Protein AF-0000000084751217 (afdb_homodimer)

Secondary structure (DSSP, 8-state):
--BHHHHHHHH---SSS-HHHHHHHHHHHHHHHHHHHHHHHTGGGSGGGPEEEEE-TTS-EEEHHHHHHHHHHHHHHTT-TTEEEEEETT-SS-EE-TTHHHH--EEEEEEEEETGGGGGGT--EEEEEEEEE--SPTTS---GGGT---GGG-SEEEEEEESSSEEEEEESSS-EEEEEEETTTTEEEEEESS----SS--EEE--GGGGGGS-HHHHHHHHHHH--SSSPPPEE-B-S-HHHHHHHHHHH--EEEE---SS-TT-SEEIIIIIHHHHHHHHHTTEEEESSSSBGGG---SSTT-EE-EEEEEHHHHHHHHHHHHHHHHHHHH-/--BHHHHHHHH---SSS-HHHHHHHHHHHHHHHHHHHHHHHTGGGSGGGPEEEEE-TTS-EEEHHHHHHHHHHHHHHTT-TTEEEEEETT-SS-EE-TTHHHH--EEEEEEEEETGGGGGGT--EEEEEEEEE--SPTTS---GGGT---GGG-SEEEEEEESSSEEEEEESSS-EEEEEEETTTTEEEEEESS----SS--EEE--GGGGGGS-HHHHHHHHHHH--SSSPPPEE-B-S-HHHHHHHHHHH--EEEE---SS-TT-SEEIIIIIHHHHHHHHHTTEEEESSSSBGGG---SSTT-EE-EEEEEHHHHHHHHHHHHHHHHHHHH-

Solvent-accessible surface area (backbone atoms only — not comparable to full-atom values): 32999 Å² total; per-residue (Å²): 140,46,39,58,65,59,45,44,71,70,65,65,81,44,86,90,51,53,60,69,54,51,51,52,53,48,53,52,50,52,55,46,46,54,53,50,51,53,56,47,26,38,40,66,64,42,73,46,60,40,73,46,96,45,60,43,76,82,68,40,85,32,35,43,47,52,52,51,41,44,51,47,47,54,60,54,52,66,73,39,62,51,43,16,33,36,43,39,68,77,41,87,56,76,43,67,46,79,73,19,24,22,58,19,53,25,30,38,29,27,25,61,55,37,24,63,86,28,54,75,51,47,40,44,30,20,30,31,31,31,34,31,60,48,66,56,57,81,74,39,64,62,56,72,67,40,67,46,56,33,37,72,57,49,58,32,27,32,36,37,39,40,14,38,21,42,34,41,37,37,30,53,87,77,32,23,35,34,24,29,36,33,82,90,76,70,42,48,31,57,41,45,74,61,46,49,35,36,82,56,52,53,32,38,26,47,57,58,16,48,50,82,45,43,52,67,16,56,51,52,38,55,49,51,37,36,54,36,80,94,43,78,44,28,35,39,39,21,71,75,16,68,58,56,48,45,49,35,15,42,72,60,8,8,34,37,48,41,67,33,31,78,92,30,72,52,16,78,47,34,33,64,36,47,47,22,27,52,34,49,45,28,44,52,13,64,21,28,36,26,48,60,81,48,54,47,41,68,45,70,50,87,54,77,81,37,46,31,26,42,33,35,23,11,37,61,56,40,53,49,44,34,51,33,34,50,55,42,53,52,50,56,72,73,96,140,45,39,56,66,60,45,45,73,70,64,66,82,44,87,90,51,52,58,68,55,54,48,52,53,48,52,51,51,51,54,46,46,55,52,48,51,52,57,48,26,38,41,67,65,43,72,46,59,39,73,46,96,46,60,42,78,82,67,40,84,32,35,42,46,51,53,51,41,43,51,47,45,52,61,53,51,67,71,39,62,50,43,17,32,37,43,40,69,78,41,87,58,77,43,67,46,78,71,20,23,22,59,19,54,26,29,38,30,27,24,60,56,36,24,64,86,28,53,76,52,46,39,45,30,18,27,30,32,31,33,28,60,48,67,55,56,81,72,39,65,62,55,71,68,42,67,45,56,34,36,72,57,50,58,32,27,32,37,36,40,42,13,37,20,40,34,40,37,38,29,54,87,77,34,22,36,34,26,29,37,32,82,90,76,69,43,47,30,58,42,44,74,62,46,51,34,37,82,57,54,52,33,39,24,47,57,59,16,49,52,84,43,42,53,68,16,55,52,52,38,52,49,52,36,36,54,36,81,94,44,77,44,28,36,40,39,21,72,74,17,68,58,57,47,44,47,34,15,42,72,61,8,9,35,37,48,42,67,34,32,77,93,30,72,52,16,78,47,34,33,64,37,47,47,22,27,52,34,51,46,27,44,54,14,64,21,30,36,25,49,59,82,47,53,46,42,68,45,72,50,89,54,77,80,38,45,32,26,41,34,34,24,10,38,61,57,40,53,49,46,31,50,33,34,50,54,41,54,51,52,54,70,74,98

Foldseek 3Di:
DAFPLNCLVPPDDFPLADSVRVVLVVVLVLVLCVVLLVVLVCAPVDQQLPWDPDAAPQRHIDGNSQVSQVVSSVVSVQVPLQELWEDEPRDPDIDGDDLSQQAHFKHKYKHRWFQSVCSNVQFKIKMKMWMATADDDRRDGGDQVSQQAFLLRTQKIWMWIRHPWIWIWMDRLRAIWIWTQDPVVRGTDTDDDRQAFDLAAQEEEDDCVQVVFADPLQVVLQVVQQPPPVDHRRHYDYRRGLVVVQVCLSHHNYKYWFAAGPVGNFTDAFLRGRASRSQVNQVSRVKAKDLLPDGSRPDRGDGNRGHGTMMIHNRVSSVSSSVSSVVSVVVVVVD/DAFPLNCLVPPDDFPLADSVRVVLVVVLVLVLCVVLLVVLVCAPVDQQLPWDPDAAPLRHIDGNSQVSQVVSSVVSVQPPLQELWEDEPRDPDIDGDDLSQQAHFKHKYKHRWFQSVCSNVQFKIKMKMWMATADDDRRDGGDQVSQQAFLLRTQKIWMWIRHPWIWIWMDRLRAIWIWTQDPVVRGTDTDDDRQAFPLAAQEEEDDCVQVVFADQLQVVLQVVQQPVPVDHRRHYDYRRGLVVVQVCLSHHNYKYWFAAGPVGNFTDAFLRGRASRSQVNQVSRVKAKDLLPDGSRPDRGDGNRGHGTMMIHNRVSSVSSSVSSVVSVVVVVVD

Nearest PDB structures (foldseek):
  5et6-assembly1_A-2  TM=9.107E-01  e=2.642E-38  Homo sapiens
  5q0c-assembly1_D  TM=8.950E-01  e=9.142E-38  Homo sapiens
  5q0c-assembly2_H  TM=8.790E-01  e=4.618E-38  Homo sapiens
  3ifa-assembly2_C-3  TM=8.840E-01  e=1.172E-37  Homo sapiens
  6lw2-assembly1_A  TM=9.157E-01  e=9.557E-35  Homo sapiens

Organism: NCBI:txid1142511

Sequence (670 aa):
MISLRKFIFHHHNNFLISKEEIYSFFTIIELVVKIIRYHVSLGNTSNFFQKKNTKNIHGENQITLDIIANNNFKDILKTCSNIAGIVSEEEKKIITFQEQEKYGKYIFFIDPVDGSSNADINIPIGTIFSIYPRVSPIGISISEQDFLQPGNQQIMSGYILYGPATILVFTIKSGVHIFTYHPSYETFILSQKNVKFPDTGNIYSINEGNYNSFPKGIKKYLQYCKNQYDQNPISSRYVGSLVADFHRSLLKGGIYLYPNTQSYMYGKLRLMYECNPIAYLAEEASGKATNGDIRILDIIPKFIHQCSPFFSGTASMVEMVKKFILDSQSDSIKNMISLRKFIFHHHNNFLISKEEIYSFFTIIELVVKIIRYHVSLGNTSNFFQKKNTKNIHGENQITLDIIANNNFKDILKTCSNIAGIVSEEEKKIITFQEQEKYGKYIFFIDPVDGSSNADINIPIGTIFSIYPRVSPIGISISEQDFLQPGNQQIMSGYILYGPATILVFTIKSGVHIFTYHPSYETFILSQKNVKFPDTGNIYSINEGNYNSFPKGIKKYLQYCKNQYDQNPISSRYVGSLVADFHRSLLKGGIYLYPNTQSYMYGKLRLMYECNPIAYLAEEASGKATNGDIRILDIIPKFIHQCSPFFSGTASMVEMVKKFILDSQSDSIKN

InterPro domains:
  IPR000146 Fructose-1,6-bisphosphatase class 1 [MF_01855] (2-327)
  IPR000146 Fructose-1,6-bisphosphatase class 1 [PIRSF000904] (4-327)
  IPR000146 Fructose-1,6-bisphosphatase class 1 [PTHR11556] (2-326)
  IPR000146 Fructose-1,6-bisphosphatase class 1 [cd00354] (16-325)
  IPR028343 Fructose-1,6-bisphosphatase [PIRSF500210] (2-327)
  IPR028343 Fructose-1,6-bisphosphatase [PR00115] (27-54)
  IPR028343 Fructose-1,6-bisphosphatase [PR00115] (64-90)
  IPR028343 Fructose-1,6-bisphosphatase [PR00115] (147-170)
  IPR028343 Fructose-1,6-bisphosphatase [PR00115] (178-201)
  IPR028343 Fructose-1,6-bisphosphatase [PR00115] (204-231)
  IPR028343 Fructose-1,6-bisphosphatase [PR00115] (301-326)
  IPR033391 Fructose-1-6-bisphosphatase class I, N-terminal [PF00316] (3-192)
  IPR044015 Fructose-1-6-bisphosphatase class 1, C-terminal [PF18913] (198-324)

Radius of gyration: 25.52 Å; Cα contacts (8 Å, |Δi|>4): 1597; chains: 2; bounding box: 59×76×59 Å

Structure (mmCIF, N/CA/C/O backbone):
data_AF-0000000084751217-model_v1
#
loop_
_entity.id
_entity.type
_entity.pdbx_description
1 polymer 'Fructose-1,6-bisphosphatase class 1'
#
loop_
_atom_site.group_PDB
_atom_site.id
_atom_site.type_symbol
_atom_site.label_atom_id
_atom_site.label_alt_id
_atom_site.label_comp_id
_atom_site.label_asym_id
_atom_site.label_entity_id
_atom_site.label_seq_id
_atom_site.pdbx_PDB_ins_code
_atom_site.Cartn_x
_atom_site.Cartn_y
_atom_site.Cartn_z
_atom_site.occupancy
_atom_site.B_iso_or_equiv
_atom_site.auth_seq_id
_atom_site.auth_comp_id
_atom_site.auth_asym_id
_atom_site.auth_atom_id
_atom_site.pdbx_PDB_model_num
ATOM 1 N N . MET A 1 1 ? 9.773 -18.016 19.922 1 84.5 1 MET A N 1
ATOM 2 C CA . MET A 1 1 ? 10.102 -17.656 18.547 1 84.5 1 MET A CA 1
ATOM 3 C C . MET A 1 1 ? 10.359 -18.891 17.703 1 84.5 1 MET A C 1
ATOM 5 O O . MET A 1 1 ? 11.133 -19.766 18.094 1 84.5 1 MET A O 1
ATOM 9 N N . ILE A 1 2 ? 9.664 -19.141 16.625 1 91.94 2 ILE A N 1
ATOM 10 C CA . ILE A 1 2 ? 9.812 -20.266 15.727 1 91.94 2 ILE A CA 1
ATOM 11 C C . ILE A 1 2 ? 10.414 -19.812 14.398 1 91.94 2 ILE A C 1
ATOM 13 O O . ILE A 1 2 ? 9.789 -19.047 13.664 1 91.94 2 ILE A O 1
ATOM 17 N N . SER A 1 3 ? 11.578 -20.234 14.18 1 93.06 3 SER A N 1
ATOM 18 C CA . SER A 1 3 ? 12.234 -19.922 12.914 1 93.06 3 SER A CA 1
ATOM 19 C C . SER A 1 3 ? 11.664 -20.75 11.766 1 93.06 3 SER A C 1
ATOM 21 O O . SER A 1 3 ? 10.992 -21.75 12 1 93.06 3 SER A O 1
ATOM 23 N N . LEU A 1 4 ? 11.984 -20.328 10.594 1 93.19 4 LEU A N 1
ATOM 24 C CA . LEU A 1 4 ? 11.539 -21.062 9.414 1 93.19 4 LEU A CA 1
ATOM 25 C C . LEU A 1 4 ? 12.086 -22.484 9.414 1 93.19 4 LEU A C 1
ATOM 27 O O . LEU A 1 4 ? 11.367 -23.422 9.102 1 93.19 4 LEU A O 1
ATOM 31 N N . ARG A 1 5 ? 13.312 -22.641 9.812 1 90.56 5 ARG A N 1
ATOM 32 C CA . ARG A 1 5 ? 13.938 -23.969 9.875 1 90.56 5 ARG A CA 1
ATOM 33 C C . ARG A 1 5 ? 13.203 -24.875 10.859 1 90.56 5 ARG A C 1
ATOM 35 O O . ARG A 1 5 ? 12.844 -26 10.523 1 90.56 5 ARG A O 1
ATOM 42 N N . LYS A 1 6 ? 13.047 -24.359 12.062 1 93.25 6 LYS A N 1
ATOM 43 C CA . LYS A 1 6 ? 12.352 -25.125 13.094 1 93.25 6 LYS A CA 1
ATOM 44 C C . LYS A 1 6 ? 10.953 -25.531 12.633 1 93.25 6 LYS A C 1
ATOM 46 O O . LYS A 1 6 ? 10.523 -26.656 12.867 1 93.25 6 LYS A O 1
ATOM 51 N N . PHE A 1 7 ? 10.359 -24.656 11.992 1 93.94 7 PHE A N 1
ATOM 52 C CA . PHE A 1 7 ? 9 -24.922 11.523 1 93.94 7 PHE A CA 1
ATOM 53 C C . PHE A 1 7 ? 8.984 -26.031 10.484 1 93.94 7 PHE A C 1
ATOM 55 O O . PHE A 1 7 ? 8.18 -26.969 10.578 1 93.94 7 PHE A O 1
ATOM 62 N N . ILE A 1 8 ? 9.828 -25.969 9.508 1 91.81 8 ILE A N 1
ATOM 63 C CA . ILE A 1 8 ? 9.867 -26.922 8.398 1 91.81 8 ILE A CA 1
ATOM 64 C C . ILE A 1 8 ? 10.195 -28.312 8.93 1 91.81 8 ILE A C 1
ATOM 66 O O . ILE A 1 8 ? 9.555 -29.297 8.547 1 91.81 8 ILE A O 1
ATOM 70 N N . PHE A 1 9 ? 11.031 -28.391 9.828 1 91.75 9 PHE A N 1
ATOM 71 C CA . PHE A 1 9 ? 11.5 -29.703 10.289 1 91.75 9 PHE A CA 1
ATOM 72 C C . PHE A 1 9 ? 10.547 -30.281 11.32 1 91.75 9 PHE A C 1
ATOM 74 O O . PHE A 1 9 ? 10.508 -31.5 11.523 1 91.75 9 PHE A O 1
ATOM 81 N N . HIS A 1 10 ? 9.711 -29.5 11.906 1 88.31 10 HIS A N 1
ATOM 82 C CA . HIS A 1 10 ? 8.805 -30.016 12.93 1 88.31 10 HIS A CA 1
ATOM 83 C C . HIS A 1 10 ? 7.395 -30.188 12.375 1 88.31 10 HIS A C 1
ATOM 85 O O . HIS A 1 10 ? 6.605 -30.969 12.906 1 88.31 10 HIS A O 1
ATOM 91 N N . HIS A 1 11 ? 7.07 -29.5 11.391 1 76.25 11 HIS A N 1
ATOM 92 C CA . HIS A 1 11 ? 5.672 -29.469 10.984 1 76.25 11 HIS A CA 1
ATOM 93 C C . HIS A 1 11 ? 5.488 -30.047 9.586 1 76.25 11 HIS A C 1
ATOM 95 O O . HIS A 1 11 ? 4.359 -30.188 9.109 1 76.25 11 HIS A O 1
ATOM 101 N N . HIS A 1 12 ? 6.41 -30.625 9.047 1 67.88 12 HIS A N 1
ATOM 102 C CA . HIS A 1 12 ? 6.27 -31.031 7.656 1 67.88 12 HIS A CA 1
ATOM 103 C C . HIS A 1 12 ? 5.648 -32.406 7.551 1 67.88 12 HIS A C 1
ATOM 105 O O . HIS A 1 12 ? 6.059 -33.344 8.258 1 67.88 12 HIS A O 1
ATOM 111 N N . ASN A 1 13 ? 4.574 -32.406 6.742 1 67.38 13 ASN A N 1
ATOM 112 C CA . ASN A 1 13 ? 3.896 -33.656 6.469 1 67.38 13 ASN A CA 1
ATOM 113 C C . ASN A 1 13 ? 3.764 -33.906 4.969 1 67.38 13 ASN A C 1
ATOM 115 O O . ASN A 1 13 ? 2.934 -34.719 4.543 1 67.38 13 ASN A O 1
ATOM 119 N N . ASN A 1 14 ? 4.629 -33.406 4.172 1 69.25 14 ASN A N 1
ATOM 120 C CA . ASN A 1 14 ? 4.441 -33.594 2.738 1 69.25 14 ASN A CA 1
ATOM 121 C C . ASN A 1 14 ? 5.332 -34.688 2.199 1 69.25 14 ASN A C 1
ATOM 123 O O . ASN A 1 14 ? 6.555 -34.656 2.354 1 69.25 14 ASN A O 1
ATOM 127 N N . PHE A 1 15 ? 4.742 -35.656 1.569 1 73.31 15 PHE A N 1
ATOM 128 C CA . PHE A 1 15 ? 5.457 -36.844 1.093 1 73.31 15 PHE A CA 1
ATOM 129 C C . PHE A 1 15 ? 6.117 -36.562 -0.252 1 73.31 15 PHE A C 1
ATOM 131 O O . PHE A 1 15 ? 7.039 -37.281 -0.654 1 73.31 15 PHE A O 1
ATOM 138 N N . LEU A 1 16 ? 5.719 -35.531 -0.915 1 79.38 16 LEU A N 1
ATOM 139 C CA . LEU A 1 16 ? 6.195 -35.312 -2.271 1 79.38 16 LEU A CA 1
ATOM 140 C C . LEU A 1 16 ? 7.512 -34.531 -2.254 1 79.38 16 LEU A C 1
ATOM 142 O O . LEU A 1 16 ? 8.234 -34.5 -3.254 1 79.38 16 LEU A O 1
ATOM 146 N N . ILE A 1 17 ? 7.832 -33.938 -1.198 1 86.94 17 ILE A N 1
ATOM 147 C CA . ILE A 1 17 ? 9.047 -33.125 -1.065 1 86.94 17 ILE A CA 1
ATOM 148 C C . ILE A 1 17 ? 9.609 -33.281 0.347 1 86.94 17 ILE A C 1
ATOM 150 O O . ILE A 1 17 ? 8.867 -33.188 1.329 1 86.94 17 ILE A O 1
ATOM 154 N N . SER A 1 18 ? 10.852 -33.625 0.442 1 89.56 18 SER A N 1
ATOM 155 C CA . SER A 1 18 ? 11.469 -33.812 1.75 1 89.56 18 SER A CA 1
ATOM 156 C C . SER A 1 18 ? 11.641 -32.5 2.486 1 89.56 18 SER A C 1
ATOM 158 O O . SER A 1 18 ? 11.633 -31.422 1.869 1 89.56 18 SER A O 1
ATOM 160 N N . LYS A 1 19 ? 11.797 -32.594 3.756 1 91.06 19 LYS A N 1
ATOM 161 C CA . LYS A 1 19 ? 12.031 -31.406 4.582 1 91.06 19 LYS A CA 1
ATOM 162 C C . LYS A 1 19 ? 13.32 -30.719 4.18 1 91.06 19 LYS A C 1
ATOM 164 O O . LYS A 1 19 ? 13.391 -29.484 4.18 1 91.06 19 LYS A O 1
ATOM 169 N N . GLU A 1 20 ? 14.273 -31.5 3.834 1 91.44 20 GLU A N 1
ATOM 170 C CA . GLU A 1 20 ? 15.57 -30.969 3.43 1 91.44 20 GLU A CA 1
ATOM 171 C C . GLU A 1 20 ? 15.453 -30.172 2.135 1 91.44 20 GLU A C 1
ATOM 173 O O . GLU A 1 20 ? 16.062 -29.109 1.993 1 91.44 20 GLU A O 1
ATOM 178 N N . GLU A 1 21 ? 14.68 -30.641 1.266 1 91.56 21 GLU A N 1
ATOM 179 C CA . GLU A 1 21 ? 14.484 -29.969 -0.012 1 91.56 21 GLU A CA 1
ATOM 180 C C . GLU A 1 21 ? 13.68 -28.672 0.162 1 91.56 21 GLU A C 1
ATOM 182 O O . GLU A 1 21 ? 14.008 -27.641 -0.435 1 91.56 21 GLU A O 1
ATOM 187 N N . ILE A 1 22 ? 12.664 -28.75 0.943 1 92.5 22 ILE A N 1
ATOM 188 C CA . ILE A 1 22 ? 11.859 -27.578 1.237 1 92.5 22 ILE A CA 1
ATOM 189 C C . ILE A 1 22 ? 12.742 -26.484 1.833 1 92.5 22 ILE A C 1
ATOM 191 O O . ILE A 1 22 ? 12.703 -25.328 1.39 1 92.5 22 ILE A O 1
ATOM 195 N N . TYR A 1 23 ? 13.508 -26.891 2.785 1 92.25 23 TYR A N 1
ATOM 196 C CA . TYR A 1 23 ? 14.367 -25.922 3.453 1 92.25 23 TYR A CA 1
ATOM 197 C C . TYR A 1 23 ? 15.406 -25.359 2.486 1 92.25 23 TYR A C 1
ATOM 199 O O . TYR A 1 23 ? 15.734 -24.172 2.553 1 92.25 23 TYR A O 1
ATOM 207 N N . SER A 1 24 ? 15.938 -26.188 1.637 1 92.44 24 SER A N 1
ATOM 208 C CA . SER A 1 24 ? 16.875 -25.734 0.625 1 92.44 24 SER A CA 1
ATOM 209 C C . SER A 1 24 ? 16.266 -24.656 -0.263 1 92.44 24 SER A C 1
ATOM 211 O O . SER A 1 24 ? 16.906 -23.656 -0.569 1 92.44 24 SER A O 1
ATOM 213 N N . PHE A 1 25 ? 15.047 -24.875 -0.669 1 92.75 25 PHE A N 1
ATOM 214 C CA . PHE A 1 25 ? 14.336 -23.906 -1.493 1 92.75 25 PHE A CA 1
ATOM 215 C C . PHE A 1 25 ? 14.148 -22.594 -0.74 1 92.75 25 PHE A C 1
ATOM 217 O O . PHE A 1 25 ? 14.367 -21.516 -1.297 1 92.75 25 PHE A O 1
ATOM 224 N N . PHE A 1 26 ? 13.82 -22.609 0.531 1 94.38 26 PHE A N 1
ATOM 225 C CA . PHE A 1 26 ? 13.57 -21.406 1.313 1 94.38 26 PHE A CA 1
ATOM 226 C C . PHE A 1 26 ? 14.867 -20.656 1.582 1 94.38 26 PHE A C 1
ATOM 228 O O . PHE A 1 26 ? 14.875 -19.422 1.668 1 94.38 26 PHE A O 1
ATOM 235 N N . THR A 1 27 ? 15.938 -21.406 1.686 1 93.25 27 THR A N 1
ATOM 236 C CA . THR A 1 27 ? 17.219 -20.734 1.849 1 93.25 27 THR A CA 1
ATOM 237 C C . THR A 1 27 ? 17.562 -19.891 0.624 1 93.25 27 THR A C 1
ATOM 239 O O . THR A 1 27 ? 18.094 -18.797 0.751 1 93.25 27 THR A O 1
ATOM 242 N N . ILE A 1 28 ? 17.25 -20.406 -0.526 1 91.19 28 ILE A N 1
ATOM 243 C CA . ILE A 1 28 ? 17.453 -19.672 -1.772 1 91.19 28 ILE A CA 1
ATOM 244 C C . ILE A 1 28 ? 16.562 -18.438 -1.801 1 91.19 28 ILE A C 1
ATOM 246 O O . ILE A 1 28 ? 17.031 -17.328 -2.094 1 91.19 28 ILE A O 1
ATOM 250 N N . ILE A 1 29 ? 15.305 -18.625 -1.5 1 92.69 29 ILE A N 1
ATOM 251 C CA . ILE A 1 29 ? 14.336 -17.547 -1.502 1 92.69 29 ILE A CA 1
ATOM 252 C C . ILE A 1 29 ? 14.781 -16.453 -0.527 1 92.69 29 ILE A C 1
ATOM 254 O O . ILE A 1 29 ? 14.773 -15.266 -0.866 1 92.69 29 ILE A O 1
ATOM 258 N N . GLU A 1 30 ? 15.156 -16.875 0.632 1 94.56 30 GLU A N 1
ATOM 259 C CA . GLU A 1 30 ? 15.57 -15.922 1.665 1 94.56 30 GLU A CA 1
ATOM 260 C C . GLU A 1 30 ? 16.766 -15.094 1.208 1 94.56 30 GLU A C 1
ATOM 262 O O . GLU A 1 30 ? 16.828 -13.891 1.472 1 94.56 30 GLU A O 1
ATOM 267 N N . LEU A 1 31 ? 17.719 -15.719 0.558 1 93.75 31 LEU A N 1
ATOM 268 C CA . LEU A 1 31 ? 18.906 -15.008 0.086 1 93.75 31 LEU A CA 1
ATOM 269 C C . LEU A 1 31 ? 18.531 -13.922 -0.913 1 93.75 31 LEU A C 1
ATOM 271 O O . LEU A 1 31 ? 19 -12.789 -0.809 1 93.75 31 LEU A O 1
ATOM 275 N N . VAL A 1 32 ? 17.734 -14.266 -1.865 1 94.44 32 VAL A N 1
ATOM 276 C CA . VAL A 1 32 ? 17.344 -13.297 -2.893 1 94.44 32 VAL A CA 1
ATOM 277 C C . VAL A 1 32 ? 16.469 -12.211 -2.281 1 94.44 32 VAL A C 1
ATOM 279 O O . VAL A 1 32 ? 16.578 -11.039 -2.643 1 94.44 32 VAL A O 1
ATOM 282 N N . VAL A 1 33 ? 15.625 -12.578 -1.381 1 95.06 33 VAL A N 1
ATOM 283 C CA . VAL A 1 33 ? 14.742 -11.633 -0.707 1 95.06 33 VAL A CA 1
ATOM 284 C C . VAL A 1 33 ? 15.57 -10.578 0.021 1 95.06 33 VAL A C 1
ATOM 286 O O . VAL A 1 33 ? 15.211 -9.398 0.024 1 95.06 33 VAL A O 1
ATOM 289 N N . LYS A 1 34 ? 16.641 -11.031 0.67 1 94.62 34 LYS A N 1
ATOM 290 C CA . LYS A 1 34 ? 17.531 -10.094 1.36 1 94.62 34 LYS A CA 1
ATOM 291 C C . LYS A 1 34 ? 18.078 -9.055 0.396 1 94.62 34 LYS A C 1
ATOM 293 O O . LYS A 1 34 ? 18.172 -7.871 0.739 1 94.62 34 LYS A O 1
ATOM 298 N N . ILE A 1 35 ? 18.375 -9.469 -0.784 1 93.62 35 ILE A N 1
ATOM 299 C CA . ILE A 1 35 ? 18.906 -8.57 -1.805 1 93.62 35 ILE A CA 1
ATOM 300 C C . ILE A 1 35 ? 17.828 -7.602 -2.262 1 93.62 35 ILE A C 1
ATOM 302 O O . ILE A 1 35 ? 18.047 -6.387 -2.287 1 93.62 35 ILE A O 1
ATOM 306 N N . ILE A 1 36 ? 16.688 -8.117 -2.613 1 93.94 36 ILE A N 1
ATOM 307 C CA . ILE A 1 36 ? 15.594 -7.293 -3.115 1 93.94 36 ILE A CA 1
ATOM 308 C C . ILE A 1 36 ? 15.148 -6.312 -2.031 1 93.94 36 ILE A C 1
ATOM 310 O O . ILE A 1 36 ? 14.953 -5.125 -2.303 1 93.94 36 ILE A O 1
ATOM 314 N N . ARG A 1 37 ? 14.977 -6.832 -0.802 1 94.19 37 ARG A N 1
ATOM 315 C CA . ARG A 1 37 ? 14.578 -6.004 0.333 1 94.19 37 ARG A CA 1
ATOM 316 C C . ARG A 1 37 ? 15.531 -4.828 0.516 1 94.19 37 ARG A C 1
ATOM 318 O O . ARG A 1 37 ? 15.102 -3.705 0.773 1 94.19 37 ARG A O 1
ATOM 325 N N . TYR A 1 38 ? 16.781 -5.086 0.411 1 92.25 38 TYR A N 1
ATOM 326 C CA . TYR A 1 38 ? 17.781 -4.031 0.548 1 92.25 38 TYR A CA 1
ATOM 327 C C . TYR A 1 38 ? 17.594 -2.959 -0.519 1 92.25 38 TYR A C 1
ATOM 329 O O . TYR A 1 38 ? 17.547 -1.766 -0.21 1 92.25 38 TYR A O 1
ATOM 337 N N . HIS A 1 39 ? 17.438 -3.371 -1.73 1 91.38 39 HIS A N 1
ATOM 338 C CA . HIS A 1 39 ? 17.297 -2.422 -2.828 1 91.38 39 HIS A CA 1
ATOM 339 C C . HIS A 1 39 ? 16.016 -1.598 -2.68 1 91.38 39 HIS A C 1
ATOM 341 O O . HIS A 1 39 ? 16.031 -0.386 -2.91 1 91.38 39 HIS A O 1
ATOM 347 N N . VAL A 1 40 ? 15 -2.236 -2.281 1 92.38 40 VAL A N 1
ATOM 348 C CA . VAL A 1 40 ? 13.719 -1.548 -2.15 1 92.38 40 VAL A CA 1
ATOM 349 C C . VAL A 1 40 ? 13.773 -0.565 -0.982 1 92.38 40 VAL A C 1
ATOM 351 O O . VAL A 1 40 ? 13.164 0.504 -1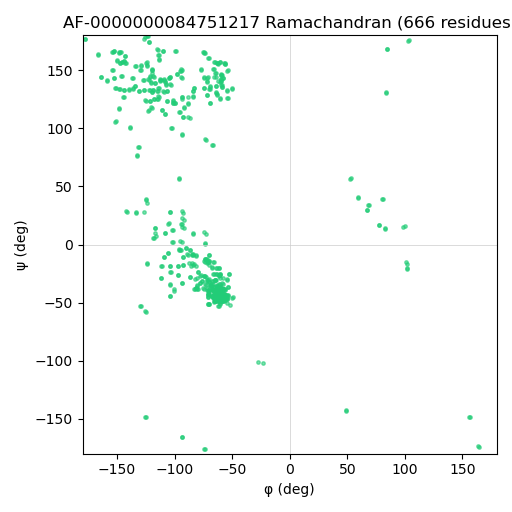.031 1 92.38 40 VAL A O 1
ATOM 354 N N . SER A 1 41 ? 14.523 -0.874 0.052 1 92.38 41 SER A N 1
ATOM 355 C CA . SER A 1 41 ? 14.617 -0.042 1.247 1 92.38 41 SER A CA 1
ATOM 356 C C . SER A 1 41 ? 15.383 1.245 0.964 1 92.38 41 SER A C 1
ATOM 358 O O . SER A 1 41 ? 15.336 2.189 1.754 1 92.38 41 SER A O 1
ATOM 360 N N . LEU A 1 42 ? 16.094 1.293 -0.166 1 91 42 LEU A N 1
ATOM 361 C CA . LEU A 1 42 ? 16.875 2.475 -0.52 1 91 42 LEU A CA 1
ATOM 362 C C . LEU A 1 42 ? 16.016 3.506 -1.231 1 91 42 LEU A C 1
ATOM 364 O O . LEU A 1 42 ? 16.438 4.645 -1.443 1 91 42 LEU A O 1
ATOM 368 N N . GLY A 1 43 ? 14.812 3.08 -1.548 1 85.88 43 GLY A N 1
ATOM 369 C CA . GLY A 1 43 ? 13.953 4.008 -2.256 1 85.88 43 GLY A CA 1
ATOM 370 C C . GLY A 1 43 ? 14.625 4.66 -3.451 1 85.88 43 GLY A C 1
ATOM 371 O O . GLY A 1 43 ? 15.344 3.996 -4.203 1 85.88 43 GLY A O 1
ATOM 372 N N . ASN A 1 44 ? 14.32 5.875 -3.639 1 81.69 44 ASN A N 1
ATOM 373 C CA . ASN A 1 44 ? 14.773 6.594 -4.824 1 81.69 44 ASN A CA 1
ATOM 374 C C . ASN A 1 44 ? 16.188 7.156 -4.633 1 81.69 44 ASN A C 1
ATOM 376 O O . ASN A 1 44 ? 16.625 8 -5.41 1 81.69 44 ASN A O 1
ATOM 380 N N . THR A 1 45 ? 16.844 6.777 -3.557 1 82.12 45 THR A N 1
ATOM 381 C CA . THR A 1 45 ? 18.234 7.16 -3.4 1 82.12 45 THR A CA 1
ATOM 382 C C . THR A 1 45 ? 19.125 6.344 -4.328 1 82.12 45 THR A C 1
ATOM 384 O O . THR A 1 45 ? 20.281 6.703 -4.559 1 82.12 45 THR A O 1
ATOM 387 N N . SER A 1 46 ? 18.531 5.316 -4.809 1 77.31 46 SER A N 1
ATOM 388 C CA . SER A 1 46 ? 19.25 4.453 -5.738 1 77.31 46 SER A CA 1
ATOM 389 C C . SER A 1 46 ? 18.625 4.492 -7.129 1 77.31 46 SER A C 1
ATOM 391 O O . SER A 1 46 ? 17.578 5.094 -7.32 1 77.31 46 SER A O 1
ATOM 393 N N . ASN A 1 47 ? 19.312 3.977 -8.039 1 77.88 47 ASN A N 1
ATOM 394 C CA . ASN A 1 47 ? 18.859 3.979 -9.422 1 77.88 47 ASN A CA 1
ATOM 395 C C . ASN A 1 47 ? 18.078 2.705 -9.758 1 77.88 47 ASN A C 1
ATOM 397 O O . ASN A 1 47 ? 17.875 2.389 -10.93 1 77.88 47 ASN A O 1
ATOM 401 N N . PHE A 1 48 ? 17.625 2.154 -8.727 1 77.19 48 PHE A N 1
ATOM 402 C CA . PHE A 1 48 ? 17.031 0.838 -8.938 1 77.19 48 PHE A CA 1
ATOM 403 C C . PHE A 1 48 ? 15.609 0.963 -9.453 1 77.19 48 PHE A C 1
ATOM 405 O O . PHE A 1 48 ? 15.023 -0.016 -9.922 1 77.19 48 PHE A O 1
ATOM 412 N N . PHE A 1 49 ? 15.109 2.174 -9.422 1 77.69 49 PHE A N 1
ATOM 413 C CA . PHE A 1 49 ? 13.727 2.338 -9.867 1 77.69 49 PHE A CA 1
ATOM 414 C C . PHE A 1 49 ? 13.68 3.051 -11.211 1 77.69 49 PHE A C 1
ATOM 416 O O . PHE A 1 49 ? 12.602 3.422 -11.688 1 77.69 49 PHE A O 1
ATOM 423 N N . GLN A 1 50 ? 14.789 3.176 -11.742 1 75.62 50 GLN A N 1
ATOM 424 C CA . GLN A 1 50 ? 14.859 3.824 -13.047 1 75.62 50 GLN A CA 1
ATOM 425 C C . GLN A 1 50 ? 14.242 2.953 -14.133 1 75.62 50 GLN A C 1
ATOM 427 O O . GLN A 1 50 ? 14.461 1.74 -14.164 1 75.62 50 GLN A O 1
ATOM 432 N N . LYS A 1 51 ? 13.477 3.637 -14.875 1 70.88 51 LYS A N 1
ATOM 433 C CA . LYS A 1 51 ? 12.875 2.953 -16.016 1 70.88 51 LYS A CA 1
ATOM 434 C C . LYS A 1 51 ? 13.922 2.619 -17.078 1 70.88 51 LYS A C 1
ATOM 436 O O . LYS A 1 51 ? 14.789 3.439 -17.375 1 70.88 51 LYS A O 1
ATOM 441 N N . LYS A 1 52 ? 13.75 1.47 -17.5 1 71.56 52 LYS A N 1
ATOM 442 C CA . LYS A 1 52 ? 14.633 1.076 -18.594 1 71.56 52 LYS A CA 1
ATOM 443 C C . LYS A 1 52 ? 13.969 1.314 -19.938 1 71.56 52 LYS A C 1
ATOM 445 O O . LYS A 1 52 ? 12.742 1.412 -20.031 1 71.56 52 LYS A O 1
ATOM 450 N N . ASN A 1 53 ? 14.648 1.54 -20.812 1 69.25 53 ASN A N 1
ATOM 451 C CA . ASN A 1 53 ? 14.156 1.724 -22.172 1 69.25 53 ASN A CA 1
ATOM 452 C C . ASN A 1 53 ? 13.758 0.396 -22.812 1 69.25 53 ASN A C 1
ATOM 454 O O . ASN A 1 53 ? 13.438 0.343 -24 1 69.25 53 ASN A O 1
ATOM 458 N N . THR A 1 54 ? 13.719 -0.553 -21.984 1 72.25 54 THR A N 1
ATOM 459 C CA . THR A 1 54 ? 13.352 -1.854 -22.531 1 72.25 54 THR A CA 1
ATOM 460 C C . THR A 1 54 ? 11.992 -2.303 -22 1 72.25 54 THR A C 1
ATOM 462 O O . THR A 1 54 ? 11.562 -1.863 -20.938 1 72.25 54 THR A O 1
ATOM 465 N N . LYS A 1 55 ? 11.273 -2.916 -22.891 1 76.75 55 LYS A N 1
ATOM 466 C CA . LYS A 1 55 ? 10.039 -3.594 -22.516 1 76.75 55 LYS A CA 1
ATOM 467 C C . LYS A 1 55 ? 10.281 -5.078 -22.25 1 76.75 55 LYS A C 1
ATOM 469 O O . LYS A 1 55 ? 11.18 -5.68 -22.844 1 76.75 55 LYS A O 1
ATOM 474 N N . ASN A 1 56 ? 9.516 -5.57 -21.234 1 76.19 56 ASN A N 1
ATOM 475 C CA . ASN A 1 56 ? 9.648 -7.004 -21 1 76.19 56 ASN A CA 1
ATOM 476 C C . ASN A 1 56 ? 8.93 -7.812 -22.078 1 76.19 56 ASN A C 1
ATOM 478 O O . ASN A 1 56 ? 8.477 -7.25 -23.078 1 76.19 56 ASN A O 1
ATOM 482 N N . ILE A 1 57 ? 8.922 -9.102 -21.906 1 78.62 57 ILE A N 1
ATOM 483 C CA . ILE A 1 57 ? 8.414 -10.023 -22.922 1 78.62 57 ILE A CA 1
ATOM 484 C C . ILE A 1 57 ? 6.914 -9.805 -23.109 1 78.62 57 ILE A C 1
ATOM 486 O O . ILE A 1 57 ? 6.336 -10.258 -24.109 1 78.62 57 ILE A O 1
ATOM 490 N N . HIS A 1 58 ? 6.332 -9.125 -22.188 1 81.19 58 HIS A N 1
ATOM 491 C CA . HIS A 1 58 ? 4.898 -8.875 -22.25 1 81.19 58 HIS A CA 1
ATOM 492 C C . HIS A 1 58 ? 4.605 -7.457 -22.734 1 81.19 58 HIS A C 1
ATOM 494 O O . HIS A 1 58 ? 3.455 -7.02 -22.734 1 81.19 58 HIS A O 1
ATOM 500 N N . GLY A 1 59 ? 5.613 -6.723 -23.047 1 78.5 59 GLY A N 1
ATOM 501 C CA . GLY A 1 59 ? 5.441 -5.363 -23.547 1 78.5 59 GLY A CA 1
ATOM 502 C C . GLY A 1 59 ? 5.254 -4.344 -22.438 1 78.5 59 GLY A C 1
ATOM 503 O O . GLY A 1 59 ? 4.781 -3.234 -22.688 1 78.5 59 GLY A O 1
ATOM 504 N N . GLU A 1 60 ? 5.539 -4.746 -21.312 1 77.81 60 GLU A N 1
ATOM 505 C CA . GLU A 1 60 ? 5.398 -3.852 -20.156 1 77.81 60 GLU A CA 1
ATOM 506 C C . GLU A 1 60 ? 6.719 -3.158 -19.844 1 77.81 60 GLU A C 1
ATOM 508 O O . GLU A 1 60 ? 7.793 -3.717 -20.078 1 77.81 60 GLU A O 1
ATOM 513 N N . ASN A 1 61 ? 6.613 -1.909 -19.297 1 76.75 61 ASN A N 1
ATOM 514 C CA . ASN A 1 61 ? 7.809 -1.19 -18.875 1 76.75 61 ASN A CA 1
ATOM 515 C C . ASN A 1 61 ? 8.523 -1.91 -17.734 1 76.75 61 ASN A C 1
ATOM 517 O O . ASN A 1 61 ? 7.871 -2.432 -16.828 1 76.75 61 ASN A O 1
ATOM 521 N N . GLN A 1 62 ? 9.797 -2.055 -17.953 1 78.62 62 GLN A N 1
ATOM 522 C CA . GLN A 1 62 ? 10.633 -2.697 -16.938 1 78.62 62 GLN A CA 1
ATOM 523 C C . GLN A 1 62 ? 11.469 -1.67 -16.188 1 78.62 62 GLN A C 1
ATOM 525 O O . GLN A 1 62 ? 11.938 -0.69 -16.766 1 78.62 62 GLN A O 1
ATOM 530 N N . ILE A 1 63 ? 11.586 -1.962 -14.953 1 83.56 63 ILE A N 1
ATOM 531 C CA . ILE A 1 63 ? 12.508 -1.15 -14.172 1 83.56 63 ILE A CA 1
ATOM 532 C C . ILE A 1 63 ? 13.734 -1.981 -13.797 1 83.56 63 ILE A C 1
ATOM 534 O O . ILE A 1 63 ? 13.734 -3.205 -13.953 1 83.56 63 ILE A O 1
ATOM 538 N N . THR A 1 64 ? 14.758 -1.37 -13.344 1 87 64 THR A N 1
ATOM 539 C CA . THR A 1 64 ? 16.016 -2.021 -13.016 1 87 64 THR A CA 1
ATOM 540 C C . THR A 1 64 ? 15.812 -3.111 -11.961 1 87 64 THR A C 1
ATOM 542 O O . THR A 1 64 ? 16.469 -4.156 -12.008 1 87 64 THR A O 1
ATOM 545 N N . LEU A 1 65 ? 14.922 -2.9 -11.109 1 89.38 65 LEU A N 1
ATOM 546 C CA . LEU A 1 65 ? 14.648 -3.854 -10.039 1 89.38 65 LEU A CA 1
ATOM 547 C C . LEU A 1 65 ? 14.156 -5.184 -10.609 1 89.38 65 LEU A C 1
ATOM 549 O O . LEU A 1 65 ? 14.484 -6.246 -10.078 1 89.38 65 LEU A O 1
ATOM 553 N N . ASP A 1 66 ? 13.352 -5.172 -11.617 1 90.31 66 ASP A N 1
ATOM 554 C CA . ASP A 1 66 ? 12.867 -6.383 -12.273 1 90.31 66 ASP A CA 1
ATOM 555 C C . ASP A 1 66 ? 14.031 -7.246 -12.758 1 90.31 66 ASP A C 1
ATOM 557 O O . ASP A 1 66 ? 14.031 -8.461 -12.57 1 90.31 66 ASP A O 1
ATOM 561 N N . ILE A 1 67 ? 14.953 -6.598 -13.312 1 90.5 67 ILE A N 1
ATOM 562 C CA . ILE A 1 67 ? 16.109 -7.273 -13.891 1 90.5 67 ILE A CA 1
ATOM 563 C C . ILE A 1 67 ? 16.984 -7.84 -12.781 1 90.5 67 ILE A C 1
ATOM 565 O O . ILE A 1 67 ? 17.406 -8.992 -12.836 1 90.5 67 ILE A O 1
ATOM 569 N N . ILE A 1 68 ? 17.203 -7.055 -11.797 1 91 68 ILE A N 1
ATOM 570 C CA . ILE A 1 68 ? 18.062 -7.461 -10.688 1 91 68 ILE A CA 1
ATOM 571 C C . ILE A 1 68 ? 17.438 -8.664 -9.977 1 91 68 ILE A C 1
ATOM 573 O O . ILE A 1 68 ? 18.125 -9.656 -9.703 1 91 68 ILE A O 1
ATOM 577 N N . ALA A 1 69 ? 16.188 -8.531 -9.68 1 93.19 69 ALA A N 1
ATOM 578 C CA . ALA A 1 69 ? 15.492 -9.625 -9.008 1 93.19 69 ALA A CA 1
ATOM 579 C C . ALA A 1 69 ? 15.539 -10.898 -9.836 1 93.19 69 ALA A C 1
ATOM 581 O O . ALA A 1 69 ? 15.898 -11.969 -9.328 1 93.19 69 ALA A O 1
ATOM 582 N N . ASN A 1 70 ? 15.211 -10.766 -11.086 1 94 70 ASN A N 1
ATOM 583 C CA . ASN A 1 70 ? 15.195 -11.922 -11.984 1 94 70 ASN A CA 1
ATOM 584 C C . ASN A 1 70 ? 16.578 -12.562 -12.094 1 94 70 ASN A C 1
ATOM 586 O O . ASN A 1 70 ? 16.703 -13.781 -12.016 1 94 70 ASN A O 1
ATOM 590 N N . ASN A 1 71 ? 17.609 -11.789 -12.258 1 94.62 71 ASN A N 1
ATOM 591 C CA . ASN A 1 71 ? 18.969 -12.297 -12.398 1 94.62 71 ASN A CA 1
ATOM 592 C C . ASN A 1 71 ? 19.438 -12.984 -11.125 1 94.62 71 ASN A C 1
ATOM 594 O O . ASN A 1 71 ? 20.094 -14.023 -11.18 1 94.62 71 ASN A O 1
ATOM 598 N N . ASN A 1 72 ? 19.125 -12.414 -10.062 1 94.19 72 ASN A N 1
ATOM 599 C CA . ASN A 1 72 ? 19.531 -13.023 -8.797 1 94.19 72 ASN A CA 1
ATOM 600 C C . ASN A 1 72 ? 18.828 -14.359 -8.57 1 94.19 72 ASN A C 1
ATOM 602 O O . ASN A 1 72 ? 19.469 -15.328 -8.141 1 94.19 72 ASN A O 1
ATOM 606 N N . PHE A 1 73 ? 17.578 -14.422 -8.852 1 93.25 73 PHE A N 1
ATOM 607 C CA . PHE A 1 73 ? 16.875 -15.688 -8.719 1 93.25 73 PHE A CA 1
ATOM 608 C C . PHE A 1 73 ? 17.453 -16.734 -9.648 1 93.25 73 PHE A C 1
ATOM 610 O O . PHE A 1 73 ? 17.734 -17.875 -9.234 1 93.25 73 PHE A O 1
ATOM 617 N N . LYS A 1 74 ? 17.672 -16.375 -10.852 1 92.81 74 LYS A N 1
ATOM 618 C CA . LYS A 1 74 ? 18.25 -17.312 -11.82 1 92.81 74 LYS A CA 1
ATOM 619 C C . LYS A 1 74 ? 19.609 -17.812 -11.352 1 92.81 74 LYS A C 1
ATOM 621 O O . LYS A 1 74 ? 19.875 -19.016 -11.375 1 92.81 74 LYS A O 1
ATOM 626 N N . ASP A 1 75 ? 20.422 -16.938 -10.891 1 93.38 75 ASP A N 1
ATOM 627 C CA . ASP A 1 75 ? 21.781 -17.266 -10.492 1 93.38 75 ASP A CA 1
ATOM 628 C C . ASP A 1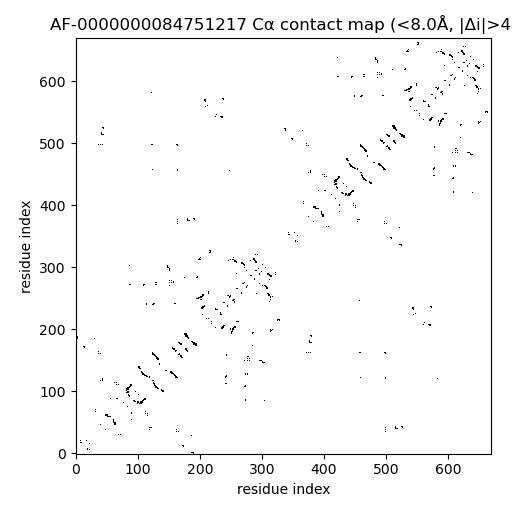 75 ? 21.797 -18.219 -9.305 1 93.38 75 ASP A C 1
ATOM 630 O O . ASP A 1 75 ? 22.625 -19.125 -9.234 1 93.38 75 ASP A O 1
ATOM 634 N N . ILE A 1 76 ? 20.906 -17.984 -8.414 1 91.25 76 ILE A N 1
ATOM 635 C CA . ILE A 1 76 ? 20.922 -18.781 -7.191 1 91.25 76 ILE A CA 1
ATOM 636 C C . ILE A 1 76 ? 20.203 -20.109 -7.438 1 91.25 76 ILE A C 1
ATOM 638 O O . ILE A 1 76 ? 20.656 -21.156 -6.965 1 91.25 76 ILE A O 1
ATOM 642 N N . LEU A 1 77 ? 19.141 -20.078 -8.195 1 89.88 77 LEU A N 1
ATOM 643 C CA . LEU A 1 77 ? 18.391 -21.297 -8.477 1 89.88 77 LEU A CA 1
ATOM 644 C C . LEU A 1 77 ? 19.219 -22.266 -9.312 1 89.88 77 LEU A C 1
ATOM 646 O O . LEU A 1 77 ? 19.047 -23.484 -9.211 1 89.88 77 LEU A O 1
ATOM 650 N N . LYS A 1 78 ? 20.141 -21.719 -10.039 1 89.62 78 LYS A N 1
ATOM 651 C CA . LYS A 1 78 ? 21.062 -22.547 -10.828 1 89.62 78 LYS A CA 1
ATOM 652 C C . LYS A 1 78 ? 21.875 -23.469 -9.938 1 89.62 78 LYS A C 1
ATOM 654 O O . LYS A 1 78 ? 22.328 -24.516 -10.383 1 89.62 78 LYS A O 1
ATOM 659 N N . THR A 1 79 ? 22.062 -23.094 -8.75 1 88.81 79 THR A N 1
ATOM 660 C CA . THR A 1 79 ? 22.906 -23.859 -7.836 1 88.81 79 THR A CA 1
ATOM 661 C C . THR A 1 79 ? 22.094 -24.984 -7.184 1 88.81 79 THR A C 1
ATOM 663 O O . THR A 1 79 ? 22.672 -25.844 -6.508 1 88.81 79 THR A O 1
ATOM 666 N N . CYS A 1 80 ? 20.859 -25 -7.375 1 89.5 80 CYS A N 1
ATOM 667 C CA . CYS A 1 80 ? 20 -26.031 -6.809 1 89.5 80 CYS A CA 1
ATOM 668 C C . CYS A 1 80 ? 19.812 -27.188 -7.789 1 89.5 80 CYS A C 1
ATOM 670 O O . CYS A 1 80 ? 18.953 -27.125 -8.664 1 89.5 80 CYS A O 1
ATOM 672 N N . SER A 1 81 ? 20.375 -28.312 -7.52 1 89.81 81 SER A N 1
ATOM 673 C CA . SER A 1 81 ? 20.422 -29.438 -8.445 1 89.81 81 SER A CA 1
ATOM 674 C C . SER A 1 81 ? 19.047 -30.062 -8.609 1 89.81 81 SER A C 1
ATOM 676 O O . SER A 1 81 ? 18.781 -30.766 -9.594 1 89.81 81 SER A O 1
ATOM 678 N N . ASN A 1 82 ? 18.203 -29.781 -7.738 1 93.12 82 ASN A N 1
ATOM 679 C CA . ASN A 1 82 ? 16.922 -30.469 -7.758 1 93.12 82 ASN A CA 1
ATOM 680 C C . ASN A 1 82 ? 15.898 -29.703 -8.602 1 93.12 82 ASN A C 1
ATOM 682 O O . ASN A 1 82 ? 14.773 -30.172 -8.805 1 93.12 82 ASN A O 1
ATOM 686 N N . ILE A 1 83 ? 16.266 -28.562 -9.117 1 94.5 83 ILE A N 1
ATOM 687 C CA . ILE A 1 83 ? 15.391 -27.797 -10 1 94.5 83 ILE A CA 1
ATOM 688 C C . ILE A 1 83 ? 15.711 -28.125 -11.453 1 94.5 83 ILE A C 1
ATOM 690 O O . ILE A 1 83 ? 16.797 -27.812 -11.945 1 94.5 83 ILE A O 1
ATOM 694 N N . ALA A 1 84 ? 14.797 -28.734 -12.125 1 96.06 84 ALA A N 1
ATOM 695 C CA . ALA A 1 84 ? 14.992 -29.172 -13.508 1 96.06 84 ALA A CA 1
ATOM 696 C C . ALA A 1 84 ? 14.867 -28 -14.477 1 96.06 84 ALA A C 1
ATOM 698 O O . ALA A 1 84 ? 15.516 -27.984 -15.523 1 96.06 84 ALA A O 1
ATOM 699 N N . GLY A 1 85 ? 14 -27.078 -14.102 1 96 85 GLY A N 1
ATOM 700 C CA . GLY A 1 85 ? 13.75 -25.922 -14.961 1 96 85 GLY A CA 1
ATOM 701 C C . GLY A 1 85 ? 13 -24.812 -14.258 1 96 85 GLY A C 1
ATOM 702 O O . GLY A 1 85 ? 12.414 -25.016 -13.195 1 96 85 GLY A O 1
ATOM 703 N N . ILE A 1 86 ? 13.062 -23.609 -14.906 1 96.19 86 ILE A N 1
ATOM 704 C CA . ILE A 1 86 ? 12.477 -22.406 -14.328 1 96.19 86 ILE A CA 1
ATOM 705 C C . ILE A 1 86 ? 11.672 -21.656 -15.391 1 96.19 86 ILE A C 1
ATOM 707 O O . ILE A 1 86 ? 12.102 -21.547 -16.547 1 96.19 86 ILE A O 1
ATOM 711 N N . VAL A 1 87 ? 10.523 -21.203 -15.023 1 96.75 87 VAL A N 1
ATOM 712 C CA . VAL A 1 87 ? 9.781 -20.219 -15.805 1 96.75 87 VAL A CA 1
ATOM 713 C C . VAL A 1 87 ? 9.656 -18.922 -15.008 1 96.75 87 VAL A C 1
ATOM 715 O O . VAL A 1 87 ? 9.227 -18.922 -13.852 1 96.75 87 VAL A O 1
ATOM 718 N N . SER A 1 88 ? 10.086 -17.859 -15.625 1 95 88 SER A N 1
ATOM 719 C CA . SER A 1 88 ? 10.008 -16.547 -15.016 1 95 88 SER A CA 1
ATOM 720 C C . SER A 1 88 ? 9.188 -15.586 -15.867 1 95 88 SER A C 1
ATOM 722 O O . SER A 1 88 ? 9.227 -15.641 -17.094 1 95 88 SER A O 1
ATOM 724 N N . GLU A 1 89 ? 8.43 -14.68 -15.195 1 91.38 89 GLU A N 1
ATOM 725 C CA . GLU A 1 89 ? 7.672 -13.641 -15.883 1 91.38 89 GLU A CA 1
ATOM 726 C C . GLU A 1 89 ? 8.562 -12.812 -16.797 1 91.38 89 GLU A C 1
ATOM 728 O O . GLU A 1 89 ? 8.125 -12.383 -17.875 1 91.38 89 GLU A O 1
ATOM 733 N N . GLU A 1 90 ? 9.789 -12.664 -16.484 1 89.94 90 GLU A N 1
ATOM 734 C CA . GLU A 1 90 ? 10.719 -11.773 -17.172 1 89.94 90 GLU A CA 1
ATOM 735 C C . GLU A 1 90 ? 11.406 -12.477 -18.344 1 89.94 90 GLU A C 1
ATOM 737 O O . GLU A 1 90 ? 12.148 -11.859 -19.094 1 89.94 90 GLU A O 1
ATOM 742 N N . GLU A 1 91 ? 11.195 -13.766 -18.406 1 91.38 91 GLU A N 1
ATOM 743 C CA . GLU A 1 91 ? 11.891 -14.57 -19.422 1 91.38 91 GLU A CA 1
ATOM 744 C C . GLU A 1 91 ? 10.914 -15.141 -20.438 1 91.38 91 GLU A C 1
ATOM 746 O O . GLU A 1 91 ? 9.898 -15.742 -20.062 1 91.38 91 GLU A O 1
ATOM 751 N N . LYS A 1 92 ? 11.227 -15.055 -21.641 1 90.06 92 LYS A N 1
ATOM 752 C CA . LYS A 1 92 ? 10.359 -15.562 -22.703 1 90.06 92 LYS A CA 1
ATOM 753 C C . LYS A 1 92 ? 10.352 -17.094 -22.719 1 90.06 92 LYS A C 1
ATOM 755 O O . LYS A 1 92 ? 9.297 -17.703 -22.906 1 90.06 92 LYS A O 1
ATOM 760 N N . LYS A 1 93 ? 11.5 -17.656 -22.484 1 91.38 93 LYS A N 1
ATOM 761 C CA . LYS A 1 93 ? 11.656 -19.109 -22.625 1 91.38 93 LYS A CA 1
ATOM 762 C C . LYS A 1 93 ? 11.938 -19.766 -21.266 1 91.38 93 LYS A C 1
ATOM 764 O O . LYS A 1 93 ? 12.328 -19.078 -20.312 1 91.38 93 LYS A O 1
ATOM 769 N N . ILE A 1 94 ? 11.727 -21.031 -21.297 1 93.88 94 ILE A N 1
ATOM 770 C CA . ILE A 1 94 ? 12.078 -21.875 -20.156 1 93.88 94 ILE A CA 1
ATOM 771 C C . ILE A 1 94 ? 13.586 -21.844 -19.953 1 93.88 94 ILE A C 1
ATOM 773 O O . ILE A 1 94 ? 14.359 -21.906 -20.906 1 93.88 94 ILE A O 1
ATOM 777 N N . ILE A 1 95 ? 13.922 -21.719 -18.719 1 93.25 95 ILE A N 1
ATOM 778 C CA . ILE A 1 95 ? 15.336 -21.719 -18.359 1 93.25 95 ILE A CA 1
ATOM 779 C C . ILE A 1 95 ? 15.727 -23.094 -17.812 1 93.25 95 ILE A C 1
ATOM 781 O O . ILE A 1 95 ? 15.109 -23.594 -16.859 1 93.25 95 ILE A O 1
ATOM 785 N N . THR A 1 96 ? 16.656 -23.688 -18.422 1 91.44 96 THR A N 1
ATOM 786 C CA . THR A 1 96 ? 17.203 -24.953 -17.938 1 91.44 96 THR A CA 1
ATOM 787 C C . THR A 1 96 ? 18.719 -24.859 -17.734 1 91.44 96 THR A C 1
ATOM 789 O O . THR A 1 96 ? 19.359 -23.969 -18.281 1 91.44 96 THR A O 1
ATOM 792 N N . PHE A 1 97 ? 19.078 -25.734 -16.906 1 86.5 97 PHE A N 1
ATOM 793 C CA . PHE A 1 97 ? 20.5 -25.812 -16.672 1 86.5 97 PHE A CA 1
ATOM 794 C C . PHE A 1 97 ? 21.031 -27.188 -17.047 1 86.5 97 PHE A C 1
ATOM 796 O O . PHE A 1 97 ? 20.297 -28.172 -17.047 1 86.5 97 PHE A O 1
ATOM 803 N N . GLN A 1 98 ? 22.188 -27.328 -17.438 1 84 98 GLN A N 1
ATOM 804 C CA . GLN A 1 98 ? 22.906 -28.484 -17.984 1 84 98 GLN A CA 1
ATOM 805 C C . GLN A 1 98 ? 22.312 -29.797 -17.469 1 84 98 GLN A C 1
ATOM 807 O O . GLN A 1 98 ? 21.188 -30.156 -17.844 1 84 98 GLN A O 1
ATOM 812 N N . GLU A 1 99 ? 22.875 -30.406 -16.562 1 88.06 99 GLU A N 1
ATOM 813 C CA . GLU A 1 99 ? 22.5 -31.734 -16.094 1 88.06 99 GLU A CA 1
ATOM 814 C C . GLU A 1 99 ? 21.219 -31.703 -15.281 1 88.06 99 GLU A C 1
ATOM 816 O O . GLU A 1 99 ? 20.531 -32.719 -15.133 1 88.06 99 GLU A O 1
ATOM 821 N N . GLN A 1 100 ? 20.766 -30.609 -14.906 1 92 100 GLN A N 1
ATOM 822 C CA . GLN A 1 100 ? 19.578 -30.469 -14.07 1 92 100 GLN A CA 1
ATOM 823 C C . GLN A 1 100 ? 18.297 -30.766 -14.867 1 92 100 GLN A C 1
ATOM 825 O O . GLN A 1 100 ? 17.312 -31.25 -14.312 1 92 100 GLN A O 1
ATOM 830 N N . GLU A 1 101 ? 18.359 -30.547 -16.188 1 93.44 101 GLU A N 1
ATOM 831 C CA . GLU A 1 101 ? 17.188 -30.797 -17.031 1 93.44 101 GLU A CA 1
ATOM 832 C C . GLU A 1 101 ? 16.812 -32.281 -17.031 1 93.44 101 GLU A C 1
ATOM 834 O O . GLU A 1 101 ? 15.664 -32.625 -17.297 1 93.44 101 GLU A O 1
ATOM 839 N N . LYS A 1 102 ? 17.828 -33.062 -16.766 1 95.19 102 LYS A N 1
ATOM 840 C CA . LYS A 1 102 ? 17.609 -34.5 -16.828 1 95.19 102 LYS A CA 1
ATOM 841 C C . LYS A 1 102 ? 17.328 -35.062 -15.438 1 95.19 102 LYS A C 1
ATOM 843 O O . LYS A 1 102 ? 16.594 -36.031 -15.297 1 95.19 102 LYS A O 1
ATOM 848 N N . TYR A 1 103 ? 17.844 -34.375 -14.438 1 94.62 103 TYR A N 1
ATOM 849 C CA . TYR A 1 103 ? 17.859 -35.062 -13.164 1 94.62 103 TYR A CA 1
ATOM 850 C C . TYR A 1 103 ? 17.156 -34.281 -12.086 1 94.62 103 TYR A C 1
ATOM 852 O O . TYR A 1 103 ? 16.812 -34.812 -11.023 1 94.62 103 TYR A O 1
ATOM 860 N N . GLY A 1 104 ? 16.922 -33 -12.281 1 95.56 104 GLY A N 1
ATOM 861 C CA . GLY A 1 104 ? 16.141 -32.25 -11.328 1 95.56 104 GLY A CA 1
ATOM 862 C C . GLY A 1 104 ? 14.734 -32.781 -11.133 1 95.56 104 GLY A C 1
ATOM 863 O O . GLY A 1 104 ? 14.102 -33.25 -12.086 1 95.56 104 GLY A O 1
ATOM 864 N N . LYS A 1 105 ? 14.203 -32.688 -9.961 1 95.62 105 LYS A N 1
ATOM 865 C CA . LYS A 1 105 ? 12.93 -33.312 -9.617 1 95.62 105 LYS A CA 1
ATOM 866 C C . LYS A 1 105 ? 11.781 -32.312 -9.727 1 95.62 105 LYS A C 1
ATOM 868 O O . LYS A 1 105 ? 10.617 -32.719 -9.812 1 95.62 105 LYS A O 1
ATOM 873 N N . TYR A 1 106 ? 12.172 -31.031 -9.719 1 96.12 106 TYR A N 1
ATOM 874 C CA . TYR A 1 106 ? 11.109 -30.047 -9.555 1 96.12 106 TYR A CA 1
ATOM 875 C C . TYR A 1 106 ? 11.188 -28.969 -10.633 1 96.12 106 TYR A C 1
ATOM 877 O O . TYR A 1 106 ? 12.25 -28.734 -11.211 1 96.12 106 TYR A O 1
ATOM 885 N N . ILE A 1 107 ? 10.047 -28.406 -10.891 1 96.19 107 ILE A N 1
ATOM 886 C CA . ILE A 1 107 ? 9.891 -27.25 -11.75 1 96.19 107 ILE A CA 1
ATOM 887 C C . ILE A 1 107 ? 9.578 -26.016 -10.906 1 96.19 107 ILE A C 1
ATOM 889 O O . ILE A 1 107 ? 8.789 -26.094 -9.953 1 96.19 107 ILE A O 1
ATOM 893 N N . PHE A 1 108 ? 10.219 -24.891 -11.266 1 96.62 108 PHE A N 1
ATOM 894 C CA . PHE A 1 108 ? 10.086 -23.672 -10.484 1 96.62 108 PHE A CA 1
ATOM 895 C C . PHE A 1 108 ? 9.445 -22.562 -11.312 1 96.62 108 PHE A C 1
ATOM 897 O O . PHE A 1 108 ? 9.898 -22.281 -12.43 1 96.62 108 PHE A O 1
ATOM 904 N N . PHE A 1 109 ? 8.352 -21.984 -10.82 1 98.06 109 PHE A N 1
ATOM 905 C CA . PHE A 1 109 ? 7.719 -20.812 -11.414 1 98.06 109 PHE A CA 1
ATOM 906 C C . PHE A 1 109 ? 7.926 -19.578 -10.539 1 98.06 109 PHE A C 1
ATOM 908 O O . PHE A 1 109 ? 7.863 -19.672 -9.305 1 98.06 109 PHE A O 1
ATOM 915 N N . ILE A 1 110 ? 8.156 -18.375 -11.219 1 97.44 110 ILE A N 1
ATOM 916 C CA . ILE A 1 110 ? 8.43 -17.219 -10.383 1 97.44 110 ILE A CA 1
ATOM 917 C C . ILE A 1 110 ? 7.965 -15.953 -11.094 1 97.44 110 ILE A C 1
ATOM 919 O O . ILE A 1 110 ? 8.094 -15.836 -12.312 1 97.44 110 ILE A O 1
ATOM 923 N N . ASP A 1 111 ? 7.316 -15.102 -10.438 1 97.19 111 ASP A N 1
ATOM 924 C CA . ASP A 1 111 ? 7.203 -13.672 -10.703 1 97.19 111 ASP A CA 1
ATOM 925 C C . ASP A 1 111 ? 8.086 -12.867 -9.75 1 97.19 111 ASP A C 1
ATOM 927 O O . ASP A 1 111 ? 7.707 -12.609 -8.609 1 97.19 111 ASP A O 1
ATOM 931 N N . PRO A 1 112 ? 9.242 -12.445 -10.242 1 95.88 112 PRO A N 1
ATOM 932 C CA . PRO A 1 112 ? 10.227 -11.852 -9.336 1 95.88 112 PRO A CA 1
ATOM 933 C C . PRO A 1 112 ? 9.734 -10.562 -8.68 1 95.88 112 PRO A C 1
ATOM 935 O O . PRO A 1 112 ? 10.086 -10.266 -7.539 1 95.88 112 PRO A O 1
ATOM 938 N N . VAL A 1 113 ? 8.984 -9.797 -9.43 1 95.12 113 VAL A N 1
ATOM 939 C CA . VAL A 1 113 ? 8.5 -8.531 -8.891 1 95.12 113 VAL A CA 1
ATOM 940 C C . VAL A 1 113 ? 7.047 -8.312 -9.305 1 95.12 113 VAL A C 1
ATOM 942 O O . VAL A 1 113 ? 6.777 -7.844 -10.414 1 95.12 113 VAL A O 1
ATOM 945 N N . ASP A 1 114 ? 6.16 -8.57 -8.453 1 95.62 114 ASP A N 1
ATOM 946 C CA . ASP A 1 114 ? 4.746 -8.242 -8.617 1 95.62 114 ASP A CA 1
ATOM 947 C C . ASP A 1 114 ? 4.465 -6.801 -8.203 1 95.62 114 ASP A C 1
ATOM 949 O O . ASP A 1 114 ? 4.805 -6.391 -7.086 1 95.62 114 ASP A O 1
ATOM 953 N N . GLY A 1 115 ? 3.855 -6.047 -9.055 1 93 115 GLY A N 1
ATOM 954 C CA . GLY A 1 115 ? 3.555 -4.656 -8.758 1 93 115 GLY A CA 1
ATOM 955 C C . GLY A 1 115 ? 4.738 -3.73 -8.969 1 93 115 GLY A C 1
ATOM 956 O O . GLY A 1 115 ? 4.941 -2.789 -8.203 1 93 115 GLY A O 1
ATOM 957 N N . SER A 1 116 ? 5.508 -3.945 -9.984 1 88.56 116 SER A N 1
ATOM 958 C CA . SER A 1 116 ? 6.746 -3.209 -10.219 1 88.56 116 SER A CA 1
ATOM 959 C C . SER A 1 116 ? 6.48 -1.716 -10.375 1 88.56 116 SER A C 1
ATOM 961 O O . SER A 1 116 ? 7.328 -0.889 -10.039 1 88.56 116 SER A O 1
ATOM 963 N N . SER A 1 117 ? 5.312 -1.367 -10.781 1 86.38 117 SER A N 1
ATOM 964 C CA . SER A 1 117 ? 4.957 0.037 -10.969 1 86.38 117 SER A CA 1
ATOM 965 C C . SER A 1 117 ? 4.852 0.766 -9.633 1 86.38 117 SER A C 1
ATOM 967 O O . SER A 1 117 ? 4.82 1.997 -9.594 1 86.38 117 SER A O 1
ATOM 969 N N . ASN A 1 118 ? 4.793 0.046 -8.562 1 90.25 118 ASN A N 1
ATOM 970 C CA . ASN A 1 118 ? 4.645 0.622 -7.227 1 90.25 118 ASN A CA 1
ATOM 971 C C . ASN A 1 118 ? 5.996 0.847 -6.562 1 90.25 118 ASN A C 1
ATOM 973 O O . ASN A 1 118 ? 6.086 1.532 -5.543 1 90.25 118 ASN A O 1
ATOM 977 N N . ALA A 1 119 ? 7.016 0.346 -7.117 1 87.81 119 ALA A N 1
ATOM 978 C CA . ALA A 1 119 ? 8.312 0.312 -6.441 1 87.81 119 ALA A CA 1
ATOM 979 C C . ALA A 1 119 ? 8.852 1.721 -6.223 1 87.81 119 ALA A C 1
ATOM 981 O O . ALA A 1 119 ? 9.383 2.029 -5.152 1 87.81 119 ALA A O 1
ATOM 982 N N . ASP A 1 120 ? 8.633 2.561 -7.129 1 89.19 120 ASP A N 1
ATOM 983 C CA . ASP A 1 120 ? 9.25 3.883 -7.074 1 89.19 120 ASP A CA 1
ATOM 984 C C . ASP A 1 120 ? 8.398 4.852 -6.25 1 89.19 120 ASP A C 1
ATOM 986 O O . ASP A 1 120 ? 8.805 5.992 -6.016 1 89.19 120 ASP A O 1
ATOM 990 N N . ILE A 1 121 ? 7.273 4.406 -5.832 1 93.19 121 ILE A N 1
ATOM 991 C CA . ILE A 1 121 ? 6.418 5.297 -5.059 1 93.19 121 ILE A CA 1
ATOM 992 C C . ILE A 1 121 ? 6.223 4.734 -3.652 1 93.19 121 ILE A C 1
ATOM 994 O O . ILE A 1 121 ? 5.281 5.105 -2.951 1 93.19 121 ILE A O 1
ATOM 998 N N . ASN A 1 122 ? 6.992 3.818 -3.299 1 95.44 122 ASN A N 1
ATOM 999 C CA . ASN A 1 122 ? 7.094 3.303 -1.938 1 95.44 122 ASN A CA 1
ATOM 1000 C C . ASN A 1 122 ? 5.816 2.588 -1.511 1 95.44 122 ASN A C 1
ATOM 1002 O O . ASN A 1 122 ? 5.418 2.662 -0.347 1 95.44 122 ASN A O 1
ATOM 1006 N N . ILE A 1 123 ? 5.098 1.993 -2.459 1 95.56 123 ILE A N 1
ATOM 1007 C CA . ILE A 1 123 ? 3.975 1.09 -2.24 1 95.56 123 ILE A CA 1
ATOM 1008 C C . ILE A 1 123 ? 4.449 -0.358 -2.346 1 95.56 123 ILE A C 1
ATOM 1010 O O . ILE A 1 123 ? 5.355 -0.667 -3.123 1 95.56 123 ILE A O 1
ATOM 1014 N N . PRO A 1 124 ? 3.855 -1.255 -1.57 1 96.81 124 PRO A N 1
ATOM 1015 C CA . PRO A 1 124 ? 4.367 -2.623 -1.456 1 96.81 124 PRO A CA 1
ATOM 1016 C C . PRO A 1 124 ? 4.395 -3.355 -2.795 1 96.81 124 PRO A C 1
ATOM 1018 O O . PRO A 1 124 ? 3.484 -3.193 -3.611 1 96.81 124 PRO A O 1
ATOM 1021 N N . ILE A 1 125 ? 5.434 -4.137 -2.957 1 96.38 125 ILE A N 1
ATOM 1022 C CA . ILE A 1 125 ? 5.594 -5.047 -4.086 1 96.38 125 ILE A CA 1
ATOM 1023 C C . ILE A 1 125 ? 5.758 -6.477 -3.58 1 96.38 125 ILE A C 1
ATOM 1025 O O . ILE A 1 125 ? 5.832 -6.707 -2.371 1 96.38 125 ILE A O 1
ATOM 1029 N N . GLY A 1 126 ? 5.801 -7.414 -4.516 1 97.44 126 GLY A N 1
ATOM 1030 C CA . GLY A 1 126 ? 5.871 -8.789 -4.055 1 97.44 126 GLY A CA 1
ATOM 1031 C C . GLY A 1 126 ? 6.676 -9.688 -4.977 1 97.44 126 GLY A C 1
ATOM 1032 O O . GLY A 1 126 ? 7.035 -9.289 -6.086 1 97.44 126 GLY A O 1
ATOM 1033 N N . THR A 1 127 ? 7.02 -10.82 -4.523 1 98.12 127 THR A N 1
ATOM 1034 C CA . THR A 1 127 ? 7.543 -11.961 -5.273 1 98.12 127 THR A CA 1
ATOM 1035 C C . THR A 1 127 ? 6.617 -13.172 -5.137 1 98.12 127 THR A C 1
ATOM 1037 O O . THR A 1 127 ? 6.164 -13.484 -4.035 1 98.12 127 THR A O 1
ATOM 1040 N N . ILE A 1 128 ? 6.328 -13.781 -6.203 1 98.62 128 ILE A N 1
ATOM 1041 C CA . ILE A 1 128 ? 5.473 -14.961 -6.184 1 98.62 128 ILE A CA 1
ATOM 1042 C C . ILE A 1 128 ? 6.254 -16.172 -6.688 1 98.62 128 ILE A C 1
ATOM 1044 O O . ILE A 1 128 ? 6.996 -16.078 -7.668 1 98.62 128 ILE A O 1
ATOM 1048 N N . PHE A 1 129 ? 6.07 -17.328 -6.039 1 98.31 129 PHE A N 1
ATOM 1049 C CA . PHE A 1 129 ? 6.77 -18.516 -6.484 1 98.31 129 PHE A CA 1
ATOM 1050 C C . PHE A 1 129 ? 5.887 -19.75 -6.32 1 98.31 129 PHE A C 1
ATOM 1052 O O . PHE A 1 129 ? 4.949 -19.75 -5.52 1 98.31 129 PHE A O 1
ATOM 1059 N N . SER A 1 130 ? 6.203 -20.734 -7.051 1 98 130 SER A N 1
ATOM 1060 C CA . SER A 1 130 ? 5.52 -22.016 -6.984 1 98 130 SER A CA 1
ATOM 1061 C C . SER A 1 130 ? 6.426 -23.156 -7.445 1 98 130 SER A C 1
ATOM 1063 O O . SER A 1 130 ? 7.305 -22.953 -8.289 1 98 130 SER A O 1
ATOM 1065 N N . ILE A 1 131 ? 6.199 -24.344 -6.891 1 97.12 131 ILE A N 1
ATOM 1066 C CA . ILE A 1 131 ? 6.977 -25.531 -7.23 1 97.12 131 ILE A CA 1
ATOM 1067 C C . ILE A 1 131 ? 6.035 -26.672 -7.641 1 97.12 131 ILE A C 1
ATOM 1069 O O . ILE A 1 131 ? 5.012 -26.891 -6.992 1 97.12 131 ILE A O 1
ATOM 1073 N N . TYR A 1 132 ? 6.379 -27.281 -8.711 1 97.38 132 TYR A N 1
ATOM 1074 C CA . TYR A 1 132 ? 5.719 -28.484 -9.219 1 97.38 132 TYR A CA 1
ATOM 1075 C C . TYR A 1 132 ? 6.695 -29.641 -9.312 1 97.38 132 TYR A C 1
ATOM 1077 O O . TYR A 1 132 ? 7.891 -29.438 -9.531 1 97.38 132 TYR A O 1
ATOM 1085 N N . PRO A 1 133 ? 6.215 -30.859 -9.164 1 96.5 133 PRO A N 1
ATOM 1086 C CA . PRO A 1 133 ? 7.059 -31.984 -9.586 1 96.5 133 PRO A CA 1
ATOM 1087 C C . PRO A 1 133 ? 7.18 -32.094 -11.102 1 96.5 133 PRO A C 1
ATOM 1089 O O . PRO A 1 133 ? 6.227 -31.797 -11.828 1 96.5 133 PRO A O 1
ATOM 1092 N N . ARG A 1 134 ? 8.344 -32.469 -11.57 1 96.38 134 ARG A N 1
ATOM 1093 C CA . ARG A 1 134 ? 8.453 -32.719 -13 1 96.38 134 ARG A CA 1
ATOM 1094 C C . ARG A 1 134 ? 7.535 -33.875 -13.43 1 96.38 134 ARG A C 1
ATOM 1096 O O . ARG A 1 134 ? 7.152 -34.719 -12.609 1 96.38 134 ARG A O 1
ATOM 1103 N N . VAL A 1 135 ? 7.18 -33.875 -14.695 1 96.88 135 VAL A N 1
ATOM 1104 C CA . VAL A 1 135 ? 6.328 -34.906 -15.242 1 96.88 135 VAL A CA 1
ATOM 1105 C C . VAL A 1 135 ? 7.188 -35.938 -16 1 96.88 135 VAL A C 1
ATOM 1107 O O . VAL A 1 135 ? 6.965 -37.125 -15.906 1 96.88 135 VAL A O 1
ATOM 1110 N N . SER A 1 136 ? 8.188 -35.438 -16.719 1 96.75 136 SER A N 1
ATOM 1111 C CA . SER A 1 136 ? 9.086 -36.312 -17.484 1 96.75 136 SER A CA 1
ATOM 1112 C C . SER A 1 136 ? 9.883 -37.219 -16.547 1 96.75 136 SER A C 1
ATOM 1114 O O . SER A 1 136 ? 10.289 -36.812 -15.461 1 96.75 136 SER A O 1
ATOM 1116 N N . PRO A 1 137 ? 10.141 -38.5 -16.984 1 96.5 137 PRO A N 1
ATOM 1117 C CA . PRO A 1 137 ? 10.938 -39.406 -16.156 1 96.5 137 PRO A CA 1
ATOM 1118 C C . PRO A 1 137 ? 12.336 -38.844 -15.859 1 96.5 137 PRO A C 1
ATOM 1120 O O . PRO A 1 137 ? 12.945 -38.219 -16.719 1 96.5 137 PRO A O 1
ATOM 1123 N N . ILE A 1 138 ? 12.773 -39.219 -14.602 1 95.06 138 ILE A N 1
ATOM 1124 C CA . ILE A 1 138 ? 14.141 -38.844 -14.25 1 95.06 138 ILE A CA 1
ATOM 1125 C C . ILE A 1 138 ? 15.117 -39.469 -15.258 1 95.06 138 ILE A C 1
ATOM 1127 O O . ILE A 1 138 ? 14.961 -40.625 -15.656 1 95.06 138 ILE A O 1
ATOM 1131 N N . GLY A 1 139 ? 16.047 -38.75 -15.703 1 95.25 139 GLY A N 1
ATOM 1132 C CA . GLY A 1 139 ? 17 -39.219 -16.688 1 95.25 139 GLY A CA 1
ATOM 1133 C C . GLY A 1 139 ? 16.703 -38.719 -18.094 1 95.25 139 GLY A C 1
ATOM 1134 O O . GLY A 1 139 ? 17.562 -38.781 -18.984 1 95.25 139 GLY A O 1
ATOM 1135 N N . ILE A 1 140 ? 15.523 -38.25 -18.297 1 95.5 140 ILE A N 1
ATOM 1136 C CA . ILE A 1 140 ? 15.109 -37.656 -19.562 1 95.5 140 ILE A CA 1
ATOM 1137 C C . ILE A 1 140 ? 14.969 -36.156 -19.406 1 95.5 140 ILE A C 1
ATOM 1139 O O . ILE A 1 140 ? 14.469 -35.656 -18.391 1 95.5 140 ILE A O 1
ATOM 1143 N N . SER A 1 141 ? 15.406 -35.438 -20.406 1 95.69 141 SER A N 1
ATOM 1144 C CA . SER A 1 141 ? 15.297 -33.969 -20.375 1 95.69 141 SER A CA 1
ATOM 1145 C C . SER A 1 141 ? 13.836 -33.531 -20.281 1 95.69 141 SER A C 1
ATOM 1147 O O . SER A 1 141 ? 12.969 -34.125 -20.922 1 95.69 141 SER A O 1
ATOM 1149 N N . ILE A 1 142 ? 13.648 -32.531 -19.5 1 95.25 142 ILE A N 1
ATOM 1150 C CA . ILE A 1 142 ? 12.305 -32 -19.344 1 95.25 142 ILE A CA 1
ATOM 1151 C C . ILE A 1 142 ? 11.828 -31.406 -20.672 1 95.25 142 ILE A C 1
ATOM 1153 O O . ILE A 1 142 ? 12.641 -31.078 -21.547 1 95.25 142 ILE A O 1
ATOM 1157 N N . SER A 1 143 ? 10.555 -31.328 -20.828 1 94.31 143 SER A N 1
ATOM 1158 C CA . SER A 1 143 ? 9.883 -30.734 -21.969 1 94.31 143 SER A CA 1
ATOM 1159 C C . SER A 1 143 ? 8.875 -29.672 -21.531 1 94.31 143 SER A C 1
ATOM 1161 O O . SER A 1 143 ? 8.695 -29.438 -20.328 1 94.31 143 SER A O 1
ATOM 1163 N N . GLU A 1 144 ? 8.258 -29.031 -22.453 1 94.69 144 GLU A N 1
ATOM 1164 C CA . GLU A 1 144 ? 7.254 -28.016 -22.172 1 94.69 144 GLU A CA 1
ATOM 1165 C C . GLU A 1 144 ? 6.102 -28.578 -21.344 1 94.69 144 GLU A C 1
ATOM 1167 O O . GLU A 1 144 ? 5.504 -27.875 -20.547 1 94.69 144 GLU A O 1
ATOM 1172 N N . GLN A 1 145 ? 5.875 -29.828 -21.516 1 95.19 145 GLN A N 1
ATOM 1173 C CA . GLN A 1 145 ? 4.773 -30.484 -20.812 1 95.19 145 GLN A CA 1
ATOM 1174 C C . GLN A 1 145 ? 4.996 -30.469 -19.297 1 95.1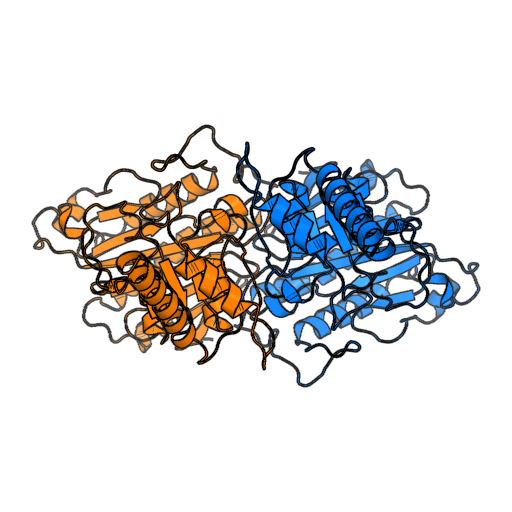9 145 GLN A C 1
ATOM 1176 O O . GLN A 1 145 ? 4.039 -30.484 -18.531 1 95.19 145 GLN A O 1
ATOM 1181 N N . ASP A 1 146 ? 6.242 -30.5 -18.891 1 97.44 146 ASP A N 1
ATOM 1182 C CA . ASP A 1 146 ? 6.57 -30.438 -17.469 1 97.44 146 ASP A CA 1
ATOM 1183 C C . ASP A 1 146 ? 6.094 -29.125 -16.844 1 97.44 146 ASP A C 1
ATOM 1185 O O . ASP A 1 146 ? 5.91 -29.047 -15.625 1 97.44 146 ASP A O 1
ATOM 1189 N N . PHE A 1 147 ? 5.863 -28.109 -17.688 1 97.5 147 PHE A N 1
ATOM 1190 C CA . PHE A 1 147 ? 5.504 -26.781 -17.219 1 97.5 147 PHE A CA 1
ATOM 1191 C C . PHE A 1 147 ? 4.016 -26.516 -17.406 1 97.5 147 PHE A C 1
ATOM 1193 O O . PHE A 1 147 ? 3.459 -25.594 -16.812 1 97.5 147 PHE A O 1
ATOM 1200 N N . LEU A 1 148 ? 3.383 -27.281 -18.25 1 97.94 148 LEU A N 1
ATOM 1201 C CA . LEU A 1 148 ? 1.973 -27.078 -18.562 1 97.94 148 LEU A CA 1
ATOM 1202 C C . LEU A 1 148 ? 1.089 -27.984 -17.719 1 97.94 148 LEU A C 1
ATOM 1204 O O . LEU A 1 148 ? 0.3 -28.766 -18.25 1 97.94 148 LEU A O 1
ATOM 1208 N N . GLN A 1 149 ? 1.214 -27.875 -16.422 1 98.31 149 GLN A N 1
ATOM 1209 C CA . GLN A 1 149 ? 0.44 -28.641 -15.445 1 98.31 149 GLN A CA 1
ATOM 1210 C C . GLN A 1 149 ? -0.646 -27.781 -14.805 1 98.31 149 GLN A C 1
ATOM 1212 O O . GLN A 1 149 ? -0.442 -26.578 -14.57 1 98.31 149 GLN A O 1
ATOM 1217 N N . PRO A 1 150 ? -1.812 -28.375 -14.516 1 98.62 150 PRO A N 1
ATOM 1218 C CA . PRO A 1 150 ? -2.809 -27.609 -13.773 1 98.62 150 PRO A CA 1
ATOM 1219 C C . PRO A 1 150 ? -2.334 -27.219 -12.367 1 98.62 150 PRO A C 1
ATOM 1221 O O . PRO A 1 150 ? -1.462 -27.891 -11.805 1 98.62 150 PRO A O 1
ATOM 1224 N N . GLY A 1 151 ? -2.916 -26.156 -11.812 1 98.62 151 GLY A N 1
ATOM 1225 C CA . GLY A 1 151 ? -2.471 -25.578 -10.547 1 98.62 151 GLY A CA 1
ATOM 1226 C C . GLY A 1 151 ? -2.586 -26.547 -9.383 1 98.62 151 GLY A C 1
ATOM 1227 O O . GLY A 1 151 ? -1.877 -26.406 -8.383 1 98.62 151 GLY A O 1
ATOM 1228 N N . ASN A 1 152 ? -3.498 -27.516 -9.461 1 98.19 152 ASN A N 1
ATOM 1229 C CA . ASN A 1 152 ? -3.725 -28.438 -8.352 1 98.19 152 ASN A CA 1
ATOM 1230 C C . ASN A 1 152 ? -2.592 -29.453 -8.227 1 98.19 152 ASN A C 1
ATOM 1232 O O . ASN A 1 152 ? -2.584 -30.281 -7.305 1 98.19 152 ASN A O 1
ATOM 1236 N N . GLN A 1 153 ? -1.565 -29.359 -9.102 1 97.62 153 GLN A N 1
ATOM 1237 C CA . GLN A 1 153 ? -0.396 -30.234 -9.023 1 97.62 153 GLN A CA 1
ATOM 1238 C C . GLN A 1 153 ? 0.743 -29.547 -8.266 1 97.62 153 GLN A C 1
ATOM 1240 O O . GLN A 1 153 ? 1.787 -30.156 -8.023 1 97.62 153 GLN A O 1
ATOM 1245 N N . GLN A 1 154 ? 0.556 -28.328 -7.895 1 97.75 154 GLN A N 1
ATOM 1246 C CA . GLN A 1 154 ? 1.563 -27.625 -7.105 1 97.75 154 GLN A CA 1
ATOM 1247 C C . GLN A 1 154 ? 1.847 -28.359 -5.801 1 97.75 154 GLN A C 1
ATOM 1249 O O . GLN A 1 154 ? 0.93 -28.891 -5.168 1 97.75 154 GLN A O 1
ATOM 1254 N N . ILE A 1 155 ? 3.082 -28.359 -5.371 1 95.81 155 ILE A N 1
ATOM 1255 C CA . ILE A 1 155 ? 3.412 -29.016 -4.105 1 95.81 155 ILE A CA 1
ATOM 1256 C C . ILE A 1 155 ? 3.803 -27.969 -3.07 1 95.81 155 ILE A C 1
ATOM 1258 O O . ILE A 1 155 ? 3.846 -28.25 -1.872 1 95.81 155 ILE A O 1
ATOM 1262 N N . MET A 1 156 ? 4.148 -26.75 -3.568 1 95.94 156 MET A N 1
ATOM 1263 C CA . MET A 1 156 ? 4.461 -25.609 -2.727 1 95.94 156 MET A CA 1
ATOM 1264 C C . MET A 1 156 ? 4.16 -24.297 -3.453 1 95.94 156 MET A C 1
ATOM 1266 O O . MET A 1 156 ? 4.316 -24.219 -4.672 1 95.94 156 MET A O 1
ATOM 1270 N N . SER A 1 157 ? 3.707 -23.359 -2.787 1 97.75 157 SER A N 1
ATOM 1271 C CA . SER A 1 157 ? 3.529 -22.016 -3.322 1 97.75 157 SER A CA 1
ATOM 1272 C C . SER A 1 157 ? 3.672 -20.969 -2.229 1 97.75 157 SER A C 1
ATOM 1274 O O . SER A 1 157 ? 3.545 -21.281 -1.041 1 97.75 157 SER A O 1
ATOM 1276 N N . GLY A 1 158 ? 3.971 -19.766 -2.639 1 98.56 158 GLY A N 1
ATOM 1277 C CA . GLY A 1 158 ? 4.09 -18.688 -1.676 1 98.56 158 GLY A CA 1
ATOM 1278 C C . GLY A 1 158 ? 4.395 -17.344 -2.318 1 98.56 158 GLY A C 1
ATOM 1279 O O . GLY A 1 158 ? 4.512 -17.25 -3.541 1 98.56 158 GLY A O 1
ATOM 1280 N N . TYR A 1 159 ? 4.434 -16.391 -1.474 1 98.81 159 TYR A N 1
ATOM 1281 C CA . TYR A 1 159 ? 4.867 -15.07 -1.91 1 98.81 159 TYR A CA 1
ATOM 1282 C C . TYR A 1 159 ? 5.637 -14.352 -0.806 1 98.81 159 TYR A C 1
ATOM 1284 O O . TYR A 1 159 ? 5.539 -14.727 0.366 1 98.81 159 TYR A O 1
ATOM 1292 N N . ILE A 1 160 ? 6.426 -13.438 -1.23 1 98.62 160 ILE A N 1
ATOM 1293 C CA . ILE A 1 160 ? 7.043 -12.438 -0.366 1 98.62 160 ILE A CA 1
ATOM 1294 C C . ILE A 1 160 ? 6.371 -11.078 -0.579 1 98.62 160 ILE A C 1
ATOM 1296 O O . ILE A 1 160 ? 6.121 -10.68 -1.717 1 98.62 160 ILE A O 1
ATOM 1300 N N . LEU A 1 161 ? 6.043 -10.477 0.461 1 98.38 161 LEU A N 1
ATOM 1301 C CA . LEU A 1 161 ? 5.5 -9.125 0.428 1 98.38 161 LEU A CA 1
ATOM 1302 C C . LEU A 1 161 ? 6.492 -8.125 1.018 1 98.38 161 LEU A C 1
ATOM 1304 O O . LEU A 1 161 ? 6.852 -8.219 2.193 1 98.38 161 LEU A O 1
ATOM 1308 N N . TYR A 1 162 ? 6.961 -7.227 0.197 1 97.31 162 TYR A N 1
ATOM 1309 C CA . TYR A 1 162 ? 7.863 -6.172 0.636 1 97.31 162 TYR A CA 1
ATOM 1310 C C . TYR A 1 162 ? 7.094 -4.906 0.996 1 97.31 162 TYR A C 1
ATOM 1312 O O . TYR A 1 162 ? 6.766 -4.102 0.121 1 97.31 162 TYR A O 1
ATOM 1320 N N . GLY A 1 163 ? 6.77 -4.727 2.193 1 96.62 163 GLY A N 1
ATOM 1321 C CA . GLY A 1 163 ? 6.125 -3.549 2.748 1 96.62 163 GLY A CA 1
ATOM 1322 C C . GLY A 1 163 ? 6.883 -2.943 3.912 1 96.62 163 GLY A C 1
ATOM 1323 O O . GLY A 1 163 ? 8.117 -2.916 3.908 1 96.62 163 GLY A O 1
ATOM 1324 N N . PRO A 1 164 ? 6.137 -2.342 4.871 1 95.38 164 PRO A N 1
ATOM 1325 C CA . PRO A 1 164 ? 6.836 -1.906 6.082 1 95.38 164 PRO A CA 1
ATOM 1326 C C . PRO A 1 164 ? 7.629 -3.031 6.742 1 95.38 164 PRO A C 1
ATOM 1328 O O . PRO A 1 164 ? 8.703 -2.791 7.297 1 95.38 164 PRO A O 1
ATOM 1331 N N . ALA A 1 165 ? 7.039 -4.152 6.664 1 96.38 165 ALA A N 1
ATOM 1332 C CA . ALA A 1 165 ? 7.742 -5.387 7 1 96.38 165 ALA A CA 1
ATOM 1333 C C . ALA A 1 165 ? 7.93 -6.266 5.766 1 96.38 165 ALA A C 1
ATOM 1335 O O . ALA A 1 165 ? 7.289 -6.043 4.734 1 96.38 165 ALA A O 1
ATOM 1336 N N . THR A 1 166 ? 8.852 -7.148 5.812 1 97.19 166 THR A N 1
ATOM 1337 C CA . THR A 1 166 ? 8.984 -8.172 4.785 1 97.19 166 THR A CA 1
ATOM 1338 C C . THR A 1 166 ? 8.367 -9.492 5.25 1 97.19 166 THR A C 1
ATOM 1340 O O . THR A 1 166 ? 8.773 -10.055 6.266 1 97.19 166 THR A O 1
ATOM 1343 N N . ILE A 1 167 ? 7.41 -9.961 4.48 1 98 167 ILE A N 1
ATOM 1344 C CA . ILE A 1 167 ? 6.57 -11.078 4.914 1 98 167 ILE A CA 1
ATOM 1345 C C . ILE A 1 167 ? 6.688 -12.227 3.918 1 98 167 ILE A C 1
ATOM 1347 O O . ILE A 1 167 ? 6.66 -12.008 2.703 1 98 167 ILE A O 1
ATOM 1351 N N . LEU A 1 168 ? 6.875 -13.375 4.449 1 98.25 168 LEU A N 1
ATOM 1352 C CA . LEU A 1 168 ? 6.801 -14.617 3.678 1 98.25 168 LEU A CA 1
ATOM 1353 C C . LEU A 1 168 ? 5.527 -15.383 4.008 1 98.25 168 LEU A C 1
ATOM 1355 O O . LEU A 1 168 ? 5.254 -15.672 5.176 1 98.25 168 LEU A O 1
ATOM 1359 N N . VAL A 1 169 ? 4.719 -15.68 3.049 1 98.62 169 VAL A N 1
ATOM 1360 C CA . VAL A 1 169 ? 3.531 -16.516 3.178 1 98.62 169 VAL A CA 1
ATOM 1361 C C . VAL A 1 169 ? 3.66 -17.734 2.271 1 98.62 169 VAL A C 1
ATOM 1363 O O . VAL A 1 169 ? 4.031 -17.625 1.102 1 98.62 169 VAL A O 1
ATOM 1366 N N . PHE A 1 170 ? 3.404 -18.891 2.789 1 97.81 170 PHE A N 1
ATOM 1367 C CA . PHE A 1 170 ? 3.539 -20.062 1.922 1 97.81 170 PHE A CA 1
ATOM 1368 C C . PHE A 1 170 ? 2.646 -21.203 2.402 1 97.81 170 PHE A C 1
ATOM 1370 O O . PHE A 1 170 ? 2.092 -21.141 3.502 1 97.81 170 PHE A O 1
ATOM 1377 N N . THR A 1 171 ? 2.465 -22.172 1.543 1 96.94 171 THR A N 1
ATOM 1378 C CA . THR A 1 171 ? 1.827 -23.453 1.853 1 96.94 171 THR A CA 1
ATOM 1379 C C . THR A 1 171 ? 2.605 -24.609 1.234 1 96.94 171 THR A C 1
ATOM 1381 O O . THR A 1 171 ? 3.217 -24.453 0.174 1 96.94 171 THR A O 1
ATOM 1384 N N . ILE A 1 172 ? 2.666 -25.688 1.921 1 93.62 172 ILE A N 1
ATOM 1385 C CA . ILE A 1 172 ? 3.18 -26.969 1.445 1 93.62 172 ILE A CA 1
ATOM 1386 C C . ILE A 1 172 ? 2.119 -28.062 1.631 1 93.62 172 ILE A C 1
ATOM 1388 O O . ILE A 1 172 ? 2.422 -29.156 2.09 1 93.62 172 ILE A O 1
ATOM 1392 N N . LYS A 1 173 ? 0.92 -27.656 1.383 1 88.38 173 LYS A N 1
ATOM 1393 C CA . LYS A 1 173 ? -0.25 -28.516 1.502 1 88.38 173 LYS A CA 1
ATOM 1394 C C . LYS A 1 173 ? -0.53 -28.859 2.961 1 88.38 173 LYS A C 1
ATOM 1396 O O . LYS A 1 173 ? -0.83 -30.016 3.283 1 88.38 173 LYS A O 1
ATOM 1401 N N . SER A 1 174 ? -0.296 -28.031 3.891 1 88.44 174 SER A N 1
ATOM 1402 C CA . SER A 1 174 ? -0.517 -28.234 5.32 1 88.44 174 SER A CA 1
ATOM 1403 C C . SER A 1 174 ? -1.029 -26.953 5.973 1 88.44 174 SER A C 1
ATOM 1405 O O . SER A 1 174 ? -0.68 -26.641 7.117 1 88.44 174 SER A O 1
ATOM 1407 N N . GLY A 1 175 ? -1.716 -26.172 5.176 1 94.75 175 GLY A N 1
ATOM 1408 C CA . GLY A 1 175 ? -2.17 -24.891 5.676 1 94.75 175 GLY A CA 1
ATOM 1409 C C . GLY A 1 175 ? -1.333 -23.719 5.176 1 94.75 175 GLY A C 1
ATOM 1410 O O . GLY A 1 175 ? -0.343 -23.922 4.469 1 94.75 175 GLY A O 1
ATOM 1411 N N . VAL A 1 176 ? -1.729 -22.531 5.496 1 97.94 176 VAL A N 1
ATOM 1412 C CA . VAL A 1 176 ? -1.02 -21.328 5.098 1 97.94 176 VAL A CA 1
ATOM 1413 C C . VAL A 1 176 ? -0.348 -20.688 6.312 1 97.94 176 VAL A C 1
ATOM 1415 O O . VAL A 1 176 ? -0.98 -20.516 7.355 1 97.94 176 VAL A O 1
ATOM 1418 N N . HIS A 1 177 ? 0.934 -20.359 6.176 1 97.44 177 HIS A N 1
ATOM 1419 C CA . HIS A 1 177 ? 1.727 -19.828 7.285 1 97.44 177 HIS A CA 1
ATOM 1420 C C . HIS A 1 177 ? 2.4 -18.516 6.914 1 97.44 177 HIS A C 1
ATOM 1422 O O . HIS A 1 177 ? 2.854 -18.344 5.781 1 97.44 177 HIS A O 1
ATOM 1428 N N . ILE A 1 178 ? 2.441 -17.625 7.875 1 97.75 178 ILE A N 1
ATOM 1429 C CA . ILE A 1 178 ? 3.035 -16.312 7.664 1 97.75 178 ILE A CA 1
ATOM 1430 C C . ILE A 1 178 ? 4.285 -16.172 8.531 1 97.75 178 ILE A C 1
ATOM 1432 O O . ILE A 1 178 ? 4.246 -16.422 9.734 1 97.75 178 ILE A O 1
ATOM 1436 N N . PHE A 1 179 ? 5.316 -15.812 7.906 1 97.38 179 PHE A N 1
ATOM 1437 C CA . PHE A 1 179 ? 6.578 -15.5 8.57 1 97.38 179 PHE A CA 1
ATOM 1438 C C . PHE A 1 179 ? 6.98 -14.055 8.312 1 97.38 179 PHE A C 1
ATOM 1440 O O . PHE A 1 179 ? 6.75 -13.523 7.227 1 97.38 179 PHE A O 1
ATOM 1447 N N . THR A 1 180 ? 7.578 -13.422 9.266 1 96.75 180 THR A N 1
ATOM 1448 C CA . THR A 1 180 ? 8.07 -12.055 9.156 1 96.75 180 THR A CA 1
ATOM 1449 C C . THR A 1 180 ? 9.586 -12.016 9.266 1 96.75 180 THR A C 1
ATOM 1451 O O . THR A 1 180 ? 10.172 -12.656 10.141 1 96.75 180 THR A O 1
ATOM 1454 N N . TYR A 1 181 ? 10.156 -11.297 8.336 1 95.94 181 TYR A N 1
ATOM 1455 C CA . TYR A 1 181 ? 11.602 -11.094 8.414 1 95.94 181 TYR A CA 1
ATOM 1456 C C . TYR A 1 181 ? 11.969 -10.203 9.586 1 95.94 181 TYR A C 1
ATOM 1458 O O . TYR A 1 181 ? 11.5 -9.062 9.68 1 95.94 181 TYR A O 1
ATOM 1466 N N . HIS A 1 182 ? 12.766 -10.688 10.469 1 92.94 182 HIS A N 1
ATOM 1467 C CA . HIS A 1 182 ? 13.203 -9.922 11.633 1 92.94 182 HIS A CA 1
ATOM 1468 C C . HIS A 1 182 ? 14.508 -9.18 11.344 1 92.94 182 HIS A C 1
ATOM 1470 O O . HIS A 1 182 ? 15.547 -9.805 11.148 1 92.94 182 HIS A O 1
ATOM 1476 N N . PRO A 1 183 ? 14.461 -7.906 11.391 1 86.56 183 PRO A N 1
ATOM 1477 C CA . PRO A 1 183 ? 15.633 -7.141 10.953 1 86.56 183 PRO A CA 1
ATOM 1478 C C . PRO A 1 183 ? 16.859 -7.375 11.836 1 86.56 183 PRO A C 1
ATOM 1480 O O . PRO A 1 183 ? 17.984 -7.293 11.359 1 86.56 183 PRO A O 1
ATOM 1483 N N . SER A 1 184 ? 16.703 -7.656 13.125 1 86.81 184 SER A N 1
ATOM 1484 C CA . SER A 1 184 ? 17.828 -7.852 14.039 1 86.81 184 SER A CA 1
ATOM 1485 C C . SER A 1 184 ? 18.406 -9.258 13.906 1 86.81 184 SER A C 1
ATOM 1487 O O . SER A 1 184 ? 19.625 -9.438 14.016 1 86.81 184 SER A O 1
ATOM 1489 N N . TYR A 1 185 ? 17.531 -10.219 13.648 1 89.5 185 TYR A N 1
ATOM 1490 C CA . TYR A 1 185 ? 17.984 -11.602 13.539 1 89.5 185 TYR A CA 1
ATOM 1491 C C . TYR A 1 185 ? 18.297 -11.961 12.094 1 89.5 185 TYR A C 1
ATOM 1493 O O . TYR A 1 185 ? 18.922 -12.992 11.82 1 89.5 185 TYR A O 1
ATOM 1501 N N . GLU A 1 186 ? 17.797 -11.164 11.188 1 90 186 GLU A N 1
ATOM 1502 C CA . GLU A 1 186 ? 18.031 -11.328 9.758 1 90 186 GLU A CA 1
ATOM 1503 C C . GLU A 1 186 ? 17.547 -12.688 9.266 1 90 186 GLU A C 1
ATOM 1505 O O . GLU A 1 186 ? 18.281 -13.398 8.57 1 90 186 GLU A O 1
ATOM 1510 N N . THR A 1 187 ? 16.406 -13.055 9.781 1 92.5 187 THR A N 1
ATOM 1511 C CA . THR A 1 187 ? 15.773 -14.297 9.359 1 92.5 187 THR A CA 1
ATOM 1512 C C . THR A 1 187 ? 14.258 -14.203 9.523 1 92.5 187 THR A C 1
ATOM 1514 O O . THR A 1 187 ? 13.75 -13.258 10.125 1 92.5 187 THR A O 1
ATOM 1517 N N . PHE A 1 188 ? 13.562 -15.156 8.922 1 95.94 188 PHE A N 1
ATOM 1518 C CA . PHE A 1 188 ? 12.109 -15.203 9.016 1 95.94 188 PHE A CA 1
ATOM 1519 C C . PHE A 1 188 ? 11.664 -15.906 10.289 1 95.94 188 PHE A C 1
ATOM 1521 O O . PHE A 1 188 ? 12.18 -16.984 10.617 1 95.94 188 PHE A O 1
ATOM 1528 N N . ILE A 1 189 ? 10.727 -15.266 10.992 1 95.75 189 ILE A N 1
ATOM 1529 C CA . ILE A 1 189 ? 10.141 -15.789 12.227 1 95.75 189 ILE A CA 1
ATOM 1530 C C . ILE A 1 189 ? 8.633 -15.953 12.055 1 95.75 189 ILE A C 1
ATOM 1532 O O . ILE A 1 189 ? 7.977 -15.094 11.461 1 95.75 189 ILE A O 1
ATOM 1536 N N . LEU A 1 190 ? 8.117 -17.047 12.578 1 95.75 190 LEU A N 1
ATOM 1537 C CA . LEU A 1 190 ? 6.691 -17.328 12.453 1 95.75 190 LEU A CA 1
ATOM 1538 C C . LEU A 1 190 ? 5.859 -16.234 13.117 1 95.75 190 LEU A C 1
ATOM 1540 O O . LEU A 1 190 ? 6.074 -15.906 14.281 1 95.75 190 LEU A O 1
ATOM 1544 N N . SER A 1 191 ? 4.973 -15.68 12.383 1 94.88 191 SER A N 1
ATOM 1545 C CA . SER A 1 191 ? 4.055 -14.672 12.906 1 94.88 191 SER A CA 1
ATOM 1546 C C . SER A 1 191 ? 2.66 -15.25 13.125 1 94.88 191 SER A C 1
ATOM 1548 O O . SER A 1 191 ? 2.014 -14.961 14.133 1 94.88 191 SER A O 1
ATOM 1550 N N . GLN A 1 192 ? 2.18 -16.031 12.133 1 95.06 192 GLN A N 1
ATOM 1551 C CA . GLN A 1 192 ? 0.862 -16.641 12.211 1 95.06 192 GLN A CA 1
ATOM 1552 C C . GLN A 1 192 ? 0.871 -18.031 11.578 1 95.06 192 GLN A C 1
ATOM 1554 O O . GLN A 1 192 ? 1.343 -18.219 10.453 1 95.06 192 GLN A O 1
ATOM 1559 N N . LYS A 1 193 ? 0.316 -18.953 12.266 1 94.81 193 LYS A N 1
ATOM 1560 C CA . LYS A 1 193 ? 0.222 -20.344 11.797 1 94.81 193 LYS A CA 1
ATOM 1561 C C . LYS A 1 193 ? -1.188 -20.656 11.305 1 94.81 193 LYS A C 1
ATOM 1563 O O . LYS A 1 193 ? -2.174 -20.234 11.906 1 94.81 193 LYS A O 1
ATOM 1568 N N . ASN A 1 194 ? -1.285 -21.359 10.188 1 96.38 194 ASN A N 1
ATOM 1569 C CA . ASN A 1 194 ? -2.541 -21.875 9.648 1 96.38 194 ASN A CA 1
ATOM 1570 C C . ASN A 1 194 ? -3.586 -20.766 9.516 1 96.38 194 ASN A C 1
ATOM 1572 O O . ASN A 1 194 ? -4.691 -20.891 10.047 1 96.38 194 ASN A O 1
ATOM 1576 N N . VAL A 1 195 ? -3.18 -19.797 8.797 1 97.56 195 VAL A N 1
ATOM 1577 C CA . VAL A 1 195 ? -4.047 -18.641 8.586 1 97.56 195 VAL A CA 1
ATOM 1578 C C . VAL A 1 195 ? -5.195 -19.031 7.652 1 97.56 195 VAL A C 1
ATOM 1580 O O . VAL A 1 195 ? -4.996 -19.75 6.676 1 97.56 195 VAL A O 1
ATOM 1583 N N . LYS A 1 196 ? -6.387 -18.547 7.941 1 98.44 196 LYS A N 1
ATOM 1584 C CA . LYS A 1 196 ? -7.57 -18.75 7.109 1 98.44 196 LYS A CA 1
ATOM 1585 C C . LYS A 1 196 ? -8.266 -17.422 6.812 1 98.44 196 LYS A C 1
ATOM 1587 O O . LYS A 1 196 ? -8.211 -16.484 7.621 1 98.44 196 LYS A O 1
ATOM 1592 N N . PHE A 1 197 ? -8.875 -17.406 5.676 1 98.56 197 PHE A N 1
ATOM 1593 C CA . PHE A 1 197 ? -9.742 -16.266 5.41 1 98.56 197 PHE A CA 1
ATOM 1594 C C . PHE A 1 197 ? -10.844 -16.172 6.457 1 98.56 197 PHE A C 1
ATOM 1596 O O . PHE A 1 197 ? -11.391 -17.188 6.887 1 98.56 197 PHE A O 1
ATOM 1603 N N . PRO A 1 198 ? -11.164 -14.906 6.879 1 96.94 198 PRO A N 1
ATOM 1604 C CA . PRO A 1 198 ? -12.43 -14.766 7.609 1 96.94 198 PRO A CA 1
ATOM 1605 C C . PRO A 1 198 ? -13.633 -15.281 6.812 1 96.94 198 PRO A C 1
ATOM 1607 O O . PRO A 1 198 ? -13.617 -15.242 5.578 1 96.94 198 PRO A O 1
ATOM 1610 N N . ASP A 1 199 ? -14.648 -15.641 7.52 1 95.56 199 ASP A N 1
ATOM 1611 C CA . ASP A 1 199 ? -15.844 -16.203 6.891 1 95.56 199 ASP A CA 1
ATOM 1612 C C . ASP A 1 199 ? -16.562 -15.141 6.055 1 95.56 199 ASP A C 1
ATOM 1614 O O . ASP A 1 199 ? -17.266 -15.477 5.102 1 95.56 199 ASP A O 1
ATOM 1618 N N . THR A 1 200 ? -16.406 -13.922 6.566 1 93.88 200 THR A N 1
ATOM 1619 C CA . THR A 1 200 ? -16.984 -12.797 5.836 1 93.88 200 THR A CA 1
ATOM 1620 C C . THR A 1 200 ? -15.914 -11.758 5.512 1 93.88 200 THR A C 1
ATOM 1622 O O . THR A 1 200 ? -14.844 -11.75 6.117 1 93.88 200 THR A O 1
ATOM 1625 N N . GLY A 1 201 ? -16.188 -11.039 4.465 1 94.44 201 GLY A N 1
ATOM 1626 C CA . GLY A 1 201 ? -15.289 -9.969 4.062 1 94.44 201 GLY A CA 1
ATOM 1627 C C . GLY A 1 201 ? -16.016 -8.68 3.723 1 94.44 201 GLY A C 1
ATOM 1628 O O . GLY A 1 201 ? -17.188 -8.695 3.367 1 94.44 201 GLY A O 1
ATOM 1629 N N . ASN A 1 202 ? -15.266 -7.613 3.896 1 94.62 202 ASN A N 1
ATOM 1630 C CA . ASN A 1 202 ? -15.875 -6.312 3.643 1 94.62 202 ASN A CA 1
ATOM 1631 C C . ASN A 1 202 ? -14.969 -5.426 2.791 1 94.62 202 ASN A C 1
ATOM 1633 O O . ASN A 1 202 ? -14.992 -4.203 2.92 1 94.62 202 ASN A O 1
ATOM 1637 N N . ILE A 1 203 ? -14.141 -6.062 1.973 1 97.38 203 ILE A N 1
ATOM 1638 C CA . ILE A 1 203 ? -13.234 -5.316 1.11 1 97.38 203 ILE A CA 1
ATOM 1639 C C . ILE A 1 203 ? -13.234 -5.926 -0.291 1 97.38 203 ILE A C 1
ATOM 1641 O O . ILE A 1 203 ? -13.203 -7.148 -0.443 1 97.38 203 ILE A O 1
ATOM 1645 N N . TYR A 1 204 ? -13.328 -5.133 -1.29 1 98.25 204 TYR A N 1
ATOM 1646 C CA . TYR A 1 204 ? -13.086 -5.598 -2.65 1 98.25 204 TYR A CA 1
ATOM 1647 C C . TYR A 1 204 ? -11.969 -4.789 -3.309 1 98.25 204 TYR A C 1
ATOM 1649 O O . TYR A 1 204 ? -11.844 -3.586 -3.062 1 98.25 204 TYR A O 1
ATOM 1657 N N . SER A 1 205 ? -11.172 -5.422 -4.047 1 98.62 205 SER A N 1
ATOM 1658 C CA . SER A 1 205 ? -10.016 -4.82 -4.695 1 98.62 205 SER A CA 1
ATOM 1659 C C . SER A 1 205 ? -10.109 -4.934 -6.215 1 98.62 205 SER A C 1
ATOM 1661 O O . SER A 1 205 ? -10.102 -6.035 -6.758 1 98.62 205 SER A O 1
ATOM 1663 N N . ILE A 1 206 ? -10.164 -3.842 -6.891 1 98.56 206 ILE A N 1
ATOM 1664 C CA . ILE A 1 206 ? -10.242 -3.807 -8.344 1 98.56 206 ILE A CA 1
ATOM 1665 C C . ILE A 1 206 ? -9.898 -2.406 -8.852 1 98.56 206 ILE A C 1
ATOM 1667 O O . ILE A 1 206 ? -10.164 -1.412 -8.172 1 98.56 206 ILE A O 1
ATOM 1671 N N . ASN A 1 207 ? -9.25 -2.281 -9.953 1 97.25 207 ASN A N 1
ATOM 1672 C CA . ASN A 1 207 ? -9.086 -0.987 -10.602 1 97.25 207 ASN A CA 1
ATOM 1673 C C . ASN A 1 207 ? -10.375 -0.516 -11.258 1 97.25 207 ASN A C 1
ATOM 1675 O O . ASN A 1 207 ? -10.57 -0.701 -12.461 1 97.25 207 ASN A O 1
ATOM 1679 N N . GLU A 1 208 ? -11.172 0.193 -10.555 1 97.25 208 GLU A N 1
ATOM 1680 C CA . GLU A 1 208 ? -12.5 0.564 -11.023 1 97.25 208 GLU A CA 1
ATOM 1681 C C . GLU A 1 208 ? -12.43 1.612 -12.133 1 97.25 208 GLU A C 1
ATOM 1683 O O . GLU A 1 208 ? -13.43 1.9 -12.789 1 97.25 208 GLU A O 1
ATOM 1688 N N . GLY A 1 209 ? -11.266 2.174 -12.297 1 96.12 209 GLY A N 1
ATOM 1689 C CA . GLY A 1 209 ? -11.094 3.037 -13.453 1 96.12 209 GLY A CA 1
ATOM 1690 C C . GLY A 1 209 ? -11.492 2.375 -14.758 1 96.12 209 GLY A C 1
ATOM 1691 O O . GLY A 1 209 ? -11.906 3.051 -15.703 1 96.12 209 GLY A O 1
ATOM 1692 N N . ASN A 1 210 ? -11.43 1.072 -14.797 1 95.25 210 ASN A N 1
ATOM 1693 C CA . ASN A 1 210 ? -11.734 0.316 -16.016 1 95.25 210 ASN A CA 1
ATOM 1694 C C . ASN A 1 210 ? -13.195 -0.134 -16.031 1 95.25 210 ASN A C 1
ATOM 1696 O O . ASN A 1 210 ? -13.562 -1.004 -16.828 1 95.25 210 ASN A O 1
ATOM 1700 N N . TYR A 1 211 ? -13.984 0.437 -15.258 1 96.06 211 TYR A N 1
ATOM 1701 C CA . TYR A 1 211 ? -15.359 -0.002 -15.055 1 96.06 211 TYR A CA 1
ATOM 1702 C C . TYR A 1 211 ? -16.078 -0.224 -16.375 1 96.06 211 TYR A C 1
ATOM 1704 O O . TYR A 1 211 ? -16.734 -1.244 -16.578 1 96.06 211 TYR A O 1
ATOM 1712 N N . ASN A 1 212 ? -15.953 0.673 -17.297 1 94.5 212 ASN A N 1
ATOM 1713 C CA . ASN A 1 212 ? -16.688 0.625 -18.562 1 94.5 212 ASN A CA 1
ATOM 1714 C C . ASN A 1 212 ? -16.25 -0.541 -19.438 1 94.5 212 ASN A C 1
ATOM 1716 O O . ASN A 1 212 ? -16.969 -0.96 -20.328 1 94.5 212 ASN A O 1
ATOM 1720 N N . SER A 1 213 ? -15.078 -1.056 -19.172 1 93.94 213 SER A N 1
ATOM 1721 C CA . SER A 1 213 ? -14.555 -2.154 -19.984 1 93.94 213 SER A CA 1
ATOM 1722 C C . SER A 1 213 ? -14.867 -3.504 -19.344 1 93.94 213 SER A C 1
ATOM 1724 O O . SER A 1 213 ? -14.609 -4.551 -19.938 1 93.94 213 SER A O 1
ATOM 1726 N N . PHE A 1 214 ? -15.453 -3.529 -18.156 1 96.06 214 PHE A N 1
ATOM 1727 C CA . PHE A 1 214 ? -15.719 -4.777 -17.453 1 96.06 214 PHE A CA 1
ATOM 1728 C C . PHE A 1 214 ? -16.922 -5.492 -18.047 1 96.06 214 PHE A C 1
ATOM 1730 O O . PHE A 1 214 ? -17.828 -4.852 -18.594 1 96.06 214 PHE A O 1
ATOM 1737 N N . PRO A 1 215 ? -16.953 -6.883 -17.969 1 95.88 215 PRO A N 1
ATOM 1738 C CA . PRO A 1 215 ? -18.188 -7.617 -18.312 1 95.88 215 PRO A CA 1
ATOM 1739 C C . PRO A 1 215 ? -19.359 -7.238 -17.422 1 95.88 215 PRO A C 1
ATOM 1741 O O . PRO A 1 215 ? -19.172 -6.812 -16.281 1 95.88 215 PRO A O 1
ATOM 1744 N N . LYS A 1 216 ? -20.531 -7.438 -17.875 1 96.56 216 LYS A N 1
ATOM 1745 C CA . LYS A 1 216 ? -21.766 -7.047 -17.203 1 96.56 216 LYS A CA 1
ATOM 1746 C C . LYS A 1 216 ? -21.859 -7.66 -15.805 1 96.56 216 LYS A C 1
ATOM 1748 O O . LYS A 1 216 ? -22.281 -7 -14.859 1 96.56 216 LYS A O 1
ATOM 1753 N N . GLY A 1 217 ? -21.516 -8.898 -15.688 1 97.44 217 GLY A N 1
ATOM 1754 C CA . GLY A 1 217 ? -21.562 -9.562 -14.391 1 97.44 217 GLY A CA 1
ATOM 1755 C C . GLY A 1 217 ? -20.719 -8.891 -13.336 1 97.44 217 GLY A C 1
ATOM 1756 O O . GLY A 1 217 ? -21.109 -8.82 -12.172 1 97.44 217 GLY A O 1
ATOM 1757 N N . ILE A 1 218 ? -19.547 -8.398 -13.711 1 98.06 218 ILE A N 1
ATOM 1758 C CA . ILE A 1 218 ? -18.641 -7.715 -12.797 1 98.06 218 ILE A CA 1
ATOM 1759 C C . ILE A 1 218 ? -19.219 -6.359 -12.406 1 98.06 218 ILE A C 1
ATOM 1761 O O . ILE A 1 218 ? -19.172 -5.965 -11.242 1 98.06 218 ILE A O 1
ATOM 1765 N N . LYS A 1 219 ? -19.766 -5.645 -13.375 1 97.25 219 LYS A N 1
ATOM 1766 C CA . LYS A 1 219 ? -20.422 -4.367 -13.102 1 97.25 219 LYS A CA 1
ATOM 1767 C C . LYS A 1 219 ? -21.531 -4.527 -12.078 1 97.25 219 LYS A C 1
ATOM 1769 O O . LYS A 1 219 ? -21.641 -3.732 -11.141 1 97.25 219 LYS A O 1
ATOM 1774 N N . LYS A 1 220 ? -22.344 -5.547 -12.227 1 97.12 220 LYS A N 1
ATOM 1775 C CA . LYS A 1 220 ? -23.438 -5.816 -11.297 1 97.12 220 LYS A CA 1
ATOM 1776 C C . LYS A 1 220 ? -22.906 -6.152 -9.906 1 97.12 220 LYS A C 1
ATOM 1778 O O . LYS A 1 220 ? -23.484 -5.746 -8.898 1 97.12 220 LYS A O 1
ATOM 1783 N N . TYR A 1 221 ? -21.875 -6.93 -9.883 1 97.38 221 TYR A N 1
ATOM 1784 C CA . TYR A 1 221 ? -21.281 -7.266 -8.594 1 97.38 221 TYR A CA 1
ATOM 1785 C C . TYR A 1 221 ? -20.781 -6.016 -7.875 1 97.38 221 TYR A C 1
ATOM 1787 O O . TYR A 1 221 ? -20.953 -5.875 -6.664 1 97.38 221 TYR A O 1
ATOM 1795 N N . LEU A 1 222 ? -20.094 -5.113 -8.633 1 97.44 222 LEU A N 1
ATOM 1796 C CA . LEU A 1 222 ? -19.609 -3.875 -8.039 1 97.44 222 LEU A CA 1
ATOM 1797 C C . LEU A 1 222 ? -20.75 -3.033 -7.504 1 97.44 222 LEU A C 1
ATOM 1799 O O . LEU A 1 222 ? -20.641 -2.41 -6.445 1 97.44 222 LEU A O 1
ATOM 1803 N N . GLN A 1 223 ? -21.859 -3.006 -8.18 1 95.75 223 GLN A N 1
ATOM 1804 C CA . GLN A 1 223 ? -23.047 -2.314 -7.688 1 95.75 223 GLN A CA 1
ATOM 1805 C C . GLN A 1 223 ? -23.578 -2.955 -6.406 1 95.75 223 GLN A C 1
ATOM 1807 O O . GLN A 1 223 ? -23.984 -2.256 -5.48 1 95.75 223 GLN A O 1
ATOM 1812 N N . TYR A 1 224 ? -23.578 -4.273 -6.43 1 95.5 224 TYR A N 1
ATOM 1813 C CA . TYR A 1 224 ? -23.969 -5.012 -5.234 1 95.5 224 TYR A CA 1
ATOM 1814 C C . TYR A 1 224 ? -23.109 -4.621 -4.043 1 95.5 224 TYR A C 1
ATOM 1816 O O . TYR A 1 224 ? -23.609 -4.406 -2.939 1 95.5 224 TYR A O 1
ATOM 1824 N N . CYS A 1 225 ? -21.781 -4.488 -4.246 1 95.94 225 CYS A N 1
ATOM 1825 C CA . CYS A 1 225 ? -20.844 -4.117 -3.184 1 95.94 225 CYS A CA 1
ATOM 1826 C C . CYS A 1 225 ? -21.188 -2.744 -2.617 1 95.94 225 CYS A C 1
ATOM 1828 O O . CYS A 1 225 ? -21.047 -2.51 -1.416 1 95.94 225 CYS A O 1
ATOM 1830 N N . LYS A 1 226 ? -21.672 -1.882 -3.436 1 94.81 226 LYS A N 1
ATOM 1831 C CA . LYS A 1 226 ? -21.922 -0.493 -3.059 1 94.81 226 LYS A CA 1
ATOM 1832 C C . LYS A 1 226 ? -23.297 -0.33 -2.443 1 94.81 226 LYS A C 1
ATOM 1834 O O . LYS A 1 226 ? -23.547 0.625 -1.704 1 94.81 226 LYS A O 1
ATOM 1839 N N . ASN A 1 227 ? -24.281 -1.208 -2.822 1 86.19 227 ASN A N 1
ATOM 1840 C CA . ASN A 1 227 ? -25.672 -1.096 -2.41 1 86.19 227 ASN A CA 1
ATOM 1841 C C . ASN A 1 227 ? -25.953 -1.914 -1.153 1 86.19 227 ASN A C 1
ATOM 1843 O O . ASN A 1 227 ? -27.109 -2.18 -0.828 1 86.19 227 ASN A O 1
ATOM 1847 N N . GLN A 1 228 ? -25.109 -2.152 -0.356 1 66.94 228 GLN A N 1
ATOM 1848 C CA . GLN A 1 228 ? -25.438 -2.998 0.788 1 66.94 228 GLN A CA 1
ATOM 1849 C C . GLN A 1 228 ? -26.422 -2.307 1.72 1 66.94 228 GLN A C 1
ATOM 1851 O O . GLN A 1 228 ? -26.109 -1.29 2.336 1 66.94 228 GLN A O 1
ATOM 1856 N N . TYR A 1 229 ? -27.797 -2.441 1.418 1 52.47 229 TYR A N 1
ATOM 1857 C CA . TYR A 1 229 ? -28.891 -1.721 2.041 1 52.47 229 TYR A CA 1
ATOM 1858 C C . TYR A 1 229 ? -28.859 -1.874 3.557 1 52.47 229 TYR A C 1
ATOM 1860 O O . TYR A 1 229 ? -29.062 -0.902 4.289 1 52.47 229 TYR A O 1
ATOM 1868 N N . ASP A 1 230 ? -28.766 -3.033 3.969 1 53.84 230 ASP A N 1
ATOM 1869 C CA . ASP A 1 230 ? -28.922 -3.229 5.406 1 53.84 230 ASP A CA 1
ATOM 1870 C C . ASP A 1 230 ? -27.562 -3.225 6.109 1 53.84 230 ASP A C 1
ATOM 1872 O O . ASP A 1 230 ? -27.5 -3.301 7.336 1 53.84 230 ASP A O 1
ATOM 1876 N N . GLN A 1 231 ? -26.516 -2.998 5.242 1 68.19 231 GLN A N 1
ATOM 1877 C CA . GLN A 1 231 ? -25.172 -3.09 5.82 1 68.19 231 GLN A CA 1
ATOM 1878 C C . GLN A 1 231 ? -24.25 -2.029 5.23 1 68.19 231 GLN A C 1
ATOM 1880 O O . GLN A 1 231 ? -24.609 -1.337 4.281 1 68.19 231 GLN A O 1
ATOM 1885 N N . ASN A 1 232 ? -23.281 -1.722 5.949 1 79.06 232 ASN A N 1
ATOM 1886 C CA . ASN A 1 232 ? -22.234 -0.852 5.426 1 79.06 232 ASN A CA 1
ATOM 1887 C C . ASN A 1 232 ? -21.719 -1.342 4.074 1 79.06 232 ASN A C 1
ATOM 1889 O O . ASN A 1 232 ? -21.641 -2.549 3.838 1 79.06 232 ASN A O 1
ATOM 1893 N N . PRO A 1 233 ? -21.609 -0.405 3.176 1 91.44 233 PRO A N 1
ATOM 1894 C CA . PRO A 1 233 ? -21.047 -0.799 1.883 1 91.44 233 PRO A CA 1
ATOM 1895 C C . PRO A 1 233 ? -19.688 -1.497 2.02 1 91.44 233 PRO A C 1
ATOM 1897 O O . PRO A 1 233 ? -18.984 -1.286 3.006 1 91.44 233 PRO A O 1
ATOM 1900 N N . ILE A 1 234 ? -19.453 -2.365 1.089 1 95.25 234 ILE A N 1
ATOM 1901 C CA . ILE A 1 234 ? -18.156 -3.029 1.057 1 95.25 234 ILE A CA 1
ATOM 1902 C C . ILE A 1 234 ? -17.094 -2.043 0.603 1 95.25 234 ILE A C 1
ATOM 1904 O O . ILE A 1 234 ? -17.266 -1.332 -0.388 1 95.25 234 ILE A O 1
ATOM 1908 N N . SER A 1 235 ? -16.062 -1.942 1.321 1 96.06 235 SER A N 1
ATOM 1909 C CA . SER A 1 235 ? -15.023 -0.934 1.11 1 96.06 235 SER A CA 1
ATOM 1910 C C . SER A 1 235 ? -14.156 -1.274 -0.097 1 96.06 235 SER A C 1
ATOM 1912 O O . SER A 1 235 ? -13.742 -2.424 -0.267 1 96.06 235 SER A O 1
ATOM 1914 N N . SER A 1 236 ? -13.914 -0.289 -0.901 1 97.69 236 SER A N 1
ATOM 1915 C CA . SER A 1 236 ? -12.992 -0.446 -2.02 1 97.69 236 SER A CA 1
ATOM 1916 C C . SER A 1 236 ? -11.555 -0.135 -1.599 1 97.69 236 SER A C 1
ATOM 1918 O O . SER A 1 236 ? -11.289 0.913 -1.006 1 97.69 236 SER A O 1
ATOM 1920 N N . ARG A 1 237 ? -10.68 -1.046 -1.737 1 97.94 237 ARG A N 1
ATOM 1921 C CA . ARG A 1 237 ? -9.242 -0.883 -1.597 1 97.94 237 ARG A CA 1
ATOM 1922 C C . ARG A 1 237 ? -8.5 -1.486 -2.787 1 97.94 237 ARG A C 1
ATOM 1924 O O . ARG A 1 237 ? -8.789 -2.611 -3.199 1 97.94 237 ARG A O 1
ATOM 1931 N N . TYR A 1 238 ? -7.566 -0.721 -3.338 1 98 238 TYR A N 1
ATOM 1932 C CA . TYR A 1 238 ? -6.801 -1.256 -4.461 1 98 238 TYR A CA 1
ATOM 1933 C C . TYR A 1 238 ? -5.406 -0.645 -4.508 1 98 238 TYR A C 1
ATOM 1935 O O . TYR A 1 238 ? -5.234 0.494 -4.953 1 98 238 TYR A O 1
ATOM 1943 N N . VAL A 1 239 ? -4.457 -1.396 -4.141 1 95.44 239 VAL A N 1
ATOM 1944 C CA . VAL A 1 239 ? -3.061 -0.979 -4.098 1 95.44 239 VAL A CA 1
ATOM 1945 C C . VAL A 1 239 ? -2.445 -1.082 -5.492 1 95.44 239 VAL A C 1
ATOM 1947 O O . VAL A 1 239 ? -1.605 -0.261 -5.867 1 95.44 239 VAL A O 1
ATOM 1950 N N . GLY A 1 240 ? -2.832 -2.123 -6.254 1 94.56 240 GLY A N 1
ATOM 1951 C CA . GLY A 1 240 ? -2.285 -2.346 -7.582 1 94.56 240 GLY A CA 1
ATOM 1952 C C . GLY A 1 240 ? -1.176 -3.379 -7.605 1 94.56 240 GLY A C 1
ATOM 1953 O O . GLY A 1 240 ? -0.341 -3.379 -8.516 1 94.56 240 GLY A O 1
ATOM 1954 N N . SER A 1 241 ? -1.02 -4.117 -6.645 1 95.44 241 SER A N 1
ATOM 1955 C CA . SER A 1 241 ? -0.177 -5.301 -6.512 1 95.44 241 SER A CA 1
ATOM 1956 C C . SER A 1 241 ? -0.993 -6.516 -6.074 1 95.44 241 SER A C 1
ATOM 1958 O O . SER A 1 241 ? -1.684 -6.469 -5.051 1 95.44 241 SER A O 1
ATOM 1960 N N . LEU A 1 242 ? -0.93 -7.566 -6.859 1 98.12 242 LEU A N 1
ATOM 1961 C CA . LEU A 1 242 ? -1.697 -8.773 -6.566 1 98.12 242 LEU A CA 1
ATOM 1962 C C . LEU A 1 242 ? -1.395 -9.281 -5.16 1 98.12 242 LEU A C 1
ATOM 1964 O O . LEU A 1 242 ? -2.312 -9.531 -4.375 1 98.12 242 LEU A O 1
ATOM 1968 N N . VAL A 1 243 ? -0.155 -9.336 -4.797 1 98.5 243 VAL A N 1
ATOM 1969 C CA . VAL A 1 243 ? 0.285 -9.906 -3.527 1 98.5 243 VAL A CA 1
ATOM 1970 C C . VAL A 1 243 ? -0.215 -9.039 -2.373 1 98.5 243 VAL A C 1
ATOM 1972 O O . VAL A 1 243 ? -0.732 -9.555 -1.38 1 98.5 243 VAL A O 1
ATOM 1975 N N . ALA A 1 244 ? -0.068 -7.738 -2.49 1 98.12 244 ALA A N 1
ATOM 1976 C CA . ALA A 1 244 ? -0.477 -6.832 -1.42 1 98.12 244 ALA A CA 1
ATOM 1977 C C . ALA A 1 244 ? -1.987 -6.875 -1.212 1 98.12 244 ALA A C 1
ATOM 1979 O O . ALA A 1 244 ? -2.461 -6.961 -0.076 1 98.12 244 ALA A O 1
ATOM 1980 N N . ASP A 1 245 ? -2.748 -6.812 -2.279 1 98.5 245 ASP A N 1
ATOM 1981 C CA . ASP A 1 245 ? -4.203 -6.828 -2.193 1 98.5 245 ASP A CA 1
ATOM 1982 C C . ASP A 1 245 ? -4.707 -8.18 -1.681 1 98.5 245 ASP A C 1
ATOM 1984 O O . ASP A 1 245 ? -5.656 -8.234 -0.897 1 98.5 245 ASP A O 1
ATOM 1988 N N . PHE A 1 246 ? -4.074 -9.266 -2.133 1 98.75 246 PHE A N 1
ATOM 1989 C CA . PHE A 1 246 ? -4.441 -10.602 -1.662 1 98.75 246 PHE A CA 1
ATOM 1990 C C . PHE A 1 246 ? -4.164 -10.742 -0.171 1 98.75 246 PHE A C 1
ATOM 1992 O O . PHE A 1 246 ? -4.992 -11.266 0.574 1 98.75 246 PHE A O 1
ATOM 1999 N N . HIS A 1 247 ? -2.99 -10.266 0.241 1 98.62 247 HIS A N 1
ATOM 2000 C CA . HIS A 1 247 ? -2.59 -10.375 1.64 1 98.62 247 HIS A CA 1
ATOM 2001 C C . HIS A 1 247 ? -3.58 -9.656 2.553 1 98.62 247 HIS A C 1
ATOM 2003 O O . HIS A 1 247 ? -3.936 -10.172 3.615 1 98.62 247 HIS A O 1
ATOM 2009 N N . ARG A 1 248 ? -3.994 -8.469 2.152 1 97.69 248 ARG A N 1
ATOM 2010 C CA . ARG A 1 248 ? -5.02 -7.754 2.904 1 97.69 248 ARG A CA 1
ATOM 2011 C C . ARG A 1 248 ? -6.285 -8.594 3.039 1 97.69 248 ARG A C 1
ATOM 2013 O O . ARG A 1 248 ? -6.852 -8.703 4.129 1 97.69 248 ARG A O 1
ATOM 2020 N N . SER A 1 249 ? -6.75 -9.172 1.921 1 97.88 249 SER A N 1
ATOM 2021 C CA . SER A 1 249 ? -7.973 -9.969 1.925 1 97.88 249 SER A CA 1
ATOM 2022 C C . SER A 1 249 ? -7.82 -11.211 2.803 1 97.88 249 SER A C 1
ATOM 2024 O O . SER A 1 249 ? -8.773 -11.633 3.459 1 97.88 249 SER A O 1
ATOM 2026 N N . LEU A 1 250 ? -6.637 -11.781 2.719 1 98.56 250 LEU A N 1
ATOM 2027 C CA . LEU A 1 250 ? -6.355 -12.977 3.51 1 98.56 250 LEU A CA 1
ATOM 2028 C C . LEU A 1 250 ? -6.555 -12.703 4.996 1 98.56 250 LEU A C 1
ATOM 2030 O O . LEU A 1 250 ? -7.117 -13.523 5.715 1 98.56 250 LEU A O 1
ATOM 2034 N N . LEU A 1 251 ? -6.168 -11.531 5.422 1 97 251 LEU A N 1
ATOM 2035 C CA . LEU A 1 251 ? -6.164 -11.227 6.848 1 97 251 LEU A CA 1
ATOM 2036 C C . LEU A 1 251 ? -7.473 -10.562 7.266 1 97 251 LEU A C 1
ATOM 2038 O O . LEU A 1 251 ? -7.973 -10.812 8.367 1 97 251 LEU A O 1
ATOM 2042 N N . LYS A 1 252 ? -8.094 -9.766 6.387 1 95.81 252 LYS A N 1
ATOM 2043 C CA . LYS A 1 252 ? -9.234 -8.953 6.793 1 95.81 252 LYS A CA 1
ATOM 2044 C C . LYS A 1 252 ? -10.531 -9.484 6.184 1 95.81 252 LYS A C 1
ATOM 2046 O O . LYS A 1 252 ? -11.625 -9.109 6.609 1 95.81 252 LYS A O 1
ATOM 2051 N N . GLY A 1 253 ? -10.383 -10.367 5.281 1 97.75 253 GLY A N 1
ATOM 2052 C CA . GLY A 1 253 ? -11.539 -10.758 4.488 1 97.75 253 GLY A CA 1
ATOM 2053 C C . GLY A 1 253 ? -11.805 -9.82 3.322 1 97.75 253 GLY A C 1
ATOM 2054 O O . GLY A 1 253 ? -11.758 -8.602 3.475 1 97.75 253 GLY A O 1
ATOM 2055 N N . GLY A 1 254 ? -11.984 -10.391 2.217 1 98.19 254 GLY A N 1
ATOM 2056 C CA . GLY A 1 254 ? -12.211 -9.609 1.012 1 98.19 254 GLY A CA 1
ATOM 2057 C C . GLY A 1 254 ? -12.023 -10.406 -0.262 1 98.19 254 GLY A C 1
ATOM 2058 O O . GLY A 1 254 ? -11.875 -11.633 -0.217 1 98.19 254 GLY A O 1
ATOM 2059 N N . ILE A 1 255 ? -12.086 -9.672 -1.369 1 98.75 255 ILE A N 1
ATOM 2060 C CA . ILE A 1 255 ? -11.938 -10.328 -2.664 1 98.75 255 ILE A CA 1
ATOM 2061 C C . ILE A 1 255 ? -11.094 -9.453 -3.588 1 98.75 255 ILE A C 1
ATOM 2063 O O . ILE A 1 255 ? -11.219 -8.227 -3.584 1 98.75 255 ILE A O 1
ATOM 2067 N N . TYR A 1 256 ? -10.172 -10.047 -4.223 1 98.88 256 TYR A N 1
ATOM 2068 C CA . TYR A 1 256 ? -9.398 -9.453 -5.309 1 98.88 256 TYR A CA 1
ATOM 2069 C C . TYR A 1 256 ? -10.016 -9.781 -6.66 1 98.88 256 TYR A C 1
ATOM 2071 O O . TYR A 1 256 ? -10.273 -10.953 -6.965 1 98.88 256 TYR A O 1
ATOM 2079 N N . LEU A 1 257 ? -10.281 -8.742 -7.469 1 98.81 257 LEU A N 1
ATOM 2080 C CA . LEU A 1 257 ? -10.906 -8.922 -8.773 1 98.81 257 LEU A CA 1
ATOM 2081 C C . LEU A 1 257 ? -10.008 -8.375 -9.883 1 98.81 257 LEU A C 1
ATOM 2083 O O . LEU A 1 257 ? -9.609 -7.211 -9.852 1 98.81 257 LEU A O 1
ATOM 2087 N N . TYR A 1 258 ? -9.68 -9.211 -10.82 1 98.62 258 TYR A N 1
ATOM 2088 C CA . TYR A 1 258 ? -8.984 -8.828 -12.047 1 98.62 258 TYR A CA 1
ATOM 2089 C C . TYR A 1 258 ? -9.656 -9.438 -13.266 1 98.62 258 TYR A C 1
ATOM 2091 O O . TYR A 1 258 ? -9.141 -10.391 -13.859 1 98.62 258 TYR A O 1
ATOM 2099 N N . PRO A 1 259 ? -10.734 -8.883 -13.672 1 98.06 259 PRO A N 1
ATOM 2100 C CA . PRO A 1 259 ? -11.508 -9.438 -14.781 1 98.06 259 PRO A CA 1
ATOM 2101 C C . PRO A 1 259 ? -10.859 -9.188 -16.141 1 98.06 259 PRO A C 1
ATOM 2103 O O . PRO A 1 259 ? -9.891 -8.43 -16.234 1 98.06 259 PRO A O 1
ATOM 2106 N N . ASN A 1 260 ? -11.32 -9.906 -17.125 1 96.06 260 ASN A N 1
ATOM 2107 C CA . ASN A 1 260 ? -10.961 -9.531 -18.5 1 96.06 260 ASN A CA 1
ATOM 2108 C C . ASN A 1 260 ? -11.562 -8.18 -18.875 1 96.06 260 ASN A C 1
ATOM 2110 O O . ASN A 1 260 ? -12.547 -7.742 -18.281 1 96.06 260 ASN A O 1
ATOM 2114 N N . THR A 1 261 ? -10.914 -7.547 -19.703 1 92.62 261 THR A N 1
ATOM 2115 C CA . THR A 1 261 ? -11.391 -6.293 -20.281 1 92.62 261 THR A CA 1
ATOM 2116 C C . THR A 1 261 ? -11.438 -6.379 -21.812 1 92.62 261 THR A C 1
ATOM 2118 O O . THR A 1 261 ? -11.078 -7.406 -22.391 1 92.62 261 THR A O 1
ATOM 2121 N N . GLN A 1 262 ? -11.867 -5.301 -22.406 1 86.62 262 GLN A N 1
ATOM 2122 C CA . GLN A 1 262 ? -11.906 -5.25 -23.859 1 86.62 262 GLN A CA 1
ATOM 2123 C C . GLN A 1 262 ? -10.508 -5.355 -24.453 1 86.62 262 GLN A C 1
ATOM 2125 O O . GLN A 1 262 ? -10.305 -6 -25.484 1 86.62 262 GLN A O 1
ATOM 2130 N N . SER A 1 263 ? -9.539 -4.75 -23.812 1 86.19 263 SER A N 1
ATOM 2131 C CA . SER A 1 263 ? -8.164 -4.734 -24.281 1 86.19 263 SER A CA 1
ATOM 2132 C C . SER A 1 263 ? -7.445 -6.035 -23.938 1 86.19 263 SER A C 1
ATOM 2134 O O . SER A 1 263 ? -6.473 -6.41 -24.594 1 86.19 263 SER A O 1
ATOM 2136 N N . TYR A 1 264 ? -7.953 -6.711 -22.906 1 91.38 264 TYR A N 1
ATOM 2137 C CA . TYR A 1 264 ? -7.379 -7.969 -22.438 1 91.38 264 TYR A CA 1
ATOM 2138 C C . TYR A 1 264 ? -8.461 -9.031 -22.281 1 91.38 264 TYR A C 1
ATOM 2140 O O . TYR A 1 264 ? -8.812 -9.391 -21.156 1 91.38 264 TYR A O 1
ATOM 2148 N N . MET A 1 265 ? -8.789 -9.664 -23.297 1 91 265 MET A N 1
ATOM 2149 C CA . MET A 1 265 ? -9.953 -10.547 -23.359 1 91 265 MET A CA 1
ATOM 2150 C C . MET A 1 265 ? -9.711 -11.812 -22.531 1 91 265 MET A C 1
ATOM 2152 O O . MET A 1 265 ? -10.656 -12.398 -22 1 91 265 MET A O 1
ATOM 2156 N N . TYR A 1 266 ? -8.461 -12.203 -22.453 1 92.56 266 TYR A N 1
ATOM 2157 C CA . TYR A 1 266 ? -8.156 -13.438 -21.734 1 92.56 266 TYR A CA 1
ATOM 2158 C C . TYR A 1 266 ? -7.531 -13.133 -20.375 1 92.56 266 TYR A C 1
ATOM 2160 O O . TYR A 1 266 ? -6.902 -14 -19.781 1 92.56 266 TYR A O 1
ATOM 2168 N N . GLY A 1 267 ? -7.738 -11.891 -19.969 1 93.88 267 GLY A N 1
ATOM 2169 C CA . GLY A 1 267 ? -7.129 -11.484 -18.719 1 93.88 267 GLY A CA 1
ATOM 2170 C C . GLY A 1 267 ? -5.691 -11.031 -18.875 1 93.88 267 GLY A C 1
ATOM 2171 O O . GLY A 1 267 ? -5.074 -11.242 -19.922 1 93.88 267 GLY A O 1
ATOM 2172 N N . LYS A 1 268 ? -5.176 -10.438 -17.859 1 94.12 268 LYS A N 1
ATOM 2173 C CA . LYS A 1 268 ? -3.822 -9.891 -17.922 1 94.12 268 LYS A CA 1
ATOM 2174 C C . LYS A 1 268 ? -2.869 -10.672 -17.031 1 94.12 268 LYS A C 1
ATOM 2176 O O . LYS A 1 268 ? -1.665 -10.727 -17.281 1 94.12 268 LYS A O 1
ATOM 2181 N N . LEU A 1 269 ? -3.35 -11.266 -15.953 1 97.12 269 LEU A N 1
ATOM 2182 C CA . LEU A 1 269 ? -2.502 -12 -15.023 1 97.12 269 LEU A CA 1
ATOM 2183 C C . LEU A 1 269 ? -2.082 -13.344 -15.609 1 97.12 269 LEU A C 1
ATOM 2185 O O . LEU A 1 269 ? -2.869 -13.992 -16.297 1 97.12 269 LEU A O 1
ATOM 2189 N N . ARG A 1 270 ? -0.935 -13.734 -15.352 1 97.81 270 ARG A N 1
ATOM 2190 C CA . ARG A 1 270 ? -0.42 -15 -15.875 1 97.81 270 ARG A CA 1
ATOM 2191 C C . ARG A 1 270 ? -0.856 -16.172 -15 1 97.81 270 ARG A C 1
ATOM 2193 O O . ARG A 1 270 ? -0.706 -16.125 -13.781 1 97.81 270 ARG A O 1
ATOM 2200 N N . LEU A 1 271 ? -1.297 -17.188 -15.633 1 98.5 271 LEU A N 1
ATOM 2201 C CA . LEU A 1 271 ? -1.91 -18.328 -14.961 1 98.5 271 LEU A CA 1
ATOM 2202 C C . LEU A 1 271 ? -0.885 -19.078 -14.117 1 98.5 271 LEU A C 1
ATOM 2204 O O . LEU A 1 271 ? -1.102 -19.297 -12.922 1 98.5 271 LEU A O 1
ATOM 2208 N N . MET A 1 272 ? 0.284 -19.328 -14.633 1 98.31 272 MET A N 1
ATOM 2209 C CA . MET A 1 272 ? 1.191 -20.312 -14.062 1 98.31 272 MET A CA 1
ATOM 2210 C C . MET A 1 272 ? 1.947 -19.734 -12.867 1 98.31 272 MET A C 1
ATOM 2212 O O . MET A 1 272 ? 2.188 -20.438 -11.883 1 98.31 272 MET A O 1
ATOM 2216 N N . TYR A 1 273 ? 2.328 -18.469 -12.977 1 98.06 273 TYR A N 1
ATOM 2217 C CA . TYR A 1 273 ? 3.227 -17.984 -11.93 1 98.06 273 TYR A CA 1
ATOM 2218 C C . TYR A 1 273 ? 2.592 -16.844 -11.156 1 98.06 273 TYR A C 1
ATOM 2220 O O . TYR A 1 273 ? 3.229 -16.25 -10.281 1 98.06 273 TYR A O 1
ATOM 2228 N N . GLU A 1 274 ? 1.308 -16.5 -11.406 1 98.56 274 GLU A N 1
ATOM 2229 C CA . GLU A 1 274 ? 0.562 -15.531 -10.609 1 98.56 274 GLU A CA 1
ATOM 2230 C C . GLU A 1 274 ? -0.744 -16.125 -10.094 1 98.56 274 GLU A C 1
ATOM 2232 O O . GLU A 1 274 ? -0.913 -16.312 -8.883 1 98.56 274 GLU A O 1
ATOM 2237 N N . CYS A 1 275 ? -1.573 -16.594 -10.992 1 98.81 275 CYS A N 1
ATOM 2238 C CA . CYS A 1 275 ? -2.9 -17.062 -10.594 1 98.81 275 CYS A CA 1
ATOM 2239 C C . CYS A 1 275 ? -2.816 -18.359 -9.82 1 98.81 275 CYS A C 1
ATOM 2241 O O . CYS A 1 275 ? -3.363 -18.469 -8.719 1 98.81 275 CYS A O 1
ATOM 2243 N N . ASN A 1 276 ? -2.129 -19.359 -10.336 1 98.88 276 ASN A N 1
ATOM 2244 C CA . ASN A 1 276 ? -2.07 -20.688 -9.719 1 98.88 276 ASN A CA 1
ATOM 2245 C C . ASN A 1 276 ? -1.466 -20.625 -8.32 1 98.88 276 ASN A C 1
ATOM 2247 O O . ASN A 1 276 ? -2.047 -21.156 -7.367 1 98.88 276 ASN A O 1
ATOM 2251 N N . PRO A 1 277 ? -0.292 -19.984 -8.18 1 98.88 277 PRO A N 1
ATOM 2252 C CA . PRO A 1 277 ? 0.285 -19.953 -6.836 1 98.88 277 PRO A CA 1
ATOM 2253 C C . PRO A 1 277 ? -0.612 -19.25 -5.82 1 98.88 277 PRO A C 1
ATOM 2255 O O . PRO A 1 277 ? -0.774 -19.734 -4.695 1 98.88 277 PRO A O 1
ATOM 2258 N N . ILE A 1 278 ? -1.234 -18.156 -6.125 1 98.94 278 ILE A N 1
ATOM 2259 C CA . ILE A 1 278 ? -2.088 -17.406 -5.211 1 98.94 278 ILE A CA 1
ATOM 2260 C C . ILE A 1 278 ? -3.371 -18.203 -4.945 1 98.94 278 ILE A C 1
ATOM 2262 O O . ILE A 1 278 ? -3.875 -18.203 -3.818 1 98.94 278 ILE A O 1
ATOM 2266 N N . ALA A 1 279 ? -3.857 -18.828 -6.012 1 98.94 279 ALA A N 1
ATOM 2267 C CA . ALA A 1 279 ? -5.059 -19.656 -5.855 1 98.94 279 ALA A CA 1
ATOM 2268 C C . ALA A 1 279 ? -4.816 -20.812 -4.891 1 98.94 279 ALA A C 1
ATOM 2270 O O . ALA A 1 279 ? -5.695 -21.156 -4.098 1 98.94 279 ALA A O 1
ATOM 2271 N N . TYR A 1 280 ? -3.682 -21.406 -5.012 1 98.81 280 TYR A N 1
ATOM 2272 C CA . TYR A 1 280 ? -3.332 -22.5 -4.109 1 98.81 280 TYR A CA 1
ATOM 2273 C C . TYR A 1 280 ? -3.326 -22.031 -2.66 1 98.81 280 TYR A C 1
ATOM 2275 O O . TYR A 1 280 ? -3.881 -22.688 -1.782 1 98.81 280 TYR A O 1
ATOM 2283 N N . LEU A 1 281 ? -2.752 -20.922 -2.42 1 98.81 281 LEU A N 1
ATOM 2284 C CA . LEU A 1 281 ? -2.762 -20.312 -1.095 1 98.81 281 LEU A CA 1
ATOM 2285 C C . LEU A 1 281 ? -4.188 -20.031 -0.64 1 98.81 281 LEU A C 1
ATOM 2287 O O . LEU A 1 281 ? -4.547 -20.312 0.505 1 98.81 281 LEU A O 1
ATOM 2291 N N . ALA A 1 282 ? -4.977 -19.453 -1.52 1 98.88 282 ALA A N 1
ATOM 2292 C CA . ALA A 1 282 ? -6.352 -19.094 -1.174 1 98.88 282 ALA A CA 1
ATOM 2293 C C . ALA A 1 282 ? -7.125 -20.328 -0.702 1 98.88 282 ALA A C 1
ATOM 2295 O O . ALA A 1 282 ? -7.773 -20.297 0.348 1 98.88 282 ALA A O 1
ATOM 2296 N N . GLU A 1 283 ? -7.031 -21.406 -1.415 1 98.69 283 GLU A N 1
ATOM 2297 C CA . GLU A 1 283 ? -7.805 -22.594 -1.09 1 98.69 283 GLU A CA 1
ATOM 2298 C C . GLU A 1 283 ? -7.301 -23.25 0.193 1 98.69 283 GLU A C 1
ATOM 2300 O O . GLU A 1 283 ? -8.094 -23.688 1.025 1 98.69 283 GLU A O 1
ATOM 2305 N N . GLU A 1 284 ? -5.969 -23.297 0.341 1 98 284 GLU A N 1
ATOM 2306 C CA . GLU A 1 284 ? -5.402 -23.844 1.569 1 98 284 GLU A CA 1
ATOM 2307 C C . GLU A 1 284 ? -5.797 -23 2.781 1 98 284 GLU A C 1
ATOM 2309 O O . GLU A 1 284 ? -5.77 -23.484 3.914 1 98 284 GLU A O 1
ATOM 2314 N N . ALA A 1 285 ? -6.176 -21.797 2.566 1 98.62 285 ALA A N 1
ATOM 2315 C CA . ALA A 1 285 ? -6.594 -20.891 3.635 1 98.62 285 ALA A CA 1
ATOM 2316 C C . ALA A 1 285 ? -8.117 -20.797 3.709 1 98.62 285 ALA A C 1
ATOM 2318 O O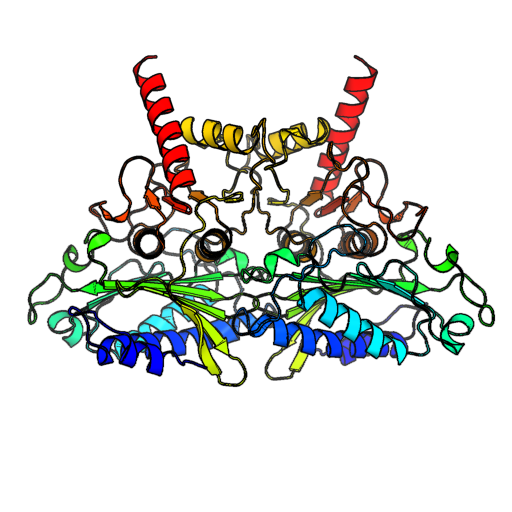 . ALA A 1 285 ? -8.656 -19.828 4.258 1 98.62 285 ALA A O 1
ATOM 2319 N N . SER A 1 286 ? -8.828 -21.688 3.035 1 98.38 286 SER A N 1
ATOM 2320 C CA . SER A 1 286 ? -10.281 -21.812 3.08 1 98.38 286 SER A CA 1
ATOM 2321 C C . SER A 1 286 ? -10.945 -20.734 2.236 1 98.38 286 SER A C 1
ATOM 2323 O O . SER A 1 286 ? -12.117 -20.406 2.447 1 98.38 286 SER A O 1
ATOM 2325 N N . GLY A 1 287 ? -10.234 -20.125 1.396 1 98.75 287 GLY A N 1
ATOM 2326 C CA . GLY A 1 287 ? -10.789 -19.234 0.381 1 98.75 287 GLY A CA 1
ATOM 2327 C C . GLY A 1 287 ? -11.055 -19.938 -0.938 1 98.75 287 GLY A C 1
ATOM 2328 O O . GLY A 1 287 ? -11.156 -21.172 -0.984 1 98.75 287 GLY A O 1
ATOM 2329 N N . LYS A 1 288 ? -11.273 -19.125 -2 1 98.81 288 LYS A N 1
ATOM 2330 C CA . LYS A 1 288 ? -11.523 -19.656 -3.332 1 98.81 288 LYS A CA 1
ATOM 2331 C C . LYS A 1 288 ? -10.883 -18.797 -4.41 1 98.81 288 LYS A C 1
ATOM 2333 O O . LYS A 1 288 ? -10.516 -17.641 -4.148 1 98.81 288 LYS A O 1
ATOM 2338 N N . ALA A 1 289 ? -10.734 -19.344 -5.543 1 98.88 289 ALA A N 1
ATOM 2339 C CA . ALA A 1 289 ? -10.227 -18.641 -6.715 1 98.88 289 ALA A CA 1
ATOM 2340 C C . ALA A 1 289 ? -10.852 -19.188 -7.996 1 98.88 289 ALA A C 1
ATOM 2342 O O . ALA A 1 289 ? -10.938 -20.406 -8.18 1 98.88 289 ALA A O 1
ATOM 2343 N N . THR A 1 290 ? -11.297 -18.312 -8.867 1 98.75 290 THR A N 1
ATOM 2344 C CA . THR A 1 290 ? -11.938 -18.688 -10.125 1 98.75 290 THR A CA 1
ATOM 2345 C C . THR A 1 290 ? -11.633 -17.656 -11.203 1 98.75 290 THR A C 1
ATOM 2347 O O . THR A 1 290 ? -11.164 -16.547 -10.914 1 98.75 290 THR A O 1
ATOM 2350 N N . ASN A 1 291 ? -11.703 -18.062 -12.414 1 98.12 291 ASN A N 1
ATOM 2351 C CA . ASN A 1 291 ? -11.625 -17.094 -13.5 1 98.12 291 ASN A CA 1
ATOM 2352 C C . ASN A 1 291 ? -13.008 -16.609 -13.93 1 98.12 291 ASN A C 1
ATOM 2354 O O . ASN A 1 291 ? -13.156 -15.977 -14.977 1 98.12 291 ASN A O 1
ATOM 2358 N N . GLY A 1 292 ? -13.992 -16.891 -13.094 1 96.56 292 GLY A N 1
ATOM 2359 C CA . GLY A 1 292 ? -15.367 -16.547 -13.414 1 96.56 292 GLY A CA 1
ATOM 2360 C C . GLY A 1 292 ? -16.188 -17.734 -13.898 1 96.56 292 GLY A C 1
ATOM 2361 O O . GLY A 1 292 ? -17.406 -17.719 -13.836 1 96.56 292 GLY A O 1
ATOM 2362 N N . ASP A 1 293 ? -15.516 -18.766 -14.375 1 93.75 293 ASP A N 1
ATOM 2363 C CA . ASP A 1 293 ? -16.141 -19.969 -14.93 1 93.75 293 ASP A CA 1
ATOM 2364 C C . ASP A 1 293 ? -15.57 -21.234 -14.297 1 93.75 293 ASP A C 1
ATOM 2366 O O . ASP A 1 293 ? -16.312 -22.047 -13.742 1 93.75 293 ASP A O 1
ATOM 2370 N N . ILE A 1 294 ? -14.266 -21.312 -14.344 1 96 294 ILE A N 1
ATOM 2371 C CA . ILE A 1 294 ? -13.539 -22.484 -13.906 1 96 294 ILE A CA 1
ATOM 2372 C C . ILE A 1 294 ? -12.719 -22.172 -12.664 1 96 294 ILE A C 1
ATOM 2374 O O . ILE A 1 294 ? -12.188 -21.062 -12.531 1 96 294 ILE A O 1
ATOM 2378 N N . ARG A 1 295 ? -12.727 -23.234 -11.734 1 98.38 295 ARG A N 1
ATOM 2379 C CA . ARG A 1 295 ? -11.758 -23.188 -10.656 1 98.38 295 ARG A CA 1
ATOM 2380 C C . ARG A 1 295 ? -10.336 -23.016 -11.195 1 98.38 295 ARG A C 1
ATOM 2382 O O . ARG A 1 295 ? -9.914 -23.766 -12.07 1 98.38 295 ARG A O 1
ATOM 2389 N N . ILE A 1 296 ? -9.609 -21.969 -10.688 1 98.88 296 ILE A N 1
ATOM 2390 C CA . ILE A 1 296 ? -8.297 -21.625 -11.234 1 98.88 296 ILE A CA 1
ATOM 2391 C C . ILE A 1 296 ? -7.395 -22.844 -11.234 1 98.88 296 ILE A C 1
ATOM 2393 O O . ILE A 1 296 ? -6.734 -23.141 -12.234 1 98.88 296 ILE A O 1
ATOM 2397 N N . LEU A 1 297 ? -7.379 -23.625 -10.164 1 98.88 297 LEU A N 1
ATOM 2398 C CA . LEU A 1 297 ? -6.449 -24.734 -9.961 1 98.88 297 LEU A CA 1
ATOM 2399 C C . LEU A 1 297 ? -6.766 -25.891 -10.906 1 98.88 297 LEU A C 1
ATOM 2401 O O . LEU A 1 297 ? -5.957 -26.797 -11.062 1 98.88 297 LEU A O 1
ATOM 2405 N N . ASP A 1 298 ? -7.863 -25.828 -11.602 1 98.75 298 ASP A N 1
ATOM 2406 C CA . ASP A 1 298 ? -8.258 -26.922 -12.492 1 98.75 298 ASP A CA 1
ATOM 2407 C C . ASP A 1 298 ? -8.031 -26.547 -13.953 1 98.75 298 ASP A C 1
ATOM 2409 O O . ASP A 1 298 ? -8.211 -27.375 -14.852 1 98.75 298 ASP A O 1
ATOM 2413 N N . ILE A 1 299 ? -7.676 -25.312 -14.234 1 98.62 299 ILE A N 1
ATOM 2414 C CA . ILE A 1 299 ? -7.418 -24.891 -15.609 1 98.62 299 ILE A CA 1
ATOM 2415 C C . ILE A 1 299 ? -6.227 -25.656 -16.172 1 98.62 299 ILE A C 1
ATOM 2417 O O . ILE A 1 299 ? -5.176 -25.734 -15.531 1 98.62 299 ILE A O 1
ATOM 2421 N N . ILE A 1 300 ? -6.352 -26.266 -17.328 1 98.31 300 ILE A N 1
ATOM 2422 C CA . ILE A 1 300 ? -5.258 -26.922 -18.031 1 98.31 300 ILE A CA 1
ATOM 2423 C C . ILE A 1 300 ? -4.523 -25.906 -18.906 1 98.31 300 ILE A C 1
ATOM 2425 O O . ILE A 1 300 ? -5.074 -25.406 -19.891 1 98.31 300 ILE A O 1
ATOM 2429 N N . PRO A 1 301 ? -3.324 -25.562 -18.516 1 98.19 301 PRO A N 1
ATOM 2430 C CA . PRO A 1 301 ? -2.611 -24.547 -19.297 1 98.19 301 PRO A CA 1
ATOM 2431 C C . PRO A 1 301 ? -2.307 -24.984 -20.719 1 98.19 301 PRO A C 1
ATOM 2433 O O . PRO A 1 301 ? -1.982 -26.156 -20.953 1 98.19 301 PRO A O 1
ATOM 2436 N N . LYS A 1 302 ? -2.299 -24.078 -21.656 1 97.31 302 LYS A N 1
ATOM 2437 C CA . LYS A 1 302 ? -2.018 -24.344 -23.062 1 97.31 302 LYS A CA 1
ATOM 2438 C C . LYS A 1 302 ? -0.61 -23.891 -23.438 1 97.31 302 LYS A C 1
ATOM 2440 O O . LYS A 1 302 ? 0.016 -24.469 -24.328 1 97.31 302 LYS A O 1
ATOM 2445 N N . PHE A 1 303 ? -0.139 -22.859 -22.875 1 95.81 303 PHE A N 1
ATOM 2446 C CA . PHE A 1 303 ? 1.215 -22.344 -23.062 1 95.81 303 PHE A CA 1
ATOM 2447 C C . PHE A 1 303 ? 1.718 -21.672 -21.797 1 95.81 303 PHE A C 1
ATOM 2449 O O . PHE A 1 303 ? 0.931 -21.344 -20.906 1 95.81 303 PHE A O 1
ATOM 2456 N N . ILE A 1 304 ? 2.908 -21.406 -21.625 1 94.88 304 ILE A N 1
ATOM 2457 C CA . ILE A 1 304 ? 3.572 -21.094 -20.359 1 94.88 304 ILE A CA 1
ATOM 2458 C C . ILE A 1 304 ? 3.166 -19.703 -19.891 1 94.88 304 ILE A C 1
ATOM 2460 O O . ILE A 1 304 ? 3.045 -19.453 -18.688 1 94.88 304 ILE A O 1
ATOM 2464 N N . HIS A 1 305 ? 2.938 -18.703 -20.812 1 95.94 305 HIS A N 1
ATOM 2465 C CA . HIS A 1 305 ? 2.619 -17.328 -20.422 1 95.94 305 HIS A CA 1
ATOM 2466 C C . HIS A 1 305 ? 1.135 -17.047 -20.609 1 95.94 305 HIS A C 1
ATOM 2468 O O . HIS A 1 305 ? 0.753 -15.906 -20.891 1 95.94 305 HIS A O 1
ATOM 2474 N N . GLN A 1 306 ? 0.349 -18.125 -20.5 1 97 306 GLN A N 1
ATOM 2475 C CA . GLN A 1 306 ? -1.1 -18 -20.609 1 97 306 GLN A CA 1
ATOM 2476 C C . GLN A 1 306 ? -1.652 -17.062 -19.547 1 97 306 GLN A C 1
ATOM 2478 O O . GLN A 1 306 ? -1.216 -17.094 -18.391 1 97 306 GLN A O 1
ATOM 2483 N N . CYS A 1 307 ? -2.58 -16.203 -19.938 1 97.5 307 CYS A N 1
ATOM 2484 C CA . CYS A 1 307 ? -3.236 -15.281 -19.016 1 97.5 307 CYS A CA 1
ATOM 2485 C C . CYS A 1 307 ? -4.598 -15.812 -18.594 1 97.5 307 CYS A C 1
ATOM 2487 O O . CYS A 1 307 ? -5.109 -16.766 -19.188 1 97.5 307 CYS A O 1
ATOM 2489 N N . SER A 1 308 ? -5.184 -15.227 -17.562 1 98.06 308 SER A N 1
ATOM 2490 C CA . SER A 1 308 ? -6.508 -15.586 -17.078 1 98.06 308 SER A CA 1
ATOM 2491 C C . SER A 1 308 ? -7.121 -14.461 -16.266 1 98.06 308 SER A C 1
ATOM 2493 O O . SER A 1 308 ? -6.414 -13.758 -15.531 1 98.06 308 SER A O 1
ATOM 2495 N N . PRO A 1 309 ? -8.469 -14.242 -16.422 1 98.38 309 PRO A N 1
ATOM 2496 C CA . PRO A 1 309 ? -9.125 -13.492 -15.352 1 98.38 309 PRO A CA 1
ATOM 2497 C C . PRO A 1 309 ? -8.938 -14.148 -13.977 1 98.38 309 PRO A C 1
ATOM 2499 O O . PRO A 1 309 ? -8.695 -15.352 -13.898 1 98.38 309 PRO A O 1
ATOM 2502 N N . PHE A 1 310 ? -9.031 -13.398 -12.961 1 98.81 310 PHE A N 1
ATOM 2503 C CA . PHE A 1 310 ? -8.688 -13.938 -11.648 1 98.81 310 PHE A CA 1
ATOM 2504 C C . PHE A 1 310 ? -9.539 -13.289 -10.562 1 98.81 310 PHE A C 1
ATOM 2506 O O . PHE A 1 310 ? -9.508 -12.07 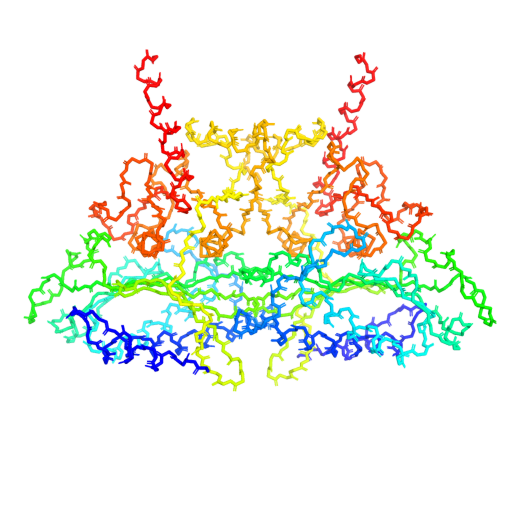-10.391 1 98.81 310 PHE A O 1
ATOM 2513 N N . PHE A 1 311 ? -10.352 -14.039 -9.867 1 98.88 311 PHE A N 1
ATOM 2514 C CA . PHE A 1 311 ? -11.148 -13.648 -8.711 1 98.88 311 PHE A CA 1
ATOM 2515 C C . PHE A 1 311 ? -10.828 -14.531 -7.512 1 98.88 311 PHE A C 1
ATOM 2517 O O . PHE A 1 311 ? -11.078 -15.742 -7.539 1 98.88 311 PHE A O 1
ATOM 2524 N N . SER A 1 312 ? -10.273 -13.969 -6.465 1 98.94 312 SER A N 1
ATOM 2525 C CA . SER A 1 312 ? -9.852 -14.781 -5.328 1 98.94 312 SER A CA 1
ATOM 2526 C C . SER A 1 312 ? -10.031 -14.031 -4.016 1 98.94 312 SER A C 1
ATOM 2528 O O . SER A 1 312 ? -9.852 -12.812 -3.957 1 98.94 312 SER A O 1
ATOM 2530 N N . GLY A 1 313 ? -10.383 -14.75 -2.961 1 98.81 313 GLY A N 1
ATOM 2531 C CA . GLY A 1 313 ? -10.578 -14.188 -1.637 1 98.81 313 GLY A CA 1
ATOM 2532 C C . GLY A 1 313 ? -11.492 -15.023 -0.759 1 98.81 313 GLY A C 1
ATOM 2533 O O . GLY A 1 313 ? -11.477 -16.25 -0.839 1 98.81 313 GLY A O 1
ATOM 2534 N N . THR A 1 314 ? -12.203 -14.32 0.116 1 98.56 314 THR A N 1
ATOM 2535 C CA . THR A 1 314 ? -13.172 -14.969 0.989 1 98.56 314 THR A CA 1
ATOM 2536 C C . THR A 1 314 ? -14.172 -15.789 0.173 1 98.56 314 THR A C 1
ATOM 2538 O O . THR A 1 314 ? -14.734 -15.289 -0.802 1 98.56 314 THR A O 1
ATOM 2541 N N . ALA A 1 315 ? -14.414 -17.047 0.587 1 98.5 315 ALA A N 1
ATOM 2542 C CA . ALA A 1 315 ? -15.18 -18.016 -0.188 1 98.5 315 ALA A CA 1
ATOM 2543 C C . ALA A 1 315 ? -16.547 -17.453 -0.555 1 98.5 315 ALA A C 1
ATOM 2545 O O . ALA A 1 315 ? -16.984 -17.547 -1.709 1 98.5 315 ALA A O 1
ATOM 2546 N N . SER A 1 316 ? -17.234 -16.875 0.395 1 97.62 316 SER A N 1
ATOM 2547 C CA . SER A 1 316 ? -18.578 -16.375 0.164 1 97.62 316 SER A CA 1
ATOM 2548 C C . SER A 1 316 ? -18.578 -15.258 -0.882 1 97.62 316 SER A C 1
ATOM 2550 O O . SER A 1 316 ? -19.5 -15.18 -1.703 1 97.62 316 SER A O 1
ATOM 2552 N N . MET A 1 317 ? -17.578 -14.453 -0.899 1 98 317 MET A N 1
ATOM 2553 C CA . MET A 1 317 ? -17.5 -13.344 -1.849 1 98 317 MET A CA 1
ATOM 2554 C C . MET A 1 317 ? -17.172 -13.852 -3.25 1 98 317 MET A C 1
ATOM 2556 O O . MET A 1 317 ? -17.734 -13.359 -4.234 1 98 317 MET A O 1
ATOM 2560 N N . VAL A 1 318 ? -16.328 -14.836 -3.361 1 98.5 318 VAL A N 1
ATOM 2561 C CA . VAL A 1 318 ? -15.977 -15.414 -4.656 1 98.5 318 VAL A CA 1
ATOM 2562 C C . VAL A 1 318 ? -17.188 -16.109 -5.254 1 98.5 318 VAL A C 1
ATOM 2564 O O . VAL A 1 318 ? -17.453 -16 -6.453 1 98.5 318 VAL A O 1
ATOM 2567 N N . GLU A 1 319 ? -17.938 -16.797 -4.41 1 97.81 319 GLU A N 1
ATOM 2568 C CA . GLU A 1 319 ? -19.156 -17.453 -4.875 1 97.81 319 GLU A CA 1
ATOM 2569 C C . GLU A 1 319 ? -20.188 -16.422 -5.367 1 97.81 319 GLU A C 1
ATOM 2571 O O . GLU A 1 319 ? -20.875 -16.656 -6.363 1 97.81 319 GLU A O 1
ATOM 2576 N N . MET A 1 320 ? -20.25 -15.344 -4.648 1 96.75 320 MET A N 1
ATOM 2577 C CA . MET A 1 320 ? -21.203 -14.305 -5.023 1 96.75 320 MET A CA 1
ATOM 2578 C C . MET A 1 320 ? -20.859 -13.703 -6.375 1 96.75 320 MET A C 1
ATOM 2580 O O . MET A 1 320 ? -21.734 -13.508 -7.223 1 96.75 320 MET A O 1
ATOM 2584 N N . VAL A 1 321 ? -19.562 -13.344 -6.582 1 97.25 321 VAL A N 1
ATOM 2585 C CA . VAL A 1 321 ? -19.188 -12.75 -7.855 1 97.25 321 VAL A CA 1
ATOM 2586 C C . VAL A 1 321 ? -19.422 -13.75 -8.984 1 97.25 321 VAL A C 1
ATOM 2588 O O . VAL A 1 321 ? -19.844 -13.375 -10.078 1 97.25 321 VAL A O 1
ATOM 2591 N N . LYS A 1 322 ? -19.125 -15 -8.766 1 97.06 322 LYS A N 1
ATOM 2592 C CA . LYS A 1 322 ? -19.375 -16.047 -9.758 1 97.06 322 LYS A CA 1
ATOM 2593 C C . LYS A 1 322 ? -20.844 -16.094 -10.141 1 97.06 322 LYS A C 1
ATOM 2595 O O . LYS A 1 322 ? -21.172 -16.266 -11.32 1 97.06 322 LYS A O 1
ATOM 2600 N N . LYS A 1 323 ? -21.719 -15.984 -9.148 1 96.88 323 LYS A N 1
ATOM 2601 C CA . LYS A 1 323 ? -23.156 -15.969 -9.398 1 96.88 323 LYS A CA 1
ATOM 2602 C C . LYS A 1 323 ? -23.547 -14.812 -10.32 1 96.88 323 LYS A C 1
ATOM 2604 O O . LYS A 1 323 ? -24.344 -14.992 -11.25 1 96.88 323 LYS A O 1
ATOM 2609 N N . PHE A 1 324 ? -23 -13.656 -10.047 1 97 324 PHE A N 1
ATOM 2610 C CA . PHE A 1 324 ? -23.297 -12.492 -10.875 1 97 324 PHE A CA 1
ATOM 2611 C C . PHE A 1 324 ? -22.797 -12.703 -12.305 1 97 324 PHE A C 1
ATOM 2613 O O . PHE A 1 324 ? -23.469 -12.305 -13.258 1 97 324 PHE A O 1
ATOM 2620 N N . ILE A 1 325 ? -21.625 -13.273 -12.461 1 96.5 325 ILE A N 1
ATOM 2621 C CA . ILE A 1 325 ? -21.047 -13.516 -13.781 1 96.5 325 ILE A CA 1
ATOM 2622 C C . ILE A 1 325 ? -21.922 -14.492 -14.555 1 96.5 325 ILE A C 1
ATOM 2624 O O . ILE A 1 325 ? -22.266 -14.242 -15.711 1 96.5 325 ILE A O 1
ATOM 2628 N N . LEU A 1 326 ? -22.344 -15.539 -13.953 1 93.81 326 LEU A N 1
ATOM 2629 C CA . LEU A 1 326 ? -23.141 -16.578 -14.586 1 93.81 326 LEU A CA 1
ATOM 2630 C C . LEU A 1 326 ? -24.516 -16.062 -14.953 1 93.81 326 LEU A C 1
ATOM 2632 O O . LEU A 1 326 ? -25.047 -16.359 -16.031 1 93.81 326 LEU A O 1
ATOM 2636 N N . ASP A 1 327 ? -25.125 -15.336 -14.055 1 93.12 327 ASP A N 1
ATOM 2637 C CA . ASP A 1 327 ? -26.453 -14.773 -14.297 1 93.12 327 ASP A CA 1
ATOM 2638 C C . ASP A 1 327 ? -26.453 -13.828 -15.492 1 93.12 327 ASP A C 1
ATOM 2640 O O . ASP A 1 327 ? -27.422 -13.766 -16.25 1 93.12 327 ASP A O 1
ATOM 2644 N N . SER A 1 328 ? -25.406 -13.117 -15.633 1 90.94 328 SER A N 1
ATOM 2645 C CA . SER A 1 328 ? -25.328 -12.141 -16.719 1 90.94 328 SER A CA 1
ATOM 2646 C C . SER A 1 328 ? -25.062 -12.828 -18.062 1 90.94 328 SER A C 1
ATOM 2648 O O . SER A 1 328 ? -25.438 -12.297 -19.109 1 90.94 328 SER A O 1
ATOM 2650 N N . GLN A 1 329 ? -24.375 -13.906 -18.062 1 85.69 329 GLN A N 1
ATOM 2651 C CA . GLN A 1 329 ? -24.156 -14.68 -19.281 1 85.69 329 GLN A CA 1
ATOM 2652 C C . GLN A 1 329 ? -25.453 -15.32 -19.75 1 85.69 329 GLN A C 1
ATOM 2654 O O . GLN A 1 329 ? -25.703 -15.422 -20.953 1 85.69 329 GLN A O 1
ATOM 2659 N N . SER A 1 330 ? -26.234 -15.711 -18.828 1 82.38 330 SER A N 1
ATOM 2660 C CA . SER A 1 330 ? -27.516 -16.297 -19.156 1 82.38 330 SER A CA 1
ATOM 2661 C C . SER A 1 330 ? -28.469 -15.266 -19.734 1 82.38 330 SER A C 1
ATOM 2663 O O . SER A 1 330 ? -29.25 -15.57 -20.641 1 82.38 330 SER A O 1
ATOM 2665 N N . ASP A 1 331 ? -28.375 -14.031 -19.234 1 73.94 331 ASP A N 1
ATOM 2666 C CA . ASP A 1 331 ? -29.219 -12.945 -19.75 1 73.94 331 ASP A CA 1
ATOM 2667 C C . ASP A 1 331 ? -28.844 -12.602 -21.188 1 73.94 331 ASP A C 1
ATOM 2669 O O . ASP A 1 331 ? -29.719 -12.258 -21.984 1 73.94 331 ASP A O 1
ATOM 2673 N N . SER A 1 332 ? -27.609 -12.695 -21.484 1 67.62 332 SER A N 1
ATOM 2674 C CA . SER A 1 332 ? -27.141 -12.352 -22.812 1 67.62 332 SER A CA 1
ATOM 2675 C C . SER A 1 332 ? -27.516 -13.422 -23.828 1 67.62 332 SER A C 1
ATOM 2677 O O . SER A 1 332 ? -27.703 -13.125 -25.016 1 67.62 332 SER A O 1
ATOM 2679 N N . ILE A 1 333 ? -27.688 -14.742 -23.344 1 57.44 333 ILE A N 1
ATOM 2680 C CA . ILE A 1 333 ? -28.141 -15.797 -24.25 1 57.44 333 ILE A CA 1
ATOM 2681 C C . ILE A 1 333 ? -29.641 -15.68 -24.484 1 57.44 333 ILE A C 1
ATOM 2683 O O . ILE A 1 333 ? -30.125 -15.992 -25.562 1 57.44 333 ILE A O 1
ATOM 2687 N N . LYS A 1 334 ? -30.359 -15.117 -23.578 1 61.28 334 LYS A N 1
ATOM 2688 C CA . LYS A 1 334 ? -31.812 -15 -23.719 1 61.28 334 LYS A CA 1
ATOM 2689 C C . LYS A 1 334 ? -32.188 -13.805 -24.594 1 61.28 334 LYS A C 1
ATOM 2691 O O . LYS A 1 334 ? -33.25 -13.781 -25.203 1 61.28 334 LYS A O 1
ATOM 2696 N N . ASN A 1 335 ? -31.297 -12.742 -24.562 1 46.25 335 ASN A N 1
ATOM 2697 C CA . ASN A 1 335 ? -31.656 -11.617 -25.422 1 46.25 335 ASN A CA 1
ATOM 2698 C C . ASN A 1 335 ? -31.016 -11.75 -26.797 1 46.25 335 ASN A C 1
ATOM 2700 O O . ASN A 1 335 ? -29.797 -11.766 -26.922 1 46.25 335 ASN A O 1
ATOM 2704 N N . MET B 1 1 ? 26.031 12.164 -1.605 1 84.62 1 MET B N 1
ATOM 2705 C CA . MET B 1 1 ? 25 11.906 -0.598 1 84.62 1 MET B CA 1
ATOM 2706 C C . MET B 1 1 ? 24.766 13.133 0.268 1 84.62 1 MET B C 1
ATOM 2708 O O . MET B 1 1 ? 25.719 13.734 0.78 1 84.62 1 MET B O 1
ATOM 2712 N N . ILE B 1 2 ? 23.578 13.703 0.356 1 91.94 2 ILE B N 1
ATOM 2713 C CA . ILE B 1 2 ? 23.219 14.875 1.152 1 91.94 2 ILE B CA 1
ATOM 2714 C C . ILE B 1 2 ? 22.359 14.453 2.336 1 91.94 2 ILE B C 1
ATOM 2716 O O . ILE B 1 2 ? 21.234 13.961 2.15 1 91.94 2 ILE B O 1
ATOM 2720 N N . SER B 1 3 ? 22.906 14.594 3.467 1 93.06 3 SER B N 1
ATOM 2721 C CA . SER B 1 3 ? 22.156 14.289 4.684 1 93.06 3 SER B CA 1
ATOM 2722 C C . SER B 1 3 ? 21.141 15.383 4.992 1 93.06 3 SER B C 1
ATOM 2724 O O . SER B 1 3 ? 21.219 16.484 4.445 1 93.06 3 SER B O 1
ATOM 2726 N N . LEU B 1 4 ? 20.266 15.047 5.863 1 93.19 4 LEU B N 1
ATOM 2727 C CA . LEU B 1 4 ? 19.25 16.016 6.281 1 93.19 4 LEU B CA 1
ATOM 2728 C C . LEU B 1 4 ? 19.906 17.25 6.91 1 93.19 4 LEU B C 1
ATOM 2730 O O . LEU B 1 4 ? 19.5 18.375 6.637 1 93.19 4 LEU B O 1
ATOM 2734 N N . ARG B 1 5 ? 20.922 17.047 7.695 1 90.62 5 ARG B N 1
ATOM 2735 C CA . ARG B 1 5 ? 21.641 18.156 8.328 1 90.62 5 ARG B CA 1
ATOM 2736 C C . ARG B 1 5 ? 22.266 19.078 7.293 1 90.62 5 ARG B C 1
ATOM 2738 O O . ARG B 1 5 ? 22.094 20.297 7.344 1 90.62 5 ARG B O 1
ATOM 2745 N N . LYS B 1 6 ? 23.031 18.453 6.398 1 93.19 6 LYS B N 1
ATOM 2746 C CA . LYS B 1 6 ? 23.672 19.234 5.348 1 93.19 6 LYS B CA 1
ATOM 2747 C C . LYS B 1 6 ? 22.656 20.031 4.539 1 93.19 6 LYS B C 1
ATOM 2749 O O . LYS B 1 6 ? 22.891 21.188 4.199 1 93.19 6 LYS B O 1
ATOM 2754 N N . PHE B 1 7 ? 21.594 19.438 4.316 1 93.88 7 PHE B N 1
ATOM 2755 C CA . PHE B 1 7 ? 20.562 20.078 3.527 1 93.88 7 PHE B CA 1
ATOM 2756 C C . PHE B 1 7 ? 20 21.297 4.262 1 93.88 7 PHE B C 1
ATOM 2758 O O . PHE B 1 7 ? 19.875 22.375 3.684 1 93.88 7 PHE B O 1
ATOM 2765 N N . ILE B 1 8 ? 19.641 21.141 5.496 1 91.81 8 ILE B N 1
ATOM 2766 C CA . ILE B 1 8 ? 19.016 22.188 6.289 1 91.81 8 ILE B CA 1
ATOM 2767 C C . ILE B 1 8 ? 19.969 23.375 6.434 1 91.81 8 ILE B C 1
ATOM 2769 O O . ILE B 1 8 ? 19.562 24.516 6.273 1 91.81 8 ILE B O 1
ATOM 2773 N N . PHE B 1 9 ? 21.156 23.125 6.59 1 91.69 9 PHE B N 1
ATOM 2774 C CA . PHE B 1 9 ? 22.109 24.203 6.879 1 91.69 9 PHE B CA 1
ATOM 2775 C C . PHE B 1 9 ? 22.594 24.859 5.594 1 91.69 9 PHE B C 1
ATOM 2777 O O . PHE B 1 9 ? 23.047 26.016 5.609 1 91.69 9 PHE B O 1
ATOM 2784 N N . HIS B 1 10 ? 22.406 24.25 4.477 1 88.19 10 HIS B N 1
ATOM 2785 C CA . HIS B 1 10 ? 22.875 24.828 3.229 1 88.19 10 HIS B CA 1
ATOM 2786 C C . HIS B 1 10 ? 21.719 25.422 2.424 1 88.19 10 HIS B C 1
ATOM 2788 O O . HIS B 1 10 ? 21.922 26.297 1.575 1 88.19 10 HIS B O 1
ATOM 2794 N N . HIS B 1 11 ? 20.578 24.984 2.635 1 75.81 11 HIS B N 1
ATOM 2795 C CA . HIS B 1 11 ? 19.5 25.359 1.726 1 75.81 11 HIS B CA 1
ATOM 2796 C C . HIS B 1 11 ? 18.438 26.172 2.443 1 75.81 11 HIS B C 1
ATOM 2798 O O . HIS B 1 11 ? 17.5 26.672 1.812 1 75.81 11 HIS B O 1
ATOM 2804 N N . HIS B 1 12 ? 18.609 26.547 3.58 1 66.5 12 HIS B N 1
ATOM 2805 C CA . HIS B 1 12 ? 17.484 27.141 4.305 1 66.5 12 HIS B CA 1
ATOM 2806 C C . HIS B 1 12 ? 17.484 28.656 4.168 1 66.5 12 HIS B C 1
ATOM 2808 O O . HIS B 1 12 ? 18.516 29.297 4.324 1 66.5 12 HIS B O 1
ATOM 2814 N N . ASN B 1 13 ? 16.281 29.047 3.686 1 66.94 13 ASN B N 1
ATOM 2815 C CA . ASN B 1 13 ? 16.031 30.484 3.588 1 66.94 13 ASN B CA 1
ATOM 2816 C C . ASN B 1 13 ? 14.781 30.891 4.355 1 66.94 13 ASN B C 1
ATOM 2818 O O . ASN B 1 13 ? 14.156 31.891 4.031 1 66.94 13 ASN B O 1
ATOM 2822 N N . ASN B 1 14 ? 14.484 30.297 5.453 1 69.62 14 ASN B N 1
ATOM 2823 C CA . ASN B 1 14 ? 13.266 30.703 6.141 1 69.62 14 ASN B CA 1
ATOM 2824 C C . ASN B 1 14 ? 13.562 31.625 7.316 1 69.62 14 ASN B C 1
ATOM 2826 O O . ASN B 1 14 ? 14.328 31.281 8.219 1 69.62 14 ASN B O 1
ATOM 2830 N N . PHE B 1 15 ? 12.961 32.781 7.293 1 73.06 15 PHE B N 1
ATOM 2831 C CA . PHE B 1 15 ? 13.234 33.812 8.297 1 73.06 15 PHE B CA 1
ATOM 2832 C C . PHE B 1 15 ? 12.438 33.531 9.57 1 73.06 15 PHE B C 1
ATOM 2834 O O . PHE B 1 15 ? 12.781 34.031 10.641 1 73.06 15 PHE B O 1
ATOM 2841 N N . LEU B 1 16 ? 11.438 32.75 9.492 1 79.38 16 LEU B N 1
ATOM 2842 C CA . LEU B 1 16 ? 10.539 32.562 10.625 1 79.38 16 LEU B CA 1
ATOM 2843 C C . LEU B 1 16 ? 11.07 31.484 11.57 1 79.38 16 LEU B C 1
ATOM 2845 O O . LEU B 1 16 ? 10.641 31.406 12.719 1 79.38 16 LEU B O 1
ATOM 2849 N N . ILE B 1 17 ? 11.945 30.688 11.117 1 87 17 ILE B N 1
ATOM 2850 C CA . ILE B 1 17 ? 12.508 29.594 11.906 1 87 17 ILE B CA 1
ATOM 2851 C C . ILE B 1 17 ? 13.977 29.406 11.562 1 87 17 ILE B C 1
ATOM 2853 O O . ILE B 1 17 ? 14.344 29.375 10.383 1 87 17 ILE B O 1
ATOM 2857 N N . SER B 1 18 ? 14.805 29.406 12.555 1 89.56 18 SER B N 1
ATOM 2858 C CA . SER B 1 18 ? 16.234 29.266 12.32 1 89.56 18 SER B CA 1
ATOM 2859 C C . SER B 1 18 ? 16.594 27.859 11.867 1 89.56 18 SER B C 1
ATOM 2861 O O . SER B 1 18 ? 15.828 26.922 12.07 1 89.56 18 SER B O 1
ATOM 2863 N N . LYS B 1 19 ? 17.719 27.75 11.273 1 90.94 19 LYS B N 1
ATOM 2864 C CA . LYS B 1 19 ? 18.219 26.453 10.836 1 90.94 19 LYS B CA 1
ATOM 2865 C C . LYS B 1 19 ? 18.422 25.516 12.016 1 90.94 19 LYS B C 1
ATOM 2867 O O . LYS B 1 19 ? 18.141 24.312 11.906 1 90.94 19 LYS B O 1
ATOM 2872 N N . GLU B 1 20 ? 18.844 26.078 13.078 1 91.44 20 GLU B N 1
ATOM 2873 C CA . GLU B 1 20 ? 19.078 25.281 14.281 1 91.44 20 GLU B CA 1
ATOM 2874 C C . GLU B 1 20 ? 17.766 24.719 14.828 1 91.44 20 GLU B C 1
ATOM 2876 O O . GLU B 1 20 ? 17.719 23.562 15.266 1 91.44 20 GLU B O 1
ATOM 2881 N N . GLU B 1 21 ? 16.766 25.484 14.773 1 91.62 21 GLU B N 1
ATOM 2882 C CA . GLU B 1 21 ? 15.469 25.047 15.266 1 91.62 21 GLU B CA 1
ATOM 2883 C C . GLU B 1 21 ? 14.852 24 14.352 1 91.62 21 GLU B C 1
ATOM 2885 O O . GLU B 1 21 ? 14.289 23.016 14.82 1 91.62 21 GLU B O 1
ATOM 2890 N N . ILE B 1 22 ? 14.961 24.219 13.094 1 92.5 22 ILE B N 1
ATOM 2891 C CA . ILE B 1 22 ? 14.469 23.25 12.117 1 92.5 22 ILE B CA 1
ATOM 2892 C C . ILE B 1 22 ? 15.148 21.906 12.344 1 92.5 22 ILE B C 1
ATOM 2894 O O . ILE B 1 22 ? 14.477 20.875 12.414 1 92.5 22 ILE B O 1
ATOM 2898 N N . TYR B 1 23 ? 16.422 21.984 12.461 1 92.25 23 TYR B N 1
ATOM 2899 C CA . TYR B 1 23 ? 17.172 20.75 12.648 1 92.25 23 TYR B CA 1
ATOM 2900 C C . TYR B 1 23 ? 16.812 20.078 13.961 1 92.25 23 TYR B C 1
ATOM 2902 O O . TYR B 1 23 ? 16.75 18.844 14.039 1 92.25 23 TYR B O 1
ATOM 2910 N N . SER B 1 24 ? 16.609 20.859 14.984 1 92.5 24 SER B N 1
ATOM 2911 C CA . SER B 1 24 ? 16.188 20.312 16.266 1 92.5 24 SER B CA 1
ATOM 2912 C C . SER B 1 24 ? 14.875 19.547 16.141 1 92.5 24 SER B C 1
ATOM 2914 O O . SER B 1 24 ? 14.719 18.469 16.703 1 92.5 24 SER B O 1
ATOM 2916 N N . PHE B 1 25 ? 13.953 20.125 15.422 1 92.81 25 PHE B N 1
ATOM 2917 C CA . PHE B 1 25 ? 12.672 19.469 15.203 1 92.81 25 PHE B CA 1
ATOM 2918 C C . PHE B 1 25 ? 12.844 18.156 14.438 1 92.81 25 PHE B C 1
ATOM 2920 O O . PHE B 1 25 ? 12.242 17.141 14.789 1 92.81 25 PHE B O 1
ATOM 2927 N N . PHE B 1 26 ? 13.703 18.094 13.438 1 94.38 26 PHE B N 1
ATOM 2928 C CA . PHE B 1 26 ? 13.898 16.906 12.625 1 94.38 26 PHE B CA 1
ATOM 2929 C C . PHE B 1 26 ? 14.625 15.828 13.422 1 94.38 26 PHE B C 1
ATOM 2931 O O . PHE B 1 26 ? 14.391 14.633 13.219 1 94.38 26 PHE B O 1
ATOM 2938 N N . THR B 1 27 ? 15.461 16.266 14.328 1 93.19 27 THR B N 1
ATOM 2939 C CA . THR B 1 27 ? 16.125 15.289 15.188 1 93.19 27 THR B CA 1
ATOM 2940 C C . THR B 1 27 ? 15.094 14.555 16.047 1 93.19 27 THR B C 1
ATOM 2942 O O . THR B 1 27 ? 15.211 13.344 16.266 1 93.19 27 THR B O 1
ATOM 2945 N N . ILE B 1 28 ? 14.133 15.266 16.531 1 91.19 28 ILE B N 1
ATOM 2946 C CA . ILE B 1 28 ? 13.055 14.68 17.328 1 91.19 28 ILE B CA 1
ATOM 2947 C C . ILE B 1 28 ? 12.242 13.727 16.453 1 91.19 28 ILE B C 1
ATOM 2949 O O . ILE B 1 28 ? 11.977 12.586 16.844 1 91.19 28 ILE B O 1
ATOM 2953 N N . ILE B 1 29 ? 11.859 14.172 15.289 1 92.69 29 ILE B N 1
ATOM 2954 C CA . ILE B 1 29 ? 11.07 13.375 14.359 1 92.69 29 ILE B CA 1
ATOM 2955 C C . ILE B 1 29 ? 11.82 12.094 14.016 1 92.69 29 ILE B C 1
ATOM 2957 O O . ILE B 1 29 ? 11.242 11 14.047 1 92.69 29 ILE B O 1
ATOM 2961 N N . GLU B 1 30 ? 13.062 12.25 13.703 1 94.56 30 GLU B N 1
ATOM 2962 C CA . GLU B 1 30 ? 13.875 11.109 13.32 1 94.56 30 GLU B CA 1
ATOM 2963 C C . GLU B 1 30 ? 13.938 10.07 14.438 1 94.56 30 GLU B C 1
ATOM 2965 O O . GLU B 1 30 ? 13.883 8.867 14.172 1 94.56 30 GLU B O 1
ATOM 2970 N N . LEU B 1 31 ? 14.086 10.516 15.664 1 93.81 31 LEU B N 1
ATOM 2971 C CA . LEU B 1 31 ? 14.164 9.602 16.797 1 93.81 31 LEU B CA 1
ATOM 2972 C C . LEU B 1 31 ? 12.883 8.781 16.922 1 93.81 31 LEU B C 1
ATOM 2974 O O . LEU B 1 31 ? 12.938 7.562 17.094 1 93.81 31 LEU B O 1
ATOM 2978 N N . VAL B 1 32 ? 11.773 9.438 16.875 1 94.38 32 VAL B N 1
ATOM 2979 C CA . VAL B 1 32 ? 10.5 8.742 17.031 1 94.38 32 VAL B CA 1
ATOM 2980 C C . VAL B 1 32 ? 10.25 7.836 15.828 1 94.38 32 VAL B C 1
ATOM 2982 O O . VAL B 1 32 ? 9.727 6.73 15.969 1 94.38 32 VAL B O 1
ATOM 2985 N N . VAL B 1 33 ? 10.617 8.281 14.68 1 95.06 33 VAL B N 1
ATOM 2986 C CA . VAL B 1 33 ? 10.453 7.508 13.445 1 95.06 33 VAL B CA 1
ATOM 2987 C C . VAL B 1 33 ? 11.211 6.188 13.555 1 95.06 33 VAL B C 1
ATOM 2989 O O . VAL B 1 33 ? 10.727 5.145 13.109 1 95.06 33 VAL B O 1
ATOM 2992 N N . LYS B 1 34 ? 12.422 6.27 14.117 1 94.69 34 LYS B N 1
ATOM 2993 C CA . LYS B 1 34 ? 13.219 5.059 14.305 1 94.69 34 LYS B CA 1
ATOM 2994 C C . LYS B 1 34 ? 12.477 4.047 15.172 1 94.69 34 LYS B C 1
ATOM 2996 O O . LYS B 1 34 ? 12.5 2.846 14.898 1 94.69 34 LYS B O 1
ATOM 3001 N N . ILE B 1 35 ? 11.789 4.527 16.141 1 93.62 35 ILE B N 1
ATOM 3002 C CA . ILE B 1 35 ? 11.023 3.67 17.047 1 93.62 35 ILE B CA 1
ATOM 3003 C C . ILE B 1 35 ? 9.828 3.074 16.297 1 93.62 35 ILE B C 1
ATOM 3005 O O . ILE B 1 35 ? 9.617 1.86 16.328 1 93.62 35 ILE B O 1
ATOM 3009 N N . ILE B 1 36 ? 9.062 3.902 15.656 1 93.94 36 ILE B N 1
ATOM 3010 C CA . ILE B 1 36 ? 7.871 3.453 14.953 1 93.94 36 ILE B CA 1
ATOM 3011 C C . ILE B 1 36 ? 8.258 2.482 13.844 1 93.94 36 ILE B C 1
ATOM 3013 O O . ILE B 1 36 ? 7.641 1.427 13.688 1 93.94 36 ILE B O 1
ATOM 3017 N N . ARG B 1 37 ? 9.289 2.859 13.07 1 94.25 37 ARG B N 1
ATOM 3018 C CA . ARG B 1 37 ? 9.781 2.016 11.984 1 94.25 37 ARG B CA 1
ATOM 3019 C C . ARG B 1 37 ? 10.141 0.624 12.492 1 94.25 37 ARG B C 1
ATOM 3021 O O . ARG B 1 37 ? 9.828 -0.378 11.844 1 94.25 37 ARG B O 1
ATOM 3028 N N . TYR B 1 38 ? 10.789 0.575 13.594 1 92.38 38 TYR B N 1
ATOM 3029 C CA . TYR B 1 38 ? 11.164 -0.707 14.18 1 92.38 38 TYR B CA 1
ATOM 3030 C C . TYR B 1 38 ? 9.93 -1.544 14.492 1 92.38 38 TYR B C 1
ATOM 3032 O O . TYR B 1 38 ? 9.859 -2.719 14.125 1 92.38 38 TYR B O 1
ATOM 3040 N N . HIS B 1 39 ? 8.984 -0.95 15.133 1 91.5 39 HIS B N 1
ATOM 3041 C CA . HIS B 1 39 ? 7.781 -1.676 15.523 1 91.5 39 HIS B CA 1
ATOM 3042 C C . HIS B 1 39 ? 7.012 -2.168 14.297 1 91.5 39 HIS B C 1
ATOM 3044 O O . HIS B 1 39 ? 6.527 -3.301 14.281 1 91.5 39 HIS B O 1
ATOM 3050 N N . VAL B 1 40 ? 6.941 -1.356 13.32 1 92.44 40 VAL B N 1
ATOM 3051 C CA . VAL B 1 40 ? 6.188 -1.716 12.125 1 92.44 40 VAL B CA 1
ATOM 3052 C C . VAL B 1 40 ? 6.918 -2.824 11.367 1 92.44 40 VAL B C 1
ATOM 3054 O O . VAL B 1 40 ? 6.281 -3.695 10.766 1 92.44 40 VAL B O 1
ATOM 3057 N N . SER B 1 41 ? 8.227 -2.852 11.414 1 92.5 41 SER B N 1
ATOM 3058 C CA . SER B 1 41 ? 9.031 -3.83 10.695 1 92.5 41 SER B CA 1
ATOM 3059 C C . SER B 1 41 ? 8.891 -5.219 11.312 1 92.5 41 SER B C 1
ATOM 3061 O O . SER B 1 41 ? 9.266 -6.219 10.695 1 92.5 41 SER B O 1
ATOM 3063 N N . LEU B 1 42 ? 8.359 -5.293 12.531 1 91.06 42 LEU B N 1
ATOM 3064 C CA . LEU B 1 42 ? 8.188 -6.574 13.211 1 91.06 42 LEU B CA 1
ATOM 3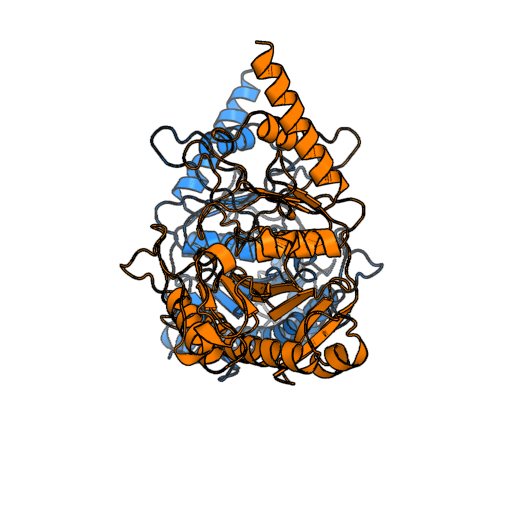065 C C . LEU B 1 42 ? 6.891 -7.25 12.781 1 91.06 42 LEU B C 1
ATOM 3067 O O . LEU B 1 42 ? 6.664 -8.422 13.094 1 91.06 42 LEU B O 1
ATOM 3071 N N . GLY B 1 43 ? 6.105 -6.508 12.055 1 86 43 GLY B N 1
ATOM 3072 C CA . GLY B 1 43 ? 4.836 -7.09 11.641 1 86 43 GLY B CA 1
ATOM 3073 C C . GLY B 1 43 ? 4.074 -7.727 12.789 1 86 43 GLY B C 1
ATOM 3074 O O . GLY B 1 43 ? 4.02 -7.176 13.891 1 86 43 GLY B O 1
ATOM 3075 N N . ASN B 1 44 ? 3.449 -8.789 12.492 1 81.81 44 ASN B N 1
ATOM 3076 C CA . ASN B 1 44 ? 2.561 -9.438 13.453 1 81.81 44 ASN B CA 1
ATOM 3077 C C . ASN B 1 44 ? 3.33 -10.359 14.391 1 81.81 44 ASN B C 1
ATOM 3079 O O . ASN B 1 44 ? 2.732 -11.188 15.078 1 81.81 44 ASN B O 1
ATOM 3083 N N . THR B 1 45 ? 4.648 -10.297 14.352 1 82.69 45 THR B N 1
ATOM 3084 C CA . THR B 1 45 ? 5.43 -11.039 15.336 1 82.69 45 THR B CA 1
ATOM 3085 C C . THR B 1 45 ? 5.371 -10.359 16.703 1 82.69 45 THR B C 1
ATOM 3087 O O . THR B 1 45 ? 5.723 -10.961 17.719 1 82.69 45 THR B O 1
ATOM 3090 N N . SER B 1 46 ? 4.906 -9.164 16.641 1 77.75 46 SER B N 1
ATOM 3091 C CA . SER B 1 46 ? 4.754 -8.398 17.875 1 77.75 46 SER B CA 1
ATOM 3092 C C . SER B 1 46 ? 3.289 -8.086 18.156 1 77.75 46 SER B C 1
ATOM 3094 O O . SER B 1 46 ? 2.418 -8.375 17.344 1 77.75 46 SER B O 1
ATOM 3096 N N . ASN B 1 47 ? 3.041 -7.637 19.297 1 78.12 47 ASN B N 1
ATOM 3097 C CA . ASN B 1 47 ? 1.678 -7.336 19.719 1 78.12 47 ASN B CA 1
ATOM 3098 C C . ASN B 1 47 ? 1.319 -5.875 19.469 1 78.12 47 ASN B C 1
ATOM 3100 O O . ASN B 1 47 ? 0.344 -5.363 20.016 1 78.12 47 ASN B O 1
ATOM 3104 N N . PHE B 1 48 ? 2.047 -5.367 18.578 1 77.44 48 PHE B N 1
ATOM 3105 C CA . PHE B 1 48 ? 1.894 -3.928 18.406 1 77.44 48 PHE B CA 1
ATOM 3106 C C . PHE B 1 48 ? 0.681 -3.617 17.531 1 77.44 48 PHE B C 1
ATOM 3108 O O . PHE B 1 48 ? 0.239 -2.469 17.469 1 77.44 48 PHE B O 1
ATOM 3115 N N . PHE B 1 49 ? 0.135 -4.664 16.953 1 78.06 49 PHE B N 1
ATOM 3116 C CA . PHE B 1 49 ? -1.007 -4.414 16.078 1 78.06 49 PHE B CA 1
ATOM 3117 C C . PHE B 1 49 ? -2.297 -4.902 16.719 1 78.06 49 PHE B C 1
ATOM 3119 O O . PHE B 1 49 ? -3.35 -4.922 16.078 1 78.06 49 PHE B O 1
ATOM 3126 N N . GLN B 1 50 ? -2.16 -5.23 17.906 1 75.69 50 GLN B N 1
ATOM 3127 C CA . GLN B 1 50 ? -3.334 -5.699 18.625 1 75.69 50 GLN B CA 1
ATOM 3128 C C . GLN B 1 50 ? -4.324 -4.562 18.875 1 75.69 50 GLN B C 1
ATOM 3130 O O . GLN B 1 50 ? -3.926 -3.451 19.219 1 75.69 50 GLN B O 1
ATOM 3135 N N . LYS B 1 51 ? -5.5 -4.934 18.594 1 70.94 51 LYS B N 1
ATOM 3136 C CA . LYS B 1 51 ? -6.57 -3.973 18.859 1 70.94 51 LYS B CA 1
ATOM 3137 C C . LYS B 1 51 ? -6.785 -3.773 20.344 1 70.94 51 LYS B C 1
ATOM 3139 O O . LYS B 1 51 ? -6.773 -4.738 21.125 1 70.94 51 LYS B O 1
ATOM 3144 N N . LYS B 1 52 ? -6.918 -2.574 20.609 1 71.5 52 LYS B N 1
ATOM 3145 C CA . LYS B 1 52 ? -7.227 -2.268 22 1 71.5 52 LYS B CA 1
ATOM 3146 C C . LYS B 1 52 ? -8.734 -2.15 22.219 1 71.5 52 LYS B C 1
ATOM 3148 O O . LYS B 1 52 ? -9.484 -1.927 21.266 1 71.5 52 LYS B O 1
ATOM 3153 N N . ASN B 1 53 ? -9.125 -2.43 23.234 1 69.31 53 ASN B N 1
ATOM 3154 C CA . ASN B 1 53 ? -10.531 -2.305 23.609 1 69.31 53 ASN B CA 1
ATOM 3155 C C . ASN B 1 53 ? -10.922 -0.845 23.812 1 69.31 53 ASN B C 1
ATOM 3157 O O . ASN B 1 53 ? -12.047 -0.556 24.219 1 69.31 53 ASN B O 1
ATOM 3161 N N . THR B 1 54 ? -10.039 -0.033 23.453 1 72.12 54 THR B N 1
ATOM 3162 C CA . THR B 1 54 ? -10.352 1.38 23.641 1 72.12 54 THR B CA 1
ATOM 3163 C C . THR B 1 54 ? -10.531 2.078 22.297 1 72.12 54 THR B C 1
ATOM 3165 O O . THR B 1 54 ? -9.992 1.63 21.281 1 72.12 54 THR B O 1
ATOM 3168 N N . LYS B 1 55 ? -11.484 2.951 22.297 1 76.31 55 LYS B N 1
ATOM 3169 C CA . LYS B 1 55 ? -11.672 3.863 21.172 1 76.31 55 LYS B CA 1
ATOM 3170 C C . LYS B 1 55 ? -10.961 5.188 21.406 1 76.31 55 LYS B C 1
ATOM 3172 O O . LYS B 1 55 ? -10.812 5.621 22.547 1 76.31 55 LYS B O 1
ATOM 3177 N N . ASN B 1 56 ? -10.414 5.73 20.281 1 75.88 56 ASN B N 1
ATOM 3178 C CA . ASN B 1 56 ? -9.805 7.043 20.438 1 75.88 56 ASN B CA 1
ATOM 3179 C C . ASN B 1 56 ? -10.859 8.141 20.594 1 75.88 56 ASN B C 1
ATOM 3181 O O . ASN B 1 56 ? -12.047 7.844 20.734 1 75.88 56 ASN B O 1
ATOM 3185 N N . ILE B 1 57 ? -10.414 9.352 20.656 1 78.25 57 ILE B N 1
ATOM 3186 C CA . ILE B 1 57 ? -11.273 10.492 20.969 1 78.25 57 ILE B CA 1
ATOM 3187 C C . ILE B 1 57 ? -12.281 10.695 19.844 1 78.25 57 ILE B C 1
ATOM 3189 O O . ILE B 1 57 ? -13.273 11.398 20 1 78.25 57 ILE B O 1
ATOM 3193 N N . HIS B 1 58 ? -12 10.062 18.734 1 80.69 58 HIS B N 1
ATOM 3194 C CA . HIS B 1 58 ? -12.883 10.195 17.578 1 80.69 58 HIS B CA 1
ATOM 3195 C C . HIS B 1 58 ? -13.789 8.977 17.438 1 80.69 58 HIS B C 1
ATOM 3197 O O . HIS B 1 58 ? -14.523 8.852 16.453 1 80.69 58 HIS B O 1
ATOM 3203 N N . GLY B 1 59 ? -13.688 8.055 18.344 1 78.25 59 GLY B N 1
ATOM 3204 C CA . GLY B 1 59 ? -14.523 6.863 18.312 1 78.25 59 GLY B CA 1
ATOM 3205 C C . GLY B 1 59 ? -13.984 5.789 17.391 1 78.25 59 GLY B C 1
ATOM 3206 O O . GLY B 1 59 ? -14.719 4.871 17.016 1 78.25 59 GLY B O 1
ATOM 3207 N N . GLU B 1 60 ? -1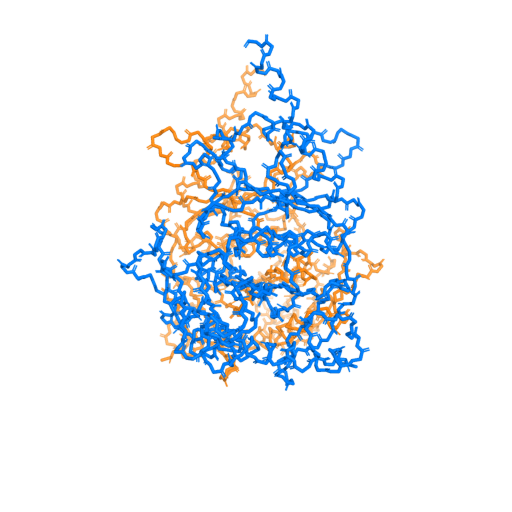2.82 5.953 17.016 1 77.5 60 GLU B N 1
ATOM 3208 C CA . GLU B 1 60 ? -12.203 4.98 16.109 1 77.5 60 GLU B CA 1
ATOM 3209 C C . GLU B 1 60 ? -11.406 3.939 16.891 1 77.5 60 GLU B C 1
ATOM 3211 O O . GLU B 1 60 ? -10.875 4.234 17.969 1 77.5 60 GLU B O 1
ATOM 3216 N N . ASN B 1 61 ? -11.336 2.705 16.344 1 76.5 61 ASN B N 1
ATOM 3217 C CA . ASN B 1 61 ? -10.531 1.658 16.969 1 76.5 61 ASN B CA 1
ATOM 3218 C C . ASN B 1 61 ? -9.047 2.02 16.969 1 76.5 61 ASN B C 1
ATOM 3220 O O . ASN B 1 61 ? -8.531 2.559 15.992 1 76.5 61 ASN B O 1
ATOM 3224 N N . GLN B 1 62 ? -8.5 1.863 18.141 1 78.5 62 GLN B N 1
ATOM 3225 C CA . GLN B 1 62 ? -7.078 2.133 18.312 1 78.5 62 GLN B CA 1
ATOM 3226 C C . GLN B 1 62 ? -6.281 0.836 18.422 1 78.5 62 GLN B C 1
ATOM 3228 O O . GLN B 1 62 ? -6.754 -0.143 19 1 78.5 62 GLN B O 1
ATOM 3233 N N . ILE B 1 63 ? -5.152 0.922 17.844 1 83.62 63 ILE B N 1
ATOM 3234 C CA . ILE B 1 63 ? -4.23 -0.193 18.031 1 83.62 63 ILE B CA 1
ATOM 3235 C C . ILE B 1 63 ? -3.062 0.243 18.906 1 83.62 63 ILE B C 1
ATOM 3237 O O . ILE B 1 63 ? -2.877 1.436 19.156 1 83.62 63 ILE B O 1
ATOM 3241 N N . THR B 1 64 ? -2.311 -0.656 19.391 1 87 64 THR B N 1
ATOM 3242 C CA . THR B 1 64 ? -1.204 -0.396 20.312 1 87 64 THR B CA 1
ATOM 3243 C C . THR B 1 64 ? -0.196 0.562 19.688 1 87 64 THR B C 1
ATOM 3245 O O . THR B 1 64 ? 0.38 1.406 20.375 1 87 64 THR B O 1
ATOM 3248 N N . LEU B 1 65 ? -0.035 0.467 18.453 1 89.44 65 LEU B N 1
ATOM 3249 C CA . LEU B 1 65 ? 0.917 1.31 17.734 1 89.44 65 LEU B CA 1
ATOM 3250 C C . LEU B 1 65 ? 0.532 2.781 17.844 1 89.44 65 LEU B C 1
ATOM 3252 O O . LEU B 1 65 ? 1.402 3.648 17.938 1 89.44 65 LEU B O 1
ATOM 3256 N N . ASP B 1 66 ? -0.723 3.109 17.781 1 90.31 66 ASP B N 1
ATOM 3257 C CA . ASP B 1 66 ? -1.204 4.48 17.922 1 90.31 66 ASP B CA 1
ATOM 3258 C C . ASP B 1 66 ? -0.753 5.074 19.266 1 90.31 66 ASP B C 1
ATOM 3260 O O . ASP B 1 66 ? -0.292 6.219 19.312 1 90.31 66 ASP B O 1
ATOM 3264 N N . ILE B 1 67 ? -0.862 4.301 20.234 1 90.56 67 ILE B N 1
ATOM 3265 C CA . ILE B 1 67 ? -0.538 4.73 21.594 1 90.56 67 ILE B CA 1
ATOM 3266 C C . ILE B 1 67 ? 0.973 4.902 21.734 1 90.56 67 ILE B C 1
ATOM 3268 O O . ILE B 1 67 ? 1.442 5.914 22.25 1 90.56 67 ILE B O 1
ATOM 3272 N N . ILE B 1 68 ? 1.681 3.967 21.234 1 91.06 68 ILE B N 1
ATOM 3273 C CA . ILE B 1 68 ? 3.135 3.996 21.328 1 91.06 68 ILE B CA 1
ATOM 3274 C C . ILE B 1 68 ? 3.68 5.207 20.578 1 91.06 68 ILE B C 1
ATOM 3276 O O . ILE B 1 68 ? 4.516 5.945 21.094 1 91.06 68 ILE B O 1
ATOM 3280 N N . ALA B 1 69 ? 3.213 5.352 19.391 1 93.19 69 ALA B N 1
ATOM 3281 C CA . ALA B 1 69 ? 3.658 6.484 18.578 1 93.19 69 ALA B CA 1
ATOM 3282 C C . ALA B 1 69 ? 3.334 7.809 19.266 1 93.19 69 ALA B C 1
ATOM 3284 O O . ALA B 1 69 ? 4.203 8.672 19.406 1 93.19 69 ALA B O 1
ATOM 3285 N N . ASN B 1 70 ? 2.119 7.93 19.703 1 94 70 ASN B N 1
ATOM 3286 C CA . ASN B 1 70 ? 1.676 9.156 20.375 1 94 70 ASN B CA 1
ATOM 3287 C C . ASN B 1 70 ? 2.488 9.438 21.625 1 94 70 ASN B C 1
ATOM 3289 O O . ASN B 1 70 ? 2.928 10.57 21.844 1 94 70 ASN B O 1
ATOM 3293 N N . ASN B 1 71 ? 2.709 8.461 22.453 1 94.62 71 ASN B N 1
ATOM 3294 C CA . ASN B 1 71 ? 3.451 8.625 23.688 1 94.62 71 ASN B CA 1
ATOM 3295 C C . ASN B 1 71 ? 4.906 9 23.438 1 94.62 71 ASN B C 1
ATOM 3297 O O . ASN B 1 71 ? 5.477 9.836 24.141 1 94.62 71 ASN B O 1
ATOM 3301 N N . ASN B 1 72 ? 5.449 8.391 22.484 1 94.19 72 ASN B N 1
ATOM 3302 C CA . ASN B 1 72 ? 6.84 8.703 22.156 1 94.19 72 ASN B CA 1
ATOM 3303 C C . ASN B 1 72 ? 6.988 10.133 21.641 1 94.19 72 ASN B C 1
ATOM 3305 O O . ASN B 1 72 ? 7.922 10.844 22.031 1 94.19 72 ASN B O 1
ATOM 3309 N N . PHE B 1 73 ? 6.094 10.539 20.812 1 93.19 73 PHE B N 1
ATOM 3310 C CA . PHE B 1 73 ? 6.145 11.914 20.328 1 93.19 73 PHE B CA 1
ATOM 3311 C C . PHE B 1 73 ? 5.973 12.898 21.484 1 93.19 73 PHE B C 1
ATOM 3313 O O . PHE B 1 73 ? 6.734 13.859 21.594 1 93.19 73 PHE B O 1
ATOM 3320 N N . LYS B 1 74 ? 5.031 12.656 22.297 1 92.88 74 LYS B N 1
ATOM 3321 C CA . LYS B 1 74 ? 4.793 13.531 23.438 1 92.88 74 LYS B CA 1
ATOM 3322 C C . LYS B 1 74 ? 6.023 13.609 24.328 1 92.88 74 LYS B C 1
ATOM 3324 O O . LYS B 1 74 ? 6.449 14.703 24.719 1 92.88 74 LYS B O 1
ATOM 3329 N N . ASP B 1 75 ? 6.609 12.508 24.609 1 93.44 75 ASP B N 1
ATOM 3330 C CA . ASP B 1 75 ? 7.746 12.422 25.516 1 93.44 75 ASP B CA 1
ATOM 3331 C C . ASP B 1 75 ? 8.953 13.18 24.969 1 93.44 75 ASP B C 1
ATOM 3333 O O . ASP B 1 75 ? 9.68 13.836 25.719 1 93.44 75 ASP B O 1
ATOM 3337 N N . ILE B 1 76 ? 9.125 13.062 23.703 1 91.25 76 ILE B N 1
ATOM 3338 C CA . ILE B 1 76 ? 10.32 13.664 23.109 1 91.25 76 ILE B CA 1
ATOM 3339 C C . ILE B 1 76 ? 10.07 15.148 22.859 1 91.25 76 ILE B C 1
ATOM 3341 O O . ILE B 1 76 ? 10.953 15.977 23.094 1 91.25 76 ILE B O 1
ATOM 3345 N N . LEU B 1 77 ? 8.883 15.484 22.438 1 90.06 77 LEU B N 1
ATOM 3346 C CA . LEU B 1 77 ? 8.562 16.875 22.156 1 90.06 77 LEU B CA 1
ATOM 3347 C C . LEU B 1 77 ? 8.586 17.719 23.438 1 90.06 77 LEU B C 1
ATOM 3349 O O . LEU B 1 77 ? 8.875 18.906 23.406 1 90.06 77 LEU B O 1
ATOM 3353 N N . LYS B 1 78 ? 8.359 17.062 24.516 1 89.75 78 LYS B N 1
ATOM 3354 C CA . LYS B 1 78 ? 8.414 17.719 25.828 1 89.75 78 LYS B CA 1
ATOM 3355 C C . LYS B 1 78 ? 9.805 18.281 26.094 1 89.75 78 LYS B C 1
ATOM 3357 O O . LYS B 1 78 ? 9.961 19.234 26.859 1 89.75 78 LYS B O 1
ATOM 3362 N N . THR B 1 79 ? 10.773 17.719 25.516 1 88.94 79 THR B N 1
ATOM 3363 C CA . THR B 1 79 ? 12.148 18.125 25.75 1 88.94 79 THR B CA 1
ATOM 3364 C C . THR B 1 79 ? 12.531 19.312 24.875 1 88.94 79 THR B C 1
ATOM 3366 O O . THR B 1 79 ? 13.586 19.906 25.062 1 88.94 79 THR B O 1
ATOM 3369 N N . CYS B 1 80 ? 11.703 19.656 24 1 89.56 80 CYS B N 1
ATOM 3370 C CA . CYS B 1 80 ? 11.953 20.797 23.109 1 89.56 80 CYS B CA 1
ATOM 3371 C C . CYS B 1 80 ? 11.352 22.078 23.688 1 89.56 80 CYS B C 1
ATOM 3373 O O . CYS B 1 80 ? 10.164 22.344 23.484 1 89.56 80 CYS B O 1
ATOM 3375 N N . SER B 1 81 ? 12.156 22.984 24.125 1 89.81 81 SER B N 1
ATOM 3376 C CA . SER B 1 81 ? 11.711 24.172 24.844 1 89.81 81 SER B CA 1
ATOM 3377 C C . SER B 1 81 ? 11.008 25.156 23.906 1 89.81 81 SER B C 1
ATOM 3379 O O . SER B 1 81 ? 10.242 26 24.359 1 89.81 81 SER B O 1
ATOM 3381 N N . ASN B 1 82 ? 11.188 24.969 22.703 1 93.06 82 ASN B N 1
ATOM 3382 C CA . ASN B 1 82 ? 10.648 25.938 21.766 1 93.06 82 ASN B CA 1
ATOM 3383 C C . ASN B 1 82 ? 9.234 25.578 21.328 1 93.06 82 ASN B C 1
ATOM 3385 O O . ASN B 1 82 ? 8.586 26.344 20.609 1 93.06 82 ASN B O 1
ATOM 3389 N N . ILE B 1 83 ? 8.734 24.469 21.781 1 94.56 83 ILE B N 1
ATOM 3390 C CA . ILE B 1 83 ? 7.359 24.062 21.469 1 94.56 83 ILE B CA 1
ATOM 3391 C C . ILE B 1 83 ? 6.438 24.484 22.609 1 94.56 83 ILE B C 1
ATOM 3393 O O . ILE B 1 83 ? 6.551 23.984 23.734 1 94.56 83 ILE B O 1
ATOM 3397 N N . ALA B 1 84 ? 5.555 25.391 22.344 1 96.12 84 ALA B N 1
ATOM 3398 C CA . ALA B 1 84 ? 4.652 25.938 23.359 1 96.12 84 ALA B CA 1
ATOM 3399 C C . ALA B 1 84 ? 3.51 24.969 23.656 1 96.12 84 ALA B C 1
ATOM 3401 O O . ALA B 1 84 ? 3.006 24.922 24.781 1 96.12 84 ALA B O 1
ATOM 3402 N N . GLY B 1 85 ? 3.121 24.25 22.625 1 96.06 85 GLY B N 1
ATOM 3403 C CA . GLY B 1 85 ? 2.008 23.328 22.75 1 96.06 85 GLY B CA 1
ATOM 3404 C C . GLY B 1 85 ? 1.892 22.359 21.594 1 96.06 85 GLY B C 1
ATOM 3405 O O . GLY B 1 85 ? 2.488 22.562 20.547 1 96.06 85 GLY B O 1
ATOM 3406 N N . ILE B 1 86 ? 1.097 21.266 21.859 1 96.19 86 ILE B N 1
ATOM 3407 C CA . ILE B 1 86 ? 0.945 20.188 20.891 1 96.19 86 ILE B CA 1
ATOM 3408 C C . ILE B 1 86 ? -0.53 19.812 20.766 1 96.19 86 ILE B C 1
ATOM 3410 O O . ILE B 1 86 ? -1.253 19.766 21.766 1 96.19 86 ILE B O 1
ATOM 3414 N N . VAL B 1 87 ? -0.959 19.625 19.562 1 96.81 87 VAL B N 1
ATOM 3415 C CA . VAL B 1 87 ? -2.232 18.969 19.281 1 96.81 87 VAL B CA 1
ATOM 3416 C C . VAL B 1 87 ? -1.984 17.641 18.562 1 96.81 87 VAL B C 1
ATOM 3418 O O . VAL B 1 87 ? -1.278 17.609 17.547 1 96.81 87 VAL B O 1
ATOM 3421 N N . SER B 1 88 ? -2.52 16.609 19.125 1 95.06 88 SER B N 1
ATOM 3422 C CA . SER B 1 88 ? -2.396 15.281 18.531 1 95.06 88 SER B CA 1
ATOM 3423 C C . SER B 1 88 ? -3.764 14.68 18.234 1 95.06 88 SER B C 1
ATOM 3425 O O . SER B 1 88 ? -4.719 14.883 18.984 1 95.06 88 SER B O 1
ATOM 3427 N N . GLU B 1 89 ? -3.85 13.906 17.125 1 91.62 89 GLU B N 1
ATOM 3428 C CA . GLU B 1 89 ? -5.066 13.188 16.766 1 91.62 89 GLU B CA 1
ATOM 3429 C C . GLU B 1 89 ? -5.535 12.289 17.922 1 91.62 89 GLU B C 1
ATOM 3431 O O . GLU B 1 89 ? -6.738 12.125 18.125 1 91.62 89 GLU B O 1
ATOM 3436 N N . GLU B 1 90 ? -4.664 11.805 18.703 1 90.25 90 GLU B N 1
ATOM 3437 C CA . GLU B 1 90 ? -4.945 10.805 19.734 1 90.25 90 GLU B CA 1
ATOM 3438 C C . GLU B 1 90 ? -5.336 11.469 21.047 1 90.25 90 GLU B C 1
ATOM 3440 O O . GLU B 1 90 ? -5.711 10.781 22.016 1 90.25 90 GLU B O 1
ATOM 3445 N N . GLU B 1 91 ? -5.191 12.773 21.094 1 91.5 91 GLU B N 1
ATOM 3446 C CA . GLU B 1 91 ? -5.434 13.5 22.344 1 91.5 91 GLU B CA 1
ATOM 3447 C C . GLU B 1 91 ? -6.641 14.43 22.219 1 91.5 91 GLU B C 1
ATOM 3449 O O . GLU B 1 91 ? -6.738 15.203 21.266 1 91.5 91 GLU B O 1
ATOM 3454 N N . LYS B 1 92 ? -7.465 14.422 23.156 1 90.19 92 LYS B N 1
ATOM 3455 C CA . LYS B 1 92 ? -8.656 15.266 23.125 1 90.19 92 LYS B CA 1
ATOM 3456 C C . LYS B 1 92 ? -8.297 16.734 23.328 1 90.19 92 LYS B C 1
ATOM 3458 O O . LYS B 1 92 ? -8.859 17.609 22.672 1 90.19 92 LYS B O 1
ATOM 3463 N N . LYS B 1 93 ? -7.332 16.953 24.188 1 91.56 93 LYS B N 1
ATOM 3464 C CA . LYS B 1 93 ? -6.996 18.328 24.594 1 91.56 93 LYS B CA 1
ATOM 3465 C C . LYS B 1 93 ? -5.594 18.703 24.125 1 91.56 93 LYS B C 1
ATOM 3467 O O . LYS B 1 93 ? -4.785 17.828 23.797 1 91.56 93 LYS B O 1
ATOM 3472 N N . ILE B 1 94 ? -5.406 19.969 24.141 1 94 94 ILE B N 1
ATOM 3473 C CA . ILE B 1 94 ? -4.09 20.547 23.875 1 94 94 ILE B CA 1
ATOM 3474 C C . ILE B 1 94 ? -3.115 20.109 24.969 1 94 94 ILE B C 1
ATOM 3476 O O . ILE B 1 94 ? -3.467 20.094 26.156 1 94 94 ILE B O 1
ATOM 3480 N N . ILE B 1 95 ? -1.973 19.75 24.516 1 93.38 95 ILE B N 1
ATOM 3481 C CA . ILE B 1 95 ? -0.924 19.359 25.438 1 93.38 95 ILE B CA 1
ATOM 3482 C C . ILE B 1 95 ? 0.073 20.5 25.625 1 93.38 95 ILE B C 1
ATOM 3484 O O . ILE B 1 95 ? 0.62 21.016 24.641 1 93.38 95 ILE B O 1
ATOM 3488 N N . THR B 1 96 ? 0.231 20.922 26.812 1 91.44 96 THR B N 1
ATOM 3489 C CA . THR B 1 96 ? 1.226 21.938 27.141 1 91.44 96 THR B CA 1
ATOM 3490 C C . THR B 1 96 ? 2.17 21.438 28.234 1 91.44 96 THR B C 1
ATOM 3492 O O . THR B 1 96 ? 1.853 20.484 28.938 1 91.44 96 THR B O 1
ATOM 3495 N N . PHE B 1 97 ? 3.254 22.078 28.156 1 86.56 97 PHE B N 1
ATOM 3496 C CA . PHE B 1 97 ? 4.242 21.766 29.188 1 86.56 97 PHE B CA 1
ATOM 3497 C C . PHE B 1 97 ? 4.57 23 30 1 86.56 97 PHE B C 1
ATOM 3499 O O . PHE B 1 97 ? 4.453 24.125 29.516 1 86.56 97 PHE B O 1
ATOM 3506 N N . GLN B 1 98 ? 4.859 22.906 31.188 1 84 98 GLN B N 1
ATOM 3507 C CA . GLN B 1 98 ? 5.098 23.891 32.219 1 84 98 GLN B CA 1
ATOM 3508 C C . GLN B 1 98 ? 5.523 25.234 31.625 1 84 98 GLN B C 1
ATOM 3510 O O . GLN B 1 98 ? 4.715 25.922 31 1 84 98 GLN B O 1
ATOM 3515 N N . GLU B 1 99 ? 6.719 25.547 31.641 1 87.88 99 GLU B N 1
ATOM 3516 C CA . GLU B 1 99 ? 7.238 26.859 31.25 1 87.88 99 GLU B CA 1
ATOM 3517 C C . GLU B 1 99 ? 7.188 27.031 29.734 1 87.88 99 GLU B C 1
ATOM 3519 O O . GLU B 1 99 ? 7.188 28.156 29.234 1 87.88 99 GLU B O 1
ATOM 3524 N N . GLN B 1 100 ? 6.969 26.047 29.016 1 91.94 100 GLN B N 1
ATOM 3525 C CA . GLN B 1 100 ? 6.969 26.109 27.547 1 91.94 100 GLN B CA 1
ATOM 3526 C C . GLN B 1 100 ? 5.723 26.828 27.031 1 91.94 100 GLN B C 1
ATOM 3528 O O . GLN B 1 100 ? 5.758 27.469 25.984 1 91.94 100 GLN B O 1
ATOM 3533 N N . GLU B 1 101 ? 4.637 26.766 27.797 1 93.5 101 GLU B N 1
ATOM 3534 C CA . GLU B 1 101 ? 3.395 27.406 27.391 1 93.5 101 GLU B CA 1
ATOM 3535 C C . GLU B 1 101 ? 3.561 28.922 27.297 1 93.5 101 GLU B C 1
ATOM 3537 O O . GLU B 1 101 ? 2.824 29.594 26.562 1 93.5 101 GLU B O 1
ATOM 3542 N N . LYS B 1 102 ? 4.512 29.375 28.047 1 95.12 102 LYS B N 1
ATOM 3543 C CA . LYS B 1 102 ? 4.711 30.828 28.094 1 95.12 102 LYS B CA 1
ATOM 3544 C C . LYS B 1 102 ? 5.824 31.266 27.141 1 95.12 102 LYS B C 1
ATOM 3546 O O . LYS B 1 102 ? 5.793 32.375 26.594 1 95.12 102 LYS B O 1
ATOM 3551 N N . TYR B 1 103 ? 6.738 30.328 26.891 1 94.69 103 TYR B N 1
ATOM 3552 C CA . TYR B 1 103 ? 7.949 30.828 26.266 1 94.69 103 TYR B CA 1
ATOM 3553 C C . TYR B 1 103 ? 8.234 30.094 24.953 1 94.69 103 TYR B C 1
ATOM 3555 O O . TYR B 1 103 ? 9.047 30.547 24.141 1 94.69 103 TYR B O 1
ATOM 3563 N N . GLY B 1 104 ? 7.629 28.984 24.719 1 95.56 104 GLY B N 1
ATOM 3564 C CA . GLY B 1 104 ? 7.785 28.312 23.422 1 95.56 104 GLY B CA 1
ATOM 3565 C C . GLY B 1 104 ? 7.328 29.156 22.266 1 95.56 104 GLY B C 1
ATOM 3566 O O . GLY B 1 104 ? 6.344 29.891 22.359 1 95.56 104 GLY B O 1
ATOM 3567 N N . LYS B 1 105 ? 7.973 29.031 21.141 1 95.62 105 LYS B N 1
ATOM 3568 C CA . LYS B 1 105 ? 7.723 29.906 20 1 95.62 105 LYS B CA 1
ATOM 3569 C C . LYS B 1 105 ? 6.77 29.266 19 1 95.62 105 LYS B C 1
ATOM 3571 O O . LYS B 1 105 ? 6.176 29.953 18.172 1 95.62 105 LYS B O 1
ATOM 3576 N N . TYR B 1 106 ? 6.664 27.922 19.141 1 96.19 106 TYR B N 1
ATOM 3577 C CA . TYR B 1 106 ? 5.984 27.234 18.062 1 96.19 106 TYR B CA 1
ATOM 3578 C C . TYR B 1 106 ? 4.883 26.328 18.609 1 96.19 106 TYR B C 1
ATOM 3580 O O . TYR B 1 106 ? 4.93 25.906 19.766 1 96.19 106 TYR B O 1
ATOM 3588 N N . ILE B 1 107 ? 3.936 26.109 17.75 1 96.25 107 ILE B N 1
ATOM 3589 C CA . ILE B 1 107 ? 2.863 25.156 17.969 1 96.25 107 ILE B CA 1
ATOM 3590 C C . ILE B 1 107 ? 3.068 23.938 17.078 1 96.25 107 ILE B C 1
ATOM 3592 O O . ILE B 1 107 ? 3.432 24.078 15.898 1 96.25 107 ILE B O 1
ATOM 3596 N N . PHE B 1 108 ? 2.844 22.75 17.656 1 96.69 108 PHE B N 1
ATOM 3597 C CA . PHE B 1 108 ? 3.098 21.516 16.922 1 96.69 108 PHE B CA 1
ATOM 3598 C C . PHE B 1 108 ? 1.811 20.719 16.75 1 96.69 108 PHE B C 1
ATOM 3600 O O . PHE B 1 108 ? 1.087 20.469 17.719 1 96.69 108 PHE B O 1
ATOM 3607 N N . PHE B 1 109 ? 1.476 20.375 15.508 1 98.06 109 PHE B N 1
ATOM 3608 C CA . PHE B 1 109 ? 0.366 19.484 15.188 1 98.06 109 PHE B CA 1
ATOM 3609 C C . PHE B 1 109 ? 0.879 18.141 14.688 1 98.06 109 PHE B C 1
ATOM 3611 O O . PHE B 1 109 ? 1.857 18.078 13.938 1 98.06 109 PHE B O 1
ATOM 3618 N N . ILE B 1 110 ? 0.143 17.016 15.102 1 97.5 110 ILE B N 1
ATOM 3619 C CA . ILE B 1 110 ? 0.673 15.727 14.688 1 97.5 110 ILE B CA 1
ATOM 3620 C C . ILE B 1 110 ? -0.467 14.719 14.555 1 97.5 110 ILE B C 1
ATOM 3622 O O . ILE B 1 110 ? -1.414 14.742 15.344 1 97.5 110 ILE B O 1
ATOM 3626 N N . ASP B 1 111 ? -0.494 13.992 13.539 1 97.25 111 ASP B N 1
ATOM 3627 C CA . ASP B 1 111 ? -1.129 12.68 13.406 1 97.25 111 ASP B CA 1
ATOM 3628 C C . ASP B 1 111 ? -0.093 11.562 13.469 1 97.25 111 ASP B C 1
ATOM 3630 O O . ASP B 1 111 ? 0.557 11.258 12.461 1 97.25 111 ASP B O 1
ATOM 3634 N N . PRO B 1 112 ? 0.032 10.938 14.625 1 95.94 112 PRO B N 1
ATOM 3635 C CA . PRO B 1 112 ? 1.142 10 14.82 1 95.94 112 PRO B CA 1
ATOM 3636 C C . PRO B 1 112 ? 1.071 8.805 13.875 1 95.94 112 PRO B C 1
ATOM 3638 O O . PRO B 1 112 ? 2.107 8.273 13.461 1 95.94 112 PRO B O 1
ATOM 3641 N N . VAL B 1 113 ? -0.135 8.344 13.602 1 95.19 113 VAL B N 1
ATOM 3642 C CA . VAL B 1 113 ? -0.278 7.184 12.734 1 95.19 113 VAL B CA 1
ATOM 3643 C C . VAL B 1 113 ? -1.449 7.398 11.773 1 95.19 113 VAL B C 1
ATOM 3645 O O . VAL B 1 113 ? -2.604 7.16 12.133 1 95.19 113 VAL B O 1
ATOM 3648 N N . ASP B 1 114 ? -1.165 7.754 10.594 1 95.62 114 ASP B N 1
ATOM 3649 C CA . ASP B 1 114 ? -2.137 7.812 9.508 1 95.62 114 ASP B CA 1
ATOM 3650 C C . ASP B 1 114 ? -2.311 6.445 8.852 1 95.62 114 ASP B C 1
ATOM 3652 O O . ASP B 1 114 ? -1.333 5.824 8.43 1 95.62 114 ASP B O 1
ATOM 3656 N N . GLY B 1 115 ? -3.516 5.996 8.742 1 93.12 115 GLY B N 1
ATOM 3657 C CA . GLY B 1 115 ? -3.781 4.699 8.148 1 93.12 115 GLY B CA 1
ATOM 3658 C C . GLY B 1 115 ? -3.559 3.545 9.102 1 93.12 115 GLY B C 1
ATOM 3659 O O . GLY B 1 115 ? -3.066 2.486 8.703 1 93.12 115 GLY B O 1
ATOM 3660 N N . SER B 1 116 ? -3.916 3.691 10.336 1 88.69 116 SER B N 1
ATOM 3661 C CA . SER B 1 116 ? -3.629 2.707 11.375 1 88.69 116 SER B CA 1
ATOM 3662 C C . SER B 1 116 ? -4.277 1.363 11.055 1 88.69 116 SER B C 1
ATOM 3664 O O . SER B 1 116 ? -3.756 0.312 11.438 1 88.69 116 SER B O 1
ATOM 3666 N N . SER B 1 117 ? -5.312 1.369 10.305 1 86.44 117 SER B N 1
ATOM 3667 C CA . SER B 1 117 ? -6.004 0.136 9.945 1 86.44 117 SER B CA 1
ATOM 3668 C C . SER B 1 117 ? -5.168 -0.714 8.992 1 86.44 117 SER B C 1
ATOM 3670 O O . SER B 1 117 ? -5.461 -1.894 8.789 1 86.44 117 SER B O 1
ATOM 3672 N N . ASN B 1 118 ? -4.156 -0.15 8.414 1 90.25 118 ASN B N 1
ATOM 3673 C CA . ASN B 1 118 ? -3.303 -0.842 7.453 1 90.25 118 ASN B CA 1
ATOM 3674 C C . ASN B 1 118 ? -2.1 -1.488 8.133 1 90.25 118 ASN B C 1
ATOM 3676 O O . ASN B 1 118 ? -1.402 -2.305 7.531 1 90.25 118 ASN B O 1
ATOM 3680 N N . ALA B 1 119 ? -1.877 -1.184 9.344 1 87.81 119 ALA B N 1
ATOM 3681 C CA . ALA B 1 119 ? -0.63 -1.563 10 1 87.81 119 ALA B CA 1
ATOM 3682 C C . ALA B 1 119 ? -0.519 -3.08 10.133 1 87.81 119 ALA B C 1
ATOM 3684 O O . ALA B 1 119 ? 0.551 -3.652 9.906 1 87.81 119 ALA B O 1
ATOM 3685 N N . ASP B 1 120 ? -1.575 -3.709 10.367 1 89.31 120 ASP B N 1
ATOM 3686 C CA . ASP B 1 120 ? -1.528 -5.137 10.656 1 89.31 120 ASP B CA 1
ATOM 3687 C C . ASP B 1 120 ? -1.562 -5.961 9.375 1 89.31 120 ASP B C 1
ATOM 3689 O O . ASP B 1 120 ? -1.438 -7.188 9.414 1 89.31 120 ASP B O 1
ATOM 3693 N N . ILE B 1 121 ? -1.717 -5.312 8.281 1 93.25 121 ILE B N 1
ATOM 3694 C CA . ILE B 1 121 ? -1.771 -6.055 7.023 1 93.25 121 ILE B CA 1
ATOM 3695 C C . ILE B 1 121 ? -0.599 -5.648 6.137 1 93.25 121 ILE B C 1
ATOM 3697 O O . ILE B 1 121 ? -0.625 -5.875 4.922 1 93.25 121 ILE B O 1
ATOM 3701 N N . ASN B 1 122 ? 0.322 -5.008 6.664 1 95.44 122 ASN B N 1
ATOM 3702 C CA . ASN B 1 122 ? 1.604 -4.719 6.031 1 95.44 122 ASN B CA 1
ATOM 3703 C C . ASN B 1 122 ? 1.444 -3.77 4.848 1 95.44 122 ASN B C 1
ATOM 3705 O O . ASN B 1 122 ? 2.152 -3.893 3.846 1 95.44 122 ASN B O 1
ATOM 3709 N N . ILE B 1 123 ? 0.448 -2.891 4.895 1 95.56 123 ILE B N 1
ATOM 3710 C CA . ILE B 1 123 ? 0.248 -1.771 3.98 1 95.56 123 ILE B CA 1
ATOM 3711 C C . ILE B 1 123 ? 0.783 -0.488 4.613 1 95.56 123 ILE B C 1
ATOM 3713 O O . ILE B 1 123 ? 0.727 -0.319 5.832 1 95.56 123 ILE B O 1
ATOM 3717 N N . PRO B 1 124 ? 1.312 0.421 3.805 1 96.81 124 PRO B N 1
ATOM 3718 C CA . PRO B 1 124 ? 2.023 1.588 4.332 1 96.81 124 PRO B CA 1
ATOM 3719 C C . PRO B 1 124 ? 1.147 2.459 5.23 1 96.81 124 PRO B C 1
ATOM 3721 O O . PRO B 1 124 ? -0.041 2.641 4.949 1 96.81 124 PRO B O 1
ATOM 3724 N N . ILE B 1 125 ? 1.769 2.971 6.254 1 96.38 125 ILE B N 1
ATOM 3725 C CA . ILE B 1 125 ? 1.171 3.949 7.156 1 96.38 125 ILE B CA 1
ATOM 3726 C C . ILE B 1 125 ? 2.029 5.215 7.188 1 96.38 125 ILE B C 1
ATOM 3728 O O . ILE B 1 125 ? 3.104 5.258 6.586 1 96.38 125 ILE B O 1
ATOM 3732 N N . GLY B 1 126 ? 1.533 6.223 7.887 1 97.44 126 GLY B N 1
ATOM 3733 C CA . GLY B 1 126 ? 2.285 7.469 7.859 1 97.44 126 GLY B CA 1
ATOM 3734 C C . GLY B 1 126 ? 2.197 8.25 9.156 1 97.44 126 GLY B C 1
ATOM 3735 O O . GLY B 1 126 ? 1.391 7.922 10.031 1 97.44 126 GLY B O 1
ATOM 3736 N N . THR B 1 127 ? 3.027 9.188 9.328 1 98.12 127 THR B N 1
ATOM 3737 C CA . THR B 1 127 ? 2.988 10.25 10.328 1 98.12 127 THR B CA 1
ATOM 3738 C C . THR B 1 127 ? 2.908 11.617 9.664 1 98.12 127 THR B C 1
ATOM 3740 O O . THR B 1 127 ? 3.639 11.891 8.711 1 98.12 127 THR B O 1
ATOM 3743 N N . ILE B 1 128 ? 2.045 12.406 10.125 1 98.69 128 ILE B N 1
ATOM 3744 C CA . ILE B 1 128 ? 1.899 13.75 9.578 1 98.69 128 ILE B CA 1
ATOM 3745 C C . ILE B 1 128 ? 2.219 14.781 10.664 1 98.69 128 ILE B C 1
ATOM 3747 O O . ILE B 1 128 ? 1.801 14.633 11.812 1 98.69 128 ILE B O 1
ATOM 3751 N N . PHE B 1 129 ? 2.932 15.852 10.289 1 98.38 129 PHE B N 1
ATOM 3752 C CA . PHE B 1 129 ? 3.25 16.891 11.266 1 98.38 129 PHE B CA 1
ATOM 3753 C C . PHE B 1 129 ? 3.221 18.266 10.625 1 98.38 129 PHE B C 1
ATOM 3755 O O . PHE B 1 129 ? 3.357 18.391 9.406 1 98.38 129 PHE B O 1
ATOM 3762 N N . SER B 1 130 ? 3.041 19.219 11.43 1 98 130 SER B N 1
ATOM 3763 C CA . SER B 1 130 ? 3.049 20.609 11.016 1 98 130 SER B CA 1
ATOM 3764 C C . SER B 1 130 ? 3.449 21.531 12.164 1 98 130 SER B C 1
ATOM 3766 O O . SER B 1 130 ? 3.189 21.219 13.328 1 98 130 SER B O 1
ATOM 3768 N N . ILE B 1 131 ? 4.074 22.656 11.812 1 97.19 131 ILE B N 1
ATOM 3769 C CA . ILE B 1 131 ? 4.516 23.656 12.789 1 97.19 131 ILE B CA 1
ATOM 3770 C C . ILE B 1 131 ? 3.969 25.031 12.422 1 97.19 131 ILE B C 1
ATOM 3772 O O . ILE B 1 131 ? 4.008 25.422 11.25 1 97.19 131 ILE B O 1
ATOM 3776 N N . TYR B 1 132 ? 3.439 25.672 13.398 1 97.44 132 TYR B N 1
ATOM 3777 C CA . TYR B 1 132 ? 2.979 27.047 13.312 1 97.44 132 TYR B CA 1
ATOM 3778 C C . TYR B 1 132 ? 3.719 27.938 14.312 1 97.44 132 TYR B C 1
ATOM 3780 O O . TYR B 1 132 ? 4.133 27.469 15.375 1 97.44 132 TYR B O 1
ATOM 3788 N N . PRO B 1 133 ? 3.889 29.203 14 1 96.56 133 PRO B N 1
ATOM 3789 C CA . PRO B 1 133 ? 4.285 30.125 15.07 1 96.56 133 PRO B CA 1
ATOM 3790 C C . PRO B 1 133 ? 3.154 30.391 16.062 1 96.56 133 PRO B C 1
ATOM 3792 O O . PRO B 1 133 ? 1.985 30.453 15.672 1 96.56 133 PRO B O 1
ATOM 3795 N N . ARG B 1 134 ? 3.504 30.531 17.312 1 96.38 134 ARG B N 1
ATOM 3796 C CA . ARG B 1 134 ? 2.471 30.938 18.266 1 96.38 134 ARG B CA 1
ATOM 3797 C C . ARG B 1 134 ? 1.92 32.312 17.922 1 96.38 134 ARG B C 1
ATOM 3799 O O . ARG B 1 134 ? 2.588 33.094 17.266 1 96.38 134 ARG B O 1
ATOM 3806 N N . VAL B 1 135 ? 0.696 32.562 18.359 1 96.94 135 VAL B N 1
ATOM 3807 C CA . VAL B 1 135 ? 0.059 33.844 18.125 1 96.94 135 VAL B CA 1
ATOM 3808 C C . VAL B 1 135 ? 0.158 34.719 19.391 1 96.94 135 VAL B C 1
ATOM 3810 O O . VAL B 1 135 ? 0.418 35.906 19.328 1 96.94 135 VAL B O 1
ATOM 3813 N N . SER B 1 136 ? 0.013 34.094 20.547 1 96.75 136 SER B N 1
ATOM 3814 C CA . SER B 1 136 ? 0.099 34.812 21.828 1 96.75 136 SER B CA 1
ATOM 3815 C C . SER B 1 136 ? 1.502 35.344 22.062 1 96.75 136 SER B C 1
ATOM 3817 O O . SER B 1 136 ? 2.494 34.719 21.703 1 96.75 136 SER B O 1
ATOM 3819 N N . PRO B 1 137 ? 1.595 36.531 22.672 1 96.44 137 PRO B N 1
ATOM 3820 C CA . PRO B 1 137 ? 2.92 37.094 22.953 1 96.44 137 PRO B CA 1
ATOM 3821 C C . PRO B 1 137 ? 3.766 36.188 23.844 1 96.44 137 PRO B C 1
ATOM 3823 O O . PRO B 1 137 ? 3.238 35.562 24.766 1 96.44 137 PRO B O 1
ATOM 3826 N N . ILE B 1 138 ? 5.102 36.281 23.531 1 95.12 138 ILE B N 1
ATOM 3827 C CA . ILE B 1 138 ? 6.031 35.531 24.375 1 95.12 138 ILE B CA 1
ATOM 3828 C C . ILE B 1 138 ? 5.895 36 25.828 1 95.12 138 ILE B C 1
ATOM 3830 O O . ILE B 1 138 ? 5.781 37.188 26.078 1 95.12 138 ILE B O 1
ATOM 3834 N N . GLY B 1 139 ? 5.855 35.156 26.719 1 95.19 139 GLY B N 1
ATOM 3835 C CA . GLY B 1 139 ? 5.691 35.469 28.141 1 95.19 139 GLY B CA 1
ATOM 3836 C C . GLY B 1 139 ? 4.273 35.25 28.625 1 95.19 139 GLY B C 1
ATOM 3837 O O . GLY B 1 139 ? 4.035 35.219 29.844 1 95.19 139 GLY B O 1
ATOM 3838 N N . ILE B 1 140 ? 3.367 35.125 27.734 1 95.5 140 ILE B N 1
ATOM 3839 C CA . ILE B 1 140 ? 1.975 34.844 28.062 1 95.5 140 ILE B CA 1
ATOM 3840 C C . ILE B 1 140 ? 1.646 33.406 27.656 1 95.5 140 ILE B C 1
ATOM 3842 O O . ILE B 1 140 ? 2.078 32.938 26.594 1 95.5 140 ILE B O 1
ATOM 3846 N N . SER B 1 141 ? 0.877 32.75 28.484 1 95.69 141 SER B N 1
ATOM 3847 C CA . SER B 1 141 ? 0.486 31.391 28.188 1 95.69 141 SER B CA 1
ATOM 3848 C C . SER B 1 141 ? -0.335 31.312 26.906 1 95.69 141 SER B C 1
ATOM 3850 O O . SER B 1 141 ? -1.17 32.188 26.641 1 95.69 141 SER B O 1
ATOM 3852 N N . ILE B 1 142 ? -0.057 30.281 26.172 1 95.31 142 ILE B N 1
ATOM 3853 C CA . ILE B 1 142 ? -0.79 30.094 24.922 1 95.31 142 ILE B CA 1
ATOM 3854 C C . ILE B 1 142 ? -2.26 29.812 25.234 1 95.31 142 ILE B C 1
ATOM 3856 O O . ILE B 1 142 ? -2.605 29.406 26.344 1 95.31 142 ILE B O 1
ATOM 3860 N N . SER B 1 143 ? -3.074 30.078 24.297 1 94.31 143 SER B N 1
ATOM 3861 C CA . SER B 1 143 ? -4.512 29.828 24.328 1 94.31 143 SER B CA 1
ATOM 3862 C C . SER B 1 143 ? -4.961 29 23.125 1 94.31 143 SER B C 1
ATOM 3864 O O . SER B 1 143 ? -4.148 28.672 22.266 1 94.31 143 SER B O 1
ATOM 3866 N N . GLU B 1 144 ? -6.195 28.688 23.062 1 94.81 144 GLU B N 1
ATOM 3867 C CA . GLU B 1 144 ? -6.766 27.906 21.953 1 94.81 144 GLU B CA 1
ATOM 3868 C C . GLU B 1 144 ? -6.566 28.641 20.625 1 94.81 144 GLU B C 1
ATOM 3870 O O . GLU B 1 144 ? -6.414 28 19.578 1 94.81 144 GLU B O 1
ATOM 3875 N N . GLN B 1 145 ? -6.508 29.922 20.703 1 95.31 145 GLN B N 1
ATOM 3876 C CA . GLN B 1 145 ? -6.367 30.719 19.5 1 95.31 145 GLN B CA 1
ATOM 3877 C C . GLN B 1 145 ? -5.031 30.453 18.812 1 95.31 145 GLN B C 1
ATOM 3879 O O . GLN B 1 145 ? -4.914 30.609 17.594 1 95.31 145 GLN B O 1
ATOM 3884 N N . ASP B 1 146 ? -4.023 30.125 19.578 1 97.5 146 ASP B N 1
ATOM 3885 C CA . ASP B 1 146 ? -2.715 29.797 19.016 1 97.5 146 ASP B CA 1
ATOM 3886 C C . ASP B 1 146 ? -2.795 28.578 18.094 1 97.5 146 ASP B C 1
ATOM 3888 O O . ASP B 1 146 ? -1.936 28.375 17.234 1 97.5 146 ASP B O 1
ATOM 3892 N N . PHE B 1 147 ? -3.861 27.781 18.266 1 97.56 147 PHE B N 1
ATOM 3893 C CA . PHE B 1 147 ? -4.008 26.531 17.531 1 97.56 147 PHE B CA 1
ATOM 3894 C C . PHE B 1 147 ? -5.023 26.688 16.406 1 97.56 147 PHE B C 1
ATOM 3896 O O . PHE B 1 147 ? -5.074 25.859 15.492 1 97.56 147 PHE B O 1
ATOM 3903 N N . LEU B 1 148 ? -5.844 27.672 16.469 1 98 148 LEU B N 1
ATOM 3904 C CA . LEU B 1 148 ? -6.906 27.875 15.492 1 98 148 LEU B CA 1
ATOM 3905 C C . LEU B 1 148 ? -6.465 28.859 14.414 1 98 148 LEU B C 1
ATOM 3907 O O . LEU B 1 148 ? -7.125 29.875 14.18 1 98 148 LEU B O 1
ATOM 3911 N N . GLN B 1 149 ? -5.375 28.562 13.75 1 98.31 149 GLN B N 1
ATOM 3912 C CA . GLN B 1 149 ? -4.812 29.359 12.672 1 98.31 149 GLN B CA 1
ATOM 3913 C C . GLN B 1 149 ? -5.102 28.719 11.312 1 98.31 149 GLN B C 1
ATOM 3915 O O . GLN B 1 149 ? -5.105 27.5 11.18 1 98.31 149 GLN B O 1
ATOM 3920 N N . PRO B 1 150 ? -5.34 29.547 10.289 1 98.62 150 PRO B N 1
ATOM 3921 C CA . PRO B 1 150 ? -5.465 28.969 8.953 1 98.62 150 PRO B CA 1
ATOM 3922 C C . PRO B 1 150 ? -4.176 28.297 8.477 1 98.62 150 PRO B C 1
ATOM 3924 O O . PRO B 1 150 ? -3.088 28.641 8.938 1 98.62 150 PRO B O 1
ATOM 3927 N N . GLY B 1 151 ? -4.312 27.344 7.547 1 98.62 151 GLY B N 1
ATOM 3928 C CA . GLY B 1 151 ? -3.201 26.516 7.102 1 98.62 151 GLY B CA 1
ATOM 3929 C C . GLY B 1 151 ? -2.08 27.312 6.465 1 98.62 151 GLY B C 1
ATOM 3930 O O . GLY B 1 151 ? -0.928 26.875 6.449 1 98.62 151 GLY B O 1
ATOM 3931 N N . ASN B 1 152 ? -2.385 28.469 5.898 1 98.25 152 ASN B N 1
ATOM 3932 C CA . ASN B 1 152 ? -1.383 29.266 5.199 1 98.25 152 ASN B CA 1
ATOM 3933 C C . ASN B 1 152 ? -0.42 29.938 6.176 1 98.25 152 ASN B C 1
ATOM 3935 O O . ASN B 1 152 ? 0.533 30.594 5.758 1 98.25 152 ASN B O 1
ATOM 3939 N N . GLN B 1 153 ? -0.602 29.703 7.5 1 97.69 153 GLN B N 1
ATOM 3940 C CA . GLN B 1 153 ? 0.308 30.234 8.508 1 97.69 153 GLN B CA 1
ATOM 3941 C C . GLN B 1 153 ? 1.357 29.203 8.898 1 97.69 153 GLN B C 1
ATOM 3943 O O . GLN B 1 153 ? 2.266 29.5 9.68 1 97.69 153 GLN B O 1
ATOM 3948 N N . GLN B 1 154 ? 1.247 28.016 8.375 1 97.75 154 GLN B N 1
ATOM 3949 C CA . GLN B 1 154 ? 2.25 27 8.641 1 97.75 154 GLN B CA 1
ATOM 3950 C C . GLN B 1 154 ? 3.639 27.453 8.211 1 97.75 154 GLN B C 1
ATOM 3952 O O . GLN B 1 154 ? 3.789 28.109 7.172 1 97.75 154 GLN B O 1
ATOM 3957 N N . ILE B 1 155 ? 4.645 27.094 8.961 1 95.88 155 ILE B N 1
ATOM 3958 C CA . ILE B 1 155 ? 6.004 27.469 8.586 1 95.88 155 ILE B CA 1
ATOM 3959 C C . ILE B 1 155 ? 6.785 26.219 8.164 1 95.88 155 ILE B C 1
ATOM 3961 O O . ILE B 1 155 ? 7.848 26.328 7.547 1 95.88 155 ILE B O 1
ATOM 3965 N N . MET B 1 156 ? 6.262 25.047 8.57 1 95.94 156 MET B N 1
ATOM 3966 C CA . MET B 1 156 ? 6.82 23.75 8.18 1 95.94 156 MET B CA 1
ATOM 3967 C C . MET B 1 156 ? 5.746 22.672 8.188 1 95.94 156 MET B C 1
ATOM 3969 O O . MET B 1 156 ? 4.824 22.703 9.008 1 95.94 156 MET B O 1
ATOM 3973 N N . SER B 1 157 ? 5.801 21.797 7.312 1 97.75 157 SER B N 1
ATOM 3974 C CA . SER B 1 157 ? 4.941 20.625 7.301 1 97.75 157 SER B CA 1
ATOM 3975 C C . SER B 1 157 ? 5.637 19.438 6.648 1 97.75 157 SER B C 1
ATOM 3977 O O . SER B 1 157 ? 6.602 19.609 5.902 1 97.75 157 SER B O 1
ATOM 3979 N N . GLY B 1 158 ? 5.164 18.281 6.965 1 98.56 158 GLY B N 1
ATOM 3980 C CA . GLY B 1 158 ? 5.734 17.078 6.363 1 98.56 158 GLY B CA 1
ATOM 3981 C C . GLY B 1 158 ? 5.039 15.805 6.797 1 98.56 158 GLY B C 1
ATOM 3982 O O . GLY B 1 158 ? 4.094 15.844 7.586 1 98.56 158 GLY B O 1
ATOM 3983 N N . TYR B 1 159 ? 5.504 14.773 6.211 1 98.81 159 TYR B N 1
ATOM 3984 C CA . TYR B 1 159 ? 5.051 13.453 6.637 1 98.81 159 TYR B CA 1
ATOM 3985 C C . TYR B 1 159 ? 6.172 12.43 6.527 1 98.81 159 TYR B C 1
ATOM 3987 O O . TYR B 1 159 ? 7.16 12.648 5.82 1 98.81 159 TYR B O 1
ATOM 3995 N N . ILE B 1 160 ? 6.023 11.406 7.293 1 98.62 160 ILE B N 1
ATOM 3996 C CA . ILE B 1 160 ? 6.801 10.18 7.16 1 98.62 160 ILE B CA 1
ATOM 3997 C C . ILE B 1 160 ? 5.93 9.078 6.562 1 98.62 160 ILE B C 1
ATOM 3999 O O . ILE B 1 160 ? 4.777 8.906 6.961 1 98.62 160 ILE B O 1
ATOM 4003 N N . LEU B 1 161 ? 6.441 8.445 5.613 1 98.38 161 LEU B N 1
ATOM 4004 C CA . LEU B 1 161 ? 5.781 7.285 5.016 1 98.38 161 LEU B CA 1
ATOM 4005 C C . LEU B 1 161 ? 6.535 6 5.34 1 98.38 161 LEU B C 1
ATOM 4007 O O . LEU B 1 161 ? 7.699 5.848 4.957 1 98.38 161 LEU B O 1
ATOM 4011 N N . TYR B 1 162 ? 5.898 5.133 6.074 1 97.31 162 TYR B N 1
ATOM 4012 C CA . TYR B 1 162 ? 6.473 3.834 6.406 1 97.31 162 TYR B CA 1
ATOM 4013 C C . TYR B 1 162 ? 6.027 2.771 5.41 1 97.31 162 TYR B C 1
ATOM 4015 O O . TYR B 1 162 ? 4.941 2.203 5.539 1 97.31 162 TYR B O 1
ATOM 4023 N N . GLY B 1 163 ? 6.777 2.516 4.438 1 96.69 163 GLY B N 1
ATOM 4024 C CA . GLY B 1 163 ? 6.582 1.475 3.441 1 96.69 163 GLY B CA 1
ATOM 4025 C C . GLY B 1 163 ? 7.773 0.549 3.301 1 96.69 163 GLY B C 1
ATOM 4026 O O . GLY B 1 163 ? 8.43 0.214 4.293 1 96.69 163 GLY B O 1
ATOM 4027 N N . PRO B 1 164 ? 7.996 0.028 2.057 1 95.44 164 PRO B N 1
ATOM 4028 C CA . PRO B 1 164 ? 9.242 -0.723 1.861 1 95.44 164 PRO B CA 1
ATOM 4029 C C . PRO B 1 164 ? 10.477 0.068 2.275 1 95.44 164 PRO B C 1
ATOM 4031 O O . PRO B 1 164 ? 11.438 -0.509 2.791 1 95.44 164 PRO B O 1
ATOM 4034 N N . ALA B 1 165 ? 10.375 1.306 2.004 1 96.38 165 ALA B N 1
ATOM 4035 C CA . ALA B 1 165 ? 11.328 2.268 2.541 1 96.38 165 ALA B CA 1
ATOM 4036 C C . ALA B 1 165 ? 10.656 3.223 3.521 1 96.38 165 ALA B C 1
ATOM 4038 O O . ALA B 1 165 ? 9.43 3.299 3.578 1 96.38 165 ALA B O 1
ATOM 4039 N N . THR B 1 166 ? 11.406 3.836 4.34 1 97.25 166 THR B N 1
ATOM 4040 C CA . THR B 1 166 ? 10.914 4.922 5.184 1 97.25 166 THR B CA 1
ATOM 4041 C C . THR B 1 166 ? 11.289 6.277 4.59 1 97.25 166 THR B C 1
ATOM 4043 O O . THR B 1 166 ? 12.469 6.578 4.41 1 97.25 166 THR B O 1
ATOM 4046 N N . ILE B 1 167 ? 10.281 7.078 4.328 1 98 167 ILE B N 1
ATOM 4047 C CA . ILE B 1 167 ? 10.461 8.297 3.549 1 98 167 ILE B CA 1
ATOM 4048 C C . ILE B 1 167 ? 10.008 9.508 4.367 1 98 167 ILE B C 1
ATOM 4050 O O . ILE B 1 167 ? 8.961 9.461 5.016 1 98 167 ILE B O 1
ATOM 4054 N N . LEU B 1 168 ? 10.828 10.484 4.363 1 98.25 168 LEU B N 1
ATOM 4055 C CA . LEU B 1 168 ? 10.477 11.789 4.91 1 98.25 168 LEU B CA 1
ATOM 4056 C C . LEU B 1 168 ? 10.25 12.805 3.793 1 98.25 168 LEU B C 1
ATOM 4058 O O . LEU B 1 168 ? 11.117 12.992 2.934 1 98.25 168 LEU B O 1
ATOM 4062 N N . VAL B 1 169 ? 9.117 13.422 3.74 1 98.62 169 VAL B N 1
ATOM 4063 C CA . VAL B 1 169 ? 8.797 14.5 2.818 1 98.62 169 VAL B CA 1
ATOM 4064 C C . VAL B 1 169 ? 8.438 15.766 3.607 1 98.62 169 VAL B C 1
ATOM 4066 O O . VAL B 1 169 ? 7.668 15.703 4.566 1 98.62 169 VAL B O 1
ATOM 4069 N N . PHE B 1 170 ? 9.016 16.875 3.258 1 97.81 170 PHE B N 1
ATOM 4070 C CA . PHE B 1 170 ? 8.68 18.062 4.023 1 97.81 170 PHE B CA 1
ATOM 4071 C C . PHE B 1 170 ? 8.875 19.312 3.178 1 97.81 170 PHE B C 1
ATOM 4073 O O . PHE B 1 170 ? 9.445 19.25 2.088 1 97.81 170 PHE B O 1
ATOM 4080 N N . THR B 1 171 ? 8.336 20.406 3.66 1 96.94 171 THR B N 1
ATOM 4081 C CA . THR B 1 171 ? 8.562 21.75 3.135 1 96.94 171 THR B CA 1
ATOM 4082 C C . THR B 1 171 ? 8.766 22.75 4.27 1 96.94 171 THR B C 1
ATOM 4084 O O . THR B 1 171 ? 8.203 22.594 5.355 1 96.94 171 THR B O 1
ATOM 4087 N N . ILE B 1 172 ? 9.625 23.688 4.059 1 93.62 172 ILE B N 1
ATOM 4088 C CA . ILE B 1 172 ? 9.836 24.844 4.914 1 93.62 172 ILE B CA 1
ATOM 4089 C C . ILE B 1 172 ? 9.695 26.125 4.094 1 93.62 172 ILE B C 1
ATOM 4091 O O . ILE B 1 172 ? 10.508 27.047 4.215 1 93.62 172 ILE B O 1
ATOM 4095 N N . LYS B 1 173 ? 8.75 26.078 3.227 1 88.44 173 LYS B N 1
ATOM 4096 C CA . LYS B 1 173 ? 8.438 27.172 2.328 1 88.44 173 LYS B CA 1
ATOM 4097 C C . LYS B 1 173 ? 9.555 27.391 1.308 1 88.44 173 LYS B C 1
ATOM 4099 O O . LYS B 1 173 ? 9.945 28.531 1.031 1 88.44 173 LYS B O 1
ATOM 4104 N N . SER B 1 174 ? 10.227 26.406 0.849 1 88.38 174 SER B N 1
ATOM 4105 C CA . SER B 1 174 ? 11.305 26.453 -0.128 1 88.38 174 SER B CA 1
ATOM 4106 C C . SER B 1 174 ? 11.234 25.281 -1.093 1 88.38 174 SER B C 1
ATOM 4108 O O . SER B 1 174 ? 12.266 24.766 -1.527 1 88.38 174 SER B O 1
ATOM 4110 N N . GLY B 1 175 ? 10.023 24.812 -1.281 1 94.75 175 GLY B N 1
ATOM 4111 C CA . GLY B 1 175 ? 9.859 23.625 -2.105 1 94.75 175 GLY B CA 1
ATOM 4112 C C . GLY B 1 175 ? 9.609 22.359 -1.296 1 94.75 175 GLY B C 1
ATOM 411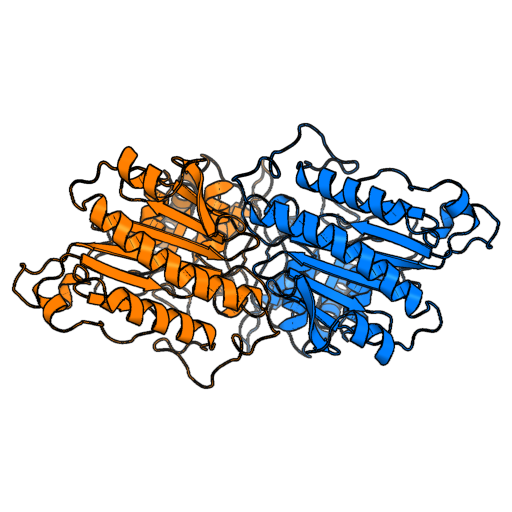3 O O . GLY B 1 175 ? 9.617 22.406 -0.064 1 94.75 175 GLY B O 1
ATOM 4114 N N . VAL B 1 176 ? 9.367 21.281 -1.958 1 97.94 176 VAL B N 1
ATOM 4115 C CA . VAL B 1 176 ? 9.117 20 -1.314 1 97.94 176 VAL B CA 1
ATOM 4116 C C . VAL B 1 176 ? 10.297 19.062 -1.562 1 97.94 176 VAL B C 1
ATOM 4118 O O . VAL B 1 176 ? 10.758 18.906 -2.697 1 97.94 176 VAL B O 1
ATOM 4121 N N . HIS B 1 177 ? 10.789 18.422 -0.491 1 97.44 177 HIS B N 1
ATOM 4122 C CA . HIS B 1 177 ? 11.977 17.578 -0.562 1 97.44 177 HIS B CA 1
ATOM 4123 C C . HIS B 1 177 ? 11.711 16.203 0.022 1 97.44 177 HIS B C 1
ATOM 4125 O O . HIS B 1 177 ? 10.992 16.078 1.017 1 97.44 177 HIS B O 1
ATOM 4131 N N . ILE B 1 178 ? 12.281 15.211 -0.624 1 97.75 178 ILE B N 1
ATOM 4132 C CA . ILE B 1 178 ? 12.102 13.828 -0.197 1 97.75 178 ILE B CA 1
ATOM 4133 C C . ILE B 1 178 ? 13.43 13.266 0.294 1 97.75 178 ILE B C 1
ATOM 4135 O O . ILE B 1 178 ? 14.453 13.367 -0.394 1 97.75 178 ILE B O 1
ATOM 4139 N N . PHE B 1 179 ? 13.391 12.758 1.44 1 97.38 179 PHE B N 1
ATOM 4140 C CA . PHE B 1 179 ? 14.523 12.055 2.033 1 97.38 179 PHE B CA 1
ATOM 4141 C C . PHE B 1 179 ? 14.172 10.602 2.314 1 97.38 179 PHE B C 1
ATOM 4143 O O . PHE B 1 179 ? 13.039 10.289 2.693 1 97.38 179 PHE B O 1
ATOM 4150 N N . THR B 1 180 ? 15.109 9.703 2.154 1 96.75 180 THR B N 1
ATOM 4151 C CA . THR B 1 180 ? 14.938 8.281 2.436 1 96.75 180 THR B CA 1
ATOM 4152 C C . THR B 1 180 ? 15.828 7.848 3.592 1 96.75 180 THR B C 1
ATOM 4154 O O . THR B 1 180 ? 17 8.211 3.643 1 96.75 180 THR B O 1
ATOM 4157 N N . TYR B 1 181 ? 15.188 7.148 4.492 1 95.88 181 TYR B N 1
ATOM 4158 C CA . TYR B 1 181 ? 15.969 6.586 5.586 1 95.88 181 TYR B CA 1
ATOM 4159 C C . TYR B 1 181 ? 16.891 5.48 5.09 1 95.88 181 TYR B C 1
ATOM 4161 O O . TYR B 1 181 ? 16.438 4.488 4.516 1 95.88 181 TYR B O 1
ATOM 4169 N N . HIS B 1 182 ? 18.156 5.625 5.289 1 92.94 182 HIS B N 1
ATOM 4170 C CA . HIS B 1 182 ? 19.125 4.621 4.871 1 92.94 182 HIS B CA 1
ATOM 4171 C C . HIS B 1 182 ? 19.406 3.625 5.992 1 92.94 182 HIS B C 1
ATOM 4173 O O . HIS B 1 182 ? 19.969 3.99 7.031 1 92.94 182 HIS B O 1
ATOM 4179 N N . PRO B 1 183 ? 19.109 2.408 5.77 1 86.5 183 PRO B N 1
ATOM 4180 C CA . PRO B 1 183 ? 19.188 1.439 6.863 1 86.5 183 PRO B CA 1
ATOM 4181 C C . PRO B 1 183 ? 20.609 1.242 7.379 1 86.5 183 PRO B C 1
ATOM 4183 O O . PRO B 1 183 ? 20.812 0.944 8.555 1 86.5 183 PRO B O 1
ATOM 4186 N N . SER B 1 184 ? 21.641 1.381 6.559 1 86.94 184 SER B N 1
ATOM 4187 C CA . SER B 1 184 ? 23.031 1.166 6.965 1 86.94 184 SER B CA 1
ATOM 4188 C C . SER B 1 184 ? 23.578 2.387 7.691 1 86.94 184 SER B C 1
ATOM 4190 O O . SER B 1 184 ? 24.375 2.252 8.633 1 86.94 184 SER B O 1
ATOM 4192 N N . TYR B 1 185 ? 23.141 3.564 7.242 1 89.5 185 TYR B N 1
ATOM 4193 C CA . TYR B 1 185 ? 23.641 4.793 7.848 1 89.5 185 TYR B CA 1
ATOM 4194 C C . TYR B 1 185 ? 22.734 5.254 8.984 1 89.5 185 TYR B C 1
ATOM 4196 O O . TYR B 1 185 ? 23.109 6.121 9.773 1 89.5 185 TYR B O 1
ATOM 4204 N N . GLU B 1 186 ? 21.547 4.73 8.992 1 90 186 GLU B N 1
ATOM 4205 C CA . GLU B 1 186 ? 20.562 5.016 10.039 1 90 186 GLU B CA 1
ATOM 4206 C C . GLU B 1 186 ? 20.25 6.508 10.102 1 90 186 GLU B C 1
ATOM 4208 O O . GLU B 1 186 ? 20.25 7.098 11.188 1 90 186 GLU B O 1
ATOM 4213 N N . THR B 1 187 ? 20.156 7.082 8.938 1 92.44 187 THR B N 1
ATOM 4214 C CA . THR B 1 187 ? 19.781 8.492 8.828 1 92.44 187 THR B CA 1
ATOM 4215 C C . THR B 1 187 ? 19.094 8.758 7.496 1 92.44 187 THR B C 1
ATOM 4217 O O . THR B 1 187 ? 19.062 7.898 6.613 1 92.44 187 THR B O 1
ATOM 4220 N N . PHE B 1 188 ? 18.469 9.914 7.41 1 95.88 188 PHE B N 1
ATOM 4221 C CA . PHE B 1 188 ? 17.766 10.312 6.191 1 95.88 188 PHE B CA 1
ATOM 4222 C C . PHE B 1 188 ? 18.75 10.938 5.195 1 95.88 188 PHE B C 1
ATOM 4224 O O . PHE B 1 188 ? 19.562 11.789 5.559 1 95.88 188 PHE B O 1
ATOM 4231 N N . ILE B 1 189 ? 18.641 10.461 3.938 1 95.69 189 ILE B N 1
ATOM 4232 C CA . ILE B 1 189 ? 19.453 10.953 2.828 1 95.69 189 ILE B CA 1
ATOM 4233 C C . ILE B 1 189 ? 18.547 11.508 1.732 1 95.69 189 ILE B C 1
ATOM 4235 O O . ILE B 1 189 ? 17.5 10.922 1.427 1 95.69 189 ILE B O 1
ATOM 4239 N N . LEU B 1 190 ? 18.969 12.617 1.161 1 95.75 190 LEU B N 1
ATOM 4240 C CA . LEU B 1 190 ? 18.172 13.258 0.12 1 95.75 190 LEU B CA 1
ATOM 4241 C C . LEU B 1 190 ? 17.984 12.336 -1.074 1 95.75 190 LEU B C 1
ATOM 4243 O O . LEU B 1 190 ? 18.969 11.805 -1.617 1 95.75 190 LEU B O 1
ATOM 4247 N N . SER B 1 191 ? 16.781 12.125 -1.44 1 94.81 191 SER B N 1
ATOM 4248 C CA . SER B 1 191 ? 16.453 11.32 -2.613 1 94.81 191 SER B CA 1
ATOM 4249 C C . SER B 1 191 ? 16.031 12.203 -3.785 1 94.81 191 SER B C 1
ATOM 4251 O O . SER B 1 191 ? 16.438 11.961 -4.926 1 94.81 191 SER B O 1
ATOM 4253 N N . GLN B 1 192 ? 15.18 13.195 -3.498 1 95.06 192 GLN B N 1
ATOM 4254 C CA . GLN B 1 192 ? 14.688 14.109 -4.523 1 95.06 192 GLN B CA 1
ATOM 4255 C C . GLN B 1 192 ? 14.539 15.523 -3.969 1 95.06 192 GLN B C 1
ATOM 4257 O O . GLN B 1 192 ? 13.93 15.719 -2.914 1 95.06 192 GLN B O 1
ATOM 4262 N N . LYS B 1 193 ? 15.023 16.469 -4.688 1 94.81 193 LYS B N 1
ATOM 4263 C CA . LYS B 1 193 ? 14.938 17.875 -4.309 1 94.81 193 LYS B CA 1
ATOM 4264 C C . LYS B 1 193 ? 13.867 18.594 -5.117 1 94.81 193 LYS B C 1
ATOM 4266 O O . LYS B 1 193 ? 13.719 18.344 -6.316 1 94.81 193 LYS B O 1
ATOM 4271 N N . ASN B 1 194 ? 13.086 19.438 -4.469 1 96.38 194 ASN B N 1
ATOM 4272 C CA . ASN B 1 194 ? 12.109 20.312 -5.105 1 96.38 194 ASN B CA 1
ATOM 4273 C C . ASN B 1 194 ? 11.164 19.531 -6.016 1 96.38 194 ASN B C 1
ATOM 4275 O O . ASN B 1 194 ? 11.031 19.859 -7.199 1 96.38 194 ASN B O 1
ATOM 4279 N N . VAL B 1 195 ? 10.562 18.609 -5.395 1 97.56 195 VAL B N 1
ATOM 4280 C CA . VAL B 1 195 ? 9.633 17.75 -6.121 1 97.56 195 VAL B CA 1
ATOM 4281 C C . VAL B 1 195 ? 8.367 18.531 -6.461 1 97.56 195 VAL B C 1
ATOM 4283 O O . VAL B 1 195 ? 7.867 19.297 -5.641 1 97.56 195 VAL B O 1
ATOM 4286 N N . LYS B 1 196 ? 7.836 18.312 -7.648 1 98.44 196 LYS B N 1
ATOM 4287 C CA . LYS B 1 196 ? 6.582 18.922 -8.094 1 98.44 196 LYS B CA 1
ATOM 4288 C C . LYS B 1 196 ? 5.641 17.859 -8.664 1 98.44 196 LYS B C 1
ATOM 4290 O O . LYS B 1 196 ? 6.09 16.844 -9.203 1 98.44 196 LYS B O 1
ATOM 4295 N N . PHE B 1 197 ? 4.383 18.156 -8.5 1 98.5 197 PHE B N 1
ATOM 4296 C CA . PHE B 1 197 ? 3.42 17.312 -9.195 1 98.5 197 PHE B CA 1
ATOM 4297 C C . PHE B 1 197 ? 3.648 17.359 -10.703 1 98.5 197 PHE B C 1
ATOM 4299 O O . PHE B 1 197 ? 3.957 18.422 -11.258 1 98.5 197 PHE B O 1
ATOM 4306 N N . PRO B 1 198 ? 3.492 16.172 -11.375 1 96.94 198 PRO B N 1
ATOM 4307 C CA . PRO B 1 198 ? 3.369 16.266 -12.828 1 96.94 198 PRO B CA 1
ATOM 4308 C C . PRO B 1 198 ? 2.215 17.156 -13.266 1 96.94 198 PRO B C 1
ATOM 4310 O O . PRO B 1 198 ? 1.219 17.281 -12.555 1 96.94 198 PRO B O 1
ATOM 4313 N N . ASP B 1 199 ? 2.33 17.672 -14.453 1 95.5 199 ASP B N 1
ATOM 4314 C CA . ASP B 1 199 ? 1.321 18.578 -14.977 1 95.5 199 ASP B CA 1
ATOM 4315 C C . ASP B 1 199 ? -0.004 17.859 -15.211 1 95.5 199 ASP B C 1
ATOM 4317 O O . ASP B 1 199 ? -1.068 18.484 -15.172 1 95.5 199 ASP B O 1
ATOM 4321 N N . THR B 1 200 ? 0.193 16.594 -15.539 1 93.88 200 THR B N 1
ATOM 4322 C CA . THR B 1 200 ? -0.989 15.758 -15.734 1 93.88 200 THR B CA 1
ATOM 4323 C C . THR B 1 200 ? -0.944 14.531 -14.828 1 93.88 200 THR B C 1
ATOM 4325 O O . THR B 1 200 ? 0.118 14.172 -14.312 1 93.88 200 THR B O 1
ATOM 4328 N N . GLY B 1 201 ? -2.123 14.055 -14.531 1 94.44 201 GLY B N 1
ATOM 4329 C CA . GLY B 1 201 ? -2.238 12.859 -13.711 1 94.44 201 GLY B CA 1
ATOM 4330 C C . GLY B 1 201 ? -3.221 11.844 -14.273 1 94.44 201 GLY B C 1
ATOM 4331 O O . GLY B 1 201 ? -4.133 12.211 -15.023 1 94.44 201 GLY B O 1
ATOM 4332 N N . ASN B 1 202 ? -2.951 10.625 -13.914 1 94.69 202 ASN B N 1
ATOM 4333 C CA . ASN B 1 202 ? -3.805 9.555 -14.438 1 94.69 202 ASN B CA 1
ATOM 4334 C C . ASN B 1 202 ? -4.227 8.594 -13.336 1 94.69 202 ASN B C 1
ATOM 4336 O O . ASN B 1 202 ? -4.457 7.41 -13.594 1 94.69 202 ASN B O 1
ATOM 4340 N N . ILE B 1 203 ? -4.281 9.094 -12.117 1 97.38 203 ILE B N 1
ATOM 4341 C CA . ILE B 1 203 ? -4.676 8.258 -10.984 1 97.38 203 ILE B CA 1
ATOM 4342 C C . ILE B 1 203 ? -5.652 9.031 -10.102 1 97.38 203 ILE B C 1
ATOM 4344 O O . ILE B 1 203 ? -5.449 10.211 -9.82 1 97.38 203 ILE B O 1
ATOM 4348 N N . TYR B 1 204 ? -6.707 8.422 -9.695 1 98.25 204 TYR B N 1
ATOM 4349 C CA . TYR B 1 204 ? -7.551 8.984 -8.648 1 98.25 204 TYR B CA 1
ATOM 4350 C C . TYR B 1 204 ? -7.691 8.016 -7.48 1 98.25 204 TYR B C 1
ATOM 4352 O O . TYR B 1 204 ? -7.723 6.801 -7.676 1 98.25 204 TYR B O 1
ATOM 4360 N N . SER B 1 205 ? -7.707 8.516 -6.324 1 98.62 205 SER B N 1
ATOM 4361 C CA . SER B 1 205 ? -7.758 7.73 -5.098 1 98.62 205 SER B CA 1
ATOM 4362 C C . SER B 1 205 ? -9 8.07 -4.281 1 98.62 205 SER B C 1
ATOM 4364 O O . SER B 1 205 ? -9.164 9.203 -3.826 1 98.62 205 SER B O 1
ATOM 4366 N N . ILE B 1 206 ? -9.852 7.129 -4.07 1 98.56 206 ILE B N 1
ATOM 4367 C CA . ILE B 1 206 ? -11.078 7.305 -3.297 1 98.56 206 ILE B CA 1
ATOM 4368 C C . ILE B 1 206 ? -11.648 5.941 -2.91 1 98.56 206 ILE B C 1
ATOM 4370 O O . ILE B 1 206 ? -11.5 4.969 -3.65 1 98.56 206 ILE B O 1
ATOM 4374 N N . ASN B 1 207 ? -12.211 5.805 -1.768 1 97.25 207 ASN B N 1
ATOM 4375 C CA . ASN B 1 207 ? -12.977 4.609 -1.425 1 97.25 207 ASN B CA 1
ATOM 4376 C C . ASN B 1 207 ? -14.312 4.57 -2.154 1 97.25 207 ASN B C 1
ATOM 4378 O O . ASN B 1 207 ? -15.344 4.957 -1.594 1 97.25 207 ASN B O 1
ATOM 4382 N N . GLU B 1 208 ? -14.344 4 -3.287 1 97.31 208 GLU B N 1
ATOM 4383 C CA . GLU B 1 208 ? -15.531 4.043 -4.141 1 97.31 208 GLU B CA 1
ATOM 4384 C C . GLU B 1 208 ? -16.641 3.16 -3.586 1 97.31 208 GLU B C 1
ATOM 4386 O O . GLU B 1 208 ? -17.781 3.221 -4.051 1 97.31 208 GLU B O 1
ATOM 4391 N N . GLY B 1 209 ? -16.297 2.348 -2.631 1 96.19 209 GLY B N 1
ATOM 4392 C CA . GLY B 1 209 ? -17.359 1.624 -1.938 1 96.19 209 GLY B CA 1
ATOM 4393 C C . GLY B 1 209 ? -18.453 2.529 -1.417 1 96.19 209 GLY B C 1
ATOM 4394 O O . GLY B 1 209 ? -19.609 2.107 -1.295 1 96.19 209 GLY B O 1
ATOM 4395 N N . ASN B 1 210 ? -18.125 3.766 -1.173 1 95.31 210 ASN B N 1
ATOM 4396 C CA . ASN B 1 210 ? -19.078 4.727 -0.622 1 95.31 210 ASN B CA 1
ATOM 4397 C C . ASN B 1 210 ? -19.766 5.527 -1.723 1 95.31 210 ASN B C 1
ATOM 4399 O O . ASN B 1 210 ? -20.391 6.555 -1.45 1 95.31 210 ASN B O 1
ATOM 4403 N N . TYR B 1 211 ? -19.719 5.074 -2.881 1 96.06 211 TYR B N 1
ATOM 4404 C CA . TYR B 1 211 ? -20.172 5.816 -4.051 1 96.06 211 TYR B CA 1
ATOM 4405 C C . TYR B 1 211 ? -21.562 6.383 -3.826 1 96.06 211 TYR B C 1
ATOM 4407 O O . TYR B 1 211 ? -21.828 7.555 -4.117 1 96.06 211 TYR B O 1
ATOM 4415 N N . ASN B 1 212 ? -22.469 5.613 -3.322 1 94.5 212 ASN B N 1
ATOM 4416 C CA . ASN B 1 212 ? -23.875 6.012 -3.197 1 94.5 212 ASN B CA 1
ATOM 4417 C C . ASN B 1 212 ? -24.047 7.133 -2.174 1 94.5 212 ASN B C 1
ATOM 4419 O O . ASN B 1 212 ? -25.047 7.836 -2.182 1 94.5 212 ASN B O 1
ATOM 4423 N N . SER B 1 213 ? -23.078 7.297 -1.314 1 94 213 SER B N 1
ATOM 4424 C CA . SER B 1 213 ? -23.172 8.32 -0.279 1 94 213 SER B CA 1
ATOM 4425 C C . SER B 1 213 ? -22.484 9.617 -0.722 1 94 213 SER B C 1
ATOM 4427 O O . SER B 1 213 ? -22.562 10.633 -0.03 1 94 213 SER B O 1
ATOM 4429 N N . PHE B 1 214 ? -21.844 9.633 -1.877 1 96.12 214 PHE B N 1
ATOM 4430 C CA . PHE B 1 214 ? -21.109 10.797 -2.336 1 96.12 214 PHE B CA 1
ATOM 4431 C C . PHE B 1 214 ? -22.062 11.867 -2.863 1 96.12 214 PHE B C 1
ATOM 4433 O O . PHE B 1 214 ? -23.141 11.555 -3.361 1 96.12 214 PHE B O 1
ATOM 4440 N N . PRO B 1 215 ? -21.656 13.203 -2.756 1 95.81 215 PRO B N 1
ATOM 4441 C CA . PRO B 1 215 ? -22.406 14.258 -3.445 1 95.81 215 PRO B CA 1
ATOM 4442 C C . PRO B 1 215 ? -22.422 14.07 -4.961 1 95.81 215 PRO B C 1
ATOM 4444 O O . PRO B 1 215 ? -21.5 13.469 -5.523 1 95.81 215 PRO B O 1
ATOM 4447 N N . LYS B 1 216 ? -23.359 14.617 -5.617 1 96.56 216 LYS B N 1
ATOM 4448 C CA . LYS B 1 216 ? -23.562 14.469 -7.055 1 96.56 216 LYS B CA 1
ATOM 4449 C C . LYS B 1 216 ? -22.328 14.891 -7.844 1 96.56 216 LYS B C 1
ATOM 4451 O O . LYS B 1 216 ? -21.969 14.25 -8.828 1 96.56 216 LYS B O 1
ATOM 4456 N N . GLY B 1 217 ? -21.75 15.984 -7.473 1 97.44 217 GLY B N 1
ATOM 4457 C CA . GLY B 1 217 ? -20.562 16.469 -8.172 1 97.44 217 GLY B CA 1
ATOM 4458 C C . GLY B 1 217 ? -19.422 15.469 -8.188 1 97.44 217 GLY B C 1
ATOM 4459 O O . GLY B 1 217 ? -18.719 15.352 -9.188 1 97.44 217 GLY B O 1
ATOM 4460 N N . ILE B 1 218 ? -19.234 14.75 -7.082 1 98.06 218 ILE B N 1
ATOM 4461 C CA . ILE B 1 218 ? -18.172 13.75 -6.973 1 98.06 218 ILE B CA 1
ATOM 4462 C C . ILE B 1 218 ? -18.516 12.547 -7.855 1 98.06 218 ILE B C 1
ATOM 4464 O O . ILE B 1 218 ? -17.641 11.992 -8.531 1 98.06 218 ILE B O 1
ATOM 4468 N N . LYS B 1 219 ? -19.766 12.125 -7.828 1 97.25 219 LYS B N 1
ATOM 4469 C CA . LYS B 1 219 ? -20.219 11.023 -8.68 1 97.25 219 LYS B CA 1
ATOM 4470 C C . LYS B 1 219 ? -19.938 11.328 -10.148 1 97.25 219 LYS B C 1
ATOM 4472 O O . LYS B 1 219 ? -19.453 10.469 -10.883 1 97.25 219 LYS B O 1
ATOM 4477 N N . LYS B 1 220 ? -20.25 12.531 -10.586 1 97.12 220 LYS B N 1
ATOM 4478 C CA . LYS B 1 220 ? -20.016 12.938 -11.969 1 97.12 220 LYS B CA 1
ATOM 4479 C C . LYS B 1 220 ? -18.531 12.945 -12.297 1 97.12 220 LYS B C 1
ATOM 4481 O O . LYS B 1 220 ? -18.125 12.562 -13.398 1 97.12 220 LYS B O 1
ATOM 4486 N N . TYR B 1 221 ? -17.75 13.422 -11.375 1 97.38 221 TYR B N 1
ATOM 4487 C CA . TYR B 1 221 ? -16.312 13.422 -11.594 1 97.38 221 TYR B CA 1
ATOM 4488 C C . TYR B 1 221 ? -15.781 12.008 -11.773 1 97.38 221 TYR B C 1
ATOM 4490 O O . TYR B 1 221 ? -14.938 11.758 -12.633 1 97.38 221 TYR B O 1
ATOM 4498 N N . LEU B 1 222 ? -16.25 11.07 -10.906 1 97.44 222 LEU B N 1
ATOM 4499 C CA . LEU B 1 222 ? -15.828 9.688 -11.016 1 97.44 222 LEU B CA 1
ATOM 4500 C C . LEU B 1 222 ? -16.219 9.102 -12.367 1 97.44 222 LEU B C 1
ATOM 4502 O O . LEU B 1 222 ? -15.469 8.336 -12.969 1 97.44 222 LEU B O 1
ATOM 4506 N N . GLN B 1 223 ? -17.359 9.438 -12.867 1 95.75 223 GLN B N 1
ATOM 4507 C CA . GLN B 1 223 ? -17.781 9.008 -14.203 1 95.75 223 GLN B CA 1
ATOM 4508 C C . GLN B 1 223 ? -16.875 9.594 -15.273 1 95.75 223 GLN B C 1
ATOM 4510 O O . GLN B 1 223 ? -16.516 8.906 -16.234 1 95.75 223 GLN B O 1
ATOM 4515 N N . TYR B 1 224 ? -16.562 10.859 -15.086 1 95.5 224 TYR B N 1
ATOM 4516 C CA . TYR B 1 224 ? -15.625 11.508 -15.992 1 95.5 224 TYR B CA 1
ATOM 4517 C C . TYR B 1 224 ? -14.297 10.758 -16.031 1 95.5 224 TYR B C 1
ATOM 4519 O O . TYR B 1 224 ? -13.734 10.539 -17.109 1 95.5 224 TYR B O 1
ATOM 4527 N N . CYS B 1 225 ? -13.789 10.328 -14.875 1 96 225 CYS B N 1
ATOM 4528 C CA . CYS B 1 225 ? -12.523 9.594 -14.789 1 96 225 CYS B CA 1
ATOM 4529 C C . CYS B 1 225 ? -12.594 8.289 -15.57 1 96 225 CYS B C 1
ATOM 4531 O O . CYS B 1 225 ? -11.609 7.875 -16.188 1 96 225 CYS B O 1
ATOM 4533 N N . LYS B 1 226 ? -13.727 7.691 -15.594 1 94.75 226 LYS B N 1
ATOM 4534 C CA . LYS B 1 226 ? -13.898 6.375 -16.203 1 94.75 226 LYS B CA 1
ATOM 4535 C C . LYS B 1 226 ? -14.188 6.488 -17.703 1 94.75 226 LYS B C 1
ATOM 4537 O O . LYS B 1 226 ? -13.953 5.547 -18.453 1 94.75 226 LYS B O 1
ATOM 4542 N N . ASN B 1 227 ? -14.805 7.625 -18.156 1 86.06 227 ASN B N 1
ATOM 4543 C CA . ASN B 1 227 ? -15.25 7.82 -19.531 1 86.06 227 ASN B CA 1
ATOM 4544 C C . ASN B 1 227 ? -14.188 8.539 -20.359 1 86.06 227 ASN B C 1
ATOM 4546 O O . ASN B 1 227 ? -14.492 9.062 -21.422 1 86.06 227 ASN B O 1
ATOM 4550 N N . GLN B 1 228 ? -13.031 8.43 -20.109 1 67.12 228 GLN B N 1
ATOM 4551 C CA . GLN B 1 228 ? -12.07 9.203 -20.906 1 67.12 228 GLN B CA 1
ATOM 4552 C C . GLN B 1 228 ? -12.047 8.734 -22.344 1 67.12 228 GLN B C 1
ATOM 4554 O O . GLN B 1 228 ? -11.711 7.578 -22.625 1 67.12 228 GLN B O 1
ATOM 4559 N N . TYR B 1 229 ? -12.977 9.273 -23.234 1 52.22 229 TYR B N 1
ATOM 4560 C CA . TYR B 1 229 ? -13.266 8.836 -24.594 1 52.22 229 TYR B CA 1
ATOM 4561 C C . TYR B 1 229 ? -11.992 8.742 -25.422 1 52.22 229 TYR B C 1
ATOM 4563 O O . TYR B 1 229 ? -11.797 7.781 -26.156 1 52.22 229 TYR B O 1
ATOM 4571 N N . ASP B 1 230 ? -11.281 9.75 -25.422 1 54.06 230 ASP B N 1
ATOM 4572 C CA . ASP B 1 230 ? -10.148 9.758 -26.344 1 54.06 230 ASP B CA 1
ATOM 4573 C C . ASP B 1 230 ? -8.867 9.297 -25.656 1 54.06 230 ASP B C 1
ATOM 4575 O O . ASP B 1 230 ? -7.82 9.188 -26.297 1 54.06 230 ASP B O 1
ATOM 4579 N N . GLN B 1 231 ? -9.078 8.906 -24.344 1 68.5 231 GLN B N 1
ATOM 4580 C CA . GLN B 1 231 ? -7.871 8.562 -23.594 1 68.5 231 GLN B CA 1
ATOM 4581 C C . GLN B 1 231 ? -8.125 7.383 -22.656 1 68.5 231 GLN B C 1
ATOM 4583 O O . GLN B 1 231 ? -9.266 6.945 -22.5 1 68.5 231 GLN B O 1
ATOM 4588 N N . ASN B 1 232 ? -7.105 6.734 -22.344 1 79.06 232 ASN B N 1
ATOM 4589 C CA . ASN B 1 232 ? -7.188 5.699 -21.312 1 79.06 232 ASN B CA 1
ATOM 4590 C C . ASN B 1 232 ? -7.871 6.207 -20.047 1 79.06 232 ASN B C 1
ATOM 4592 O O . ASN B 1 232 ? -7.727 7.375 -19.688 1 79.06 232 ASN B O 1
ATOM 4596 N N . PRO B 1 233 ? -8.758 5.395 -19.562 1 91.5 233 PRO B N 1
ATOM 4597 C CA . PRO B 1 233 ? -9.391 5.793 -18.312 1 91.5 233 PRO B CA 1
ATOM 4598 C C . PRO B 1 233 ? -8.375 6.105 -17.203 1 91.5 233 PRO B C 1
ATOM 4600 O O . PRO B 1 233 ? -7.25 5.602 -17.234 1 91.5 233 PRO B O 1
ATOM 4603 N N . ILE B 1 234 ? -8.781 7.008 -16.359 1 95.25 234 ILE B N 1
ATOM 4604 C CA . ILE B 1 234 ? -7.941 7.32 -15.219 1 95.25 234 ILE B CA 1
ATOM 4605 C C . ILE B 1 234 ? -7.977 6.168 -14.219 1 95.25 234 ILE B C 1
ATOM 4607 O O . ILE B 1 234 ? -9.047 5.668 -13.875 1 95.25 234 ILE B O 1
ATOM 4611 N N . SER B 1 235 ? -6.859 5.711 -13.82 1 96.06 235 SER B N 1
ATOM 4612 C CA . SER B 1 235 ? -6.727 4.512 -13 1 96.06 235 SER B CA 1
ATOM 4613 C C . SER B 1 235 ? -7.152 4.777 -11.562 1 96.06 235 SER B C 1
ATOM 4615 O O . SER B 1 235 ? -6.789 5.805 -10.984 1 96.06 235 SER B O 1
ATOM 4617 N N . SER B 1 236 ? -7.922 3.881 -11.031 1 97.69 236 SER B N 1
ATOM 4618 C CA . SER B 1 236 ? -8.289 3.947 -9.617 1 97.69 236 SER B CA 1
ATOM 4619 C C . SER B 1 236 ? -7.266 3.229 -8.75 1 97.69 236 SER B C 1
ATOM 4621 O O . SER B 1 236 ? -6.918 2.074 -9.008 1 97.69 236 SER B O 1
ATOM 4623 N N . ARG B 1 237 ? -6.68 3.9 -7.84 1 97.94 237 ARG B N 1
ATOM 4624 C CA . ARG B 1 237 ? -5.832 3.359 -6.781 1 97.94 237 ARG B CA 1
ATOM 4625 C C . ARG B 1 237 ? -6.242 3.908 -5.418 1 97.94 237 ARG B C 1
ATOM 4627 O O . ARG B 1 237 ? -6.441 5.113 -5.266 1 97.94 237 ARG B O 1
ATOM 4634 N N . TYR B 1 238 ? -6.375 3.008 -4.445 1 98.06 238 TYR B N 1
ATOM 4635 C CA . TYR B 1 238 ? -6.73 3.473 -3.111 1 98.06 238 TYR B CA 1
ATOM 4636 C C . TYR B 1 238 ? -6.18 2.535 -2.043 1 98.06 238 TYR B C 1
ATOM 4638 O O . TYR B 1 238 ? -6.738 1.465 -1.798 1 98.06 238 TYR B O 1
ATOM 4646 N N . VAL B 1 239 ? -5.176 2.963 -1.396 1 95.5 239 VAL B N 1
ATOM 4647 C CA . VAL B 1 239 ? -4.504 2.191 -0.354 1 95.5 239 VAL B CA 1
ATOM 4648 C C . VAL B 1 239 ? -5.27 2.326 0.961 1 95.5 239 VAL B C 1
ATOM 4650 O O . VAL B 1 239 ? -5.332 1.377 1.747 1 95.5 239 VAL B O 1
ATOM 4653 N N . GLY B 1 240 ? -5.816 3.527 1.237 1 94.5 240 GLY B N 1
ATOM 4654 C CA . GLY B 1 240 ? -6.543 3.777 2.473 1 94.5 240 GLY B CA 1
ATOM 4655 C C . GLY B 1 240 ? -5.711 4.496 3.52 1 94.5 240 GLY B C 1
ATOM 4656 O O . GLY B 1 240 ? -5.984 4.391 4.715 1 94.5 240 GLY B O 1
ATOM 4657 N N . SER B 1 241 ? -4.668 5.062 3.18 1 95.5 241 SER B N 1
ATOM 4658 C CA . SER B 1 241 ? -3.818 5.969 3.943 1 95.5 241 SER B CA 1
ATOM 4659 C C . SER B 1 241 ? -3.596 7.277 3.193 1 95.5 241 SER B C 1
ATOM 4661 O O . SER B 1 241 ? -3.158 7.277 2.043 1 95.5 241 SER B O 1
ATOM 4663 N N . LEU B 1 242 ? -3.928 8.375 3.838 1 98.12 242 LEU B N 1
ATOM 4664 C CA . LEU B 1 242 ? -3.799 9.688 3.211 1 98.12 242 LEU B CA 1
ATOM 4665 C C . LEU B 1 242 ? -2.377 9.906 2.707 1 98.12 242 LEU B C 1
ATOM 4667 O O . LEU B 1 242 ? -2.174 10.281 1.549 1 98.12 242 LEU B O 1
ATOM 4671 N N . VAL B 1 243 ? -1.402 9.602 3.504 1 98.5 243 VAL B N 1
ATOM 4672 C CA . VAL B 1 243 ? 0 9.859 3.199 1 98.5 243 VAL B CA 1
ATOM 4673 C C . VAL B 1 243 ? 0.443 9.008 2.016 1 98.5 243 VAL B C 1
ATOM 4675 O O . VAL B 1 243 ? 1.098 9.5 1.095 1 98.5 243 VAL B O 1
ATOM 4678 N N . ALA B 1 244 ? 0.099 7.734 2.029 1 98.12 244 ALA B N 1
ATOM 4679 C CA . ALA B 1 244 ? 0.515 6.828 0.964 1 98.12 244 ALA B CA 1
ATOM 4680 C C . ALA B 1 244 ? -0.116 7.223 -0.369 1 98.12 244 ALA B C 1
ATOM 4682 O O . ALA B 1 244 ? 0.566 7.273 -1.395 1 98.12 244 ALA B O 1
ATOM 4683 N N . ASP B 1 245 ? -1.402 7.5 -0.375 1 98.5 245 ASP B N 1
ATOM 4684 C CA . ASP B 1 245 ? -2.109 7.871 -1.596 1 98.5 245 ASP B CA 1
ATOM 4685 C C . ASP B 1 245 ? -1.628 9.227 -2.119 1 98.5 245 ASP B C 1
ATOM 4687 O O . ASP B 1 245 ? -1.494 9.414 -3.33 1 98.5 245 ASP B O 1
ATOM 4691 N N . PHE B 1 246 ? -1.379 10.172 -1.206 1 98.75 246 PHE B N 1
ATOM 4692 C CA . PHE B 1 246 ? -0.863 11.477 -1.599 1 98.75 246 PHE B CA 1
ATOM 4693 C C . PHE B 1 246 ? 0.523 11.344 -2.219 1 98.75 246 PHE B C 1
ATOM 4695 O O . PHE B 1 246 ? 0.809 11.961 -3.248 1 98.75 246 PHE B O 1
ATOM 4702 N N . HIS B 1 247 ? 1.364 10.531 -1.578 1 98.62 247 HIS B N 1
ATOM 4703 C CA . HIS B 1 247 ? 2.732 10.352 -2.049 1 98.62 247 HIS B CA 1
ATOM 4704 C C . HIS B 1 247 ? 2.76 9.797 -3.469 1 98.62 247 HIS B C 1
ATOM 4706 O O . HIS B 1 247 ? 3.553 10.242 -4.301 1 98.62 247 HIS B O 1
ATOM 4712 N N . ARG B 1 248 ? 1.916 8.82 -3.729 1 97.69 248 ARG B N 1
ATOM 4713 C CA . ARG B 1 248 ? 1.794 8.289 -5.082 1 97.69 248 ARG B CA 1
ATOM 4714 C C . ARG B 1 248 ? 1.432 9.398 -6.07 1 97.69 248 ARG B C 1
ATOM 4716 O O . ARG B 1 248 ? 2.033 9.5 -7.141 1 97.69 248 ARG B O 1
ATOM 4723 N N . SER B 1 249 ? 0.434 10.219 -5.715 1 97.88 249 SER B N 1
ATOM 4724 C CA . SER B 1 249 ? -0.019 11.289 -6.594 1 97.88 249 SER B CA 1
ATOM 4725 C C . SER B 1 249 ? 1.08 12.32 -6.82 1 97.88 249 SER B C 1
ATOM 4727 O O . SER B 1 249 ? 1.204 12.883 -7.91 1 97.88 249 SER B O 1
ATOM 4729 N N . LEU B 1 250 ? 1.789 12.586 -5.742 1 98.5 250 LEU B N 1
ATOM 4730 C CA . LEU B 1 250 ? 2.879 13.555 -5.812 1 98.5 250 LEU B CA 1
ATOM 4731 C C . LEU B 1 250 ? 3.902 13.141 -6.867 1 98.5 250 LEU B C 1
ATOM 4733 O O . LEU B 1 250 ? 4.387 13.984 -7.625 1 98.5 250 LEU B O 1
ATOM 4737 N N . LEU B 1 251 ? 4.152 11.867 -6.953 1 97 251 LEU B N 1
ATOM 4738 C CA . LEU B 1 251 ? 5.23 11.391 -7.812 1 97 251 LEU B CA 1
ATOM 4739 C C . LEU B 1 251 ? 4.703 11.031 -9.195 1 97 251 LEU B C 1
ATOM 4741 O O . LEU B 1 251 ? 5.383 11.242 -10.203 1 97 251 LEU B O 1
ATOM 4745 N N . LYS B 1 252 ? 3.459 10.531 -9.297 1 95.81 252 LYS B N 1
ATOM 4746 C CA . LYS B 1 252 ? 2.971 9.992 -10.562 1 95.81 252 LYS B CA 1
ATOM 4747 C C . LYS B 1 252 ? 1.915 10.898 -11.18 1 95.81 252 LYS B C 1
ATOM 4749 O O . LYS B 1 252 ? 1.584 10.766 -12.359 1 95.81 252 LYS B O 1
ATOM 4754 N N . GLY B 1 253 ? 1.485 11.828 -10.43 1 97.75 253 GLY B N 1
ATOM 4755 C CA . GLY B 1 253 ? 0.325 12.602 -10.859 1 97.75 253 GLY B CA 1
ATOM 4756 C C . GLY B 1 253 ? -0.992 11.922 -10.516 1 97.75 253 GLY B C 1
ATOM 4757 O O . GLY B 1 253 ? -1.154 10.727 -10.742 1 97.75 253 GLY B O 1
ATOM 4758 N N . GLY B 1 254 ? -1.836 12.664 -9.938 1 98.19 254 GLY B N 1
ATOM 4759 C CA . GLY B 1 254 ? -3.123 12.125 -9.523 1 98.19 254 GLY B CA 1
ATOM 4760 C C . GLY B 1 254 ? -3.85 13.016 -8.531 1 98.19 254 GLY B C 1
ATOM 4761 O O . GLY B 1 254 ? -3.426 14.141 -8.273 1 98.19 254 GLY B O 1
ATOM 4762 N N . ILE B 1 255 ? -4.965 12.477 -8.047 1 98.75 255 ILE B N 1
ATOM 4763 C CA . ILE B 1 255 ? -5.766 13.234 -7.094 1 98.75 255 ILE B CA 1
ATOM 4764 C C . ILE B 1 255 ? -6.277 12.312 -5.992 1 98.75 255 ILE B C 1
ATOM 4766 O O . ILE B 1 255 ? -6.652 11.164 -6.262 1 98.75 255 ILE B O 1
ATOM 4770 N N . TYR B 1 256 ? -6.148 12.727 -4.809 1 98.88 256 TYR B N 1
ATOM 4771 C CA . TYR B 1 256 ? -6.754 12.102 -3.637 1 98.88 256 TYR B CA 1
ATOM 4772 C C . TYR B 1 256 ? -8.094 12.758 -3.309 1 98.88 256 TYR B C 1
ATOM 4774 O O . TYR B 1 256 ? -8.18 13.977 -3.184 1 98.88 256 TYR B O 1
ATOM 4782 N N . LEU B 1 257 ? -9.141 11.93 -3.188 1 98.81 257 LEU B N 1
ATOM 4783 C CA . LEU B 1 257 ? -10.484 12.43 -2.912 1 98.81 257 LEU B CA 1
ATOM 4784 C C . LEU B 1 257 ? -11.031 11.828 -1.623 1 98.81 257 LEU B C 1
ATOM 4786 O O . LEU B 1 257 ? -11.086 10.602 -1.474 1 98.81 257 LEU B O 1
ATOM 4790 N N . TYR B 1 258 ? -11.398 12.664 -0.705 1 98.56 258 TYR B N 1
ATOM 4791 C CA . TYR B 1 258 ? -12.109 12.281 0.511 1 98.56 258 TYR B CA 1
ATOM 4792 C C . TYR B 1 258 ? -13.305 13.195 0.755 1 98.56 258 TYR B C 1
ATOM 4794 O O . TYR B 1 258 ? -13.266 14.055 1.639 1 98.56 258 TYR B O 1
ATOM 4802 N N . PRO B 1 259 ? -14.328 13 0.047 1 98.06 259 PRO B N 1
ATOM 4803 C CA . PRO B 1 259 ? -15.5 13.867 0.133 1 98.06 259 PRO B CA 1
ATOM 4804 C C . PRO B 1 259 ? -16.312 13.648 1.408 1 98.06 259 PRO B C 1
ATOM 4806 O O . PRO B 1 259 ? -16.062 12.688 2.143 1 98.06 259 PRO B O 1
ATOM 4809 N N . ASN B 1 260 ? -17.188 14.578 1.704 1 96.06 260 ASN B N 1
ATOM 4810 C CA . ASN B 1 260 ? -18.188 14.305 2.729 1 96.06 260 ASN B CA 1
ATOM 4811 C C . ASN B 1 260 ? -19.156 13.211 2.287 1 96.06 260 ASN B C 1
ATOM 4813 O O . ASN B 1 260 ? -19.312 12.953 1.092 1 96.06 260 ASN B O 1
ATOM 4817 N N . THR B 1 261 ? -19.641 12.539 3.207 1 92.62 261 THR B N 1
ATOM 4818 C CA . THR B 1 261 ? -20.672 11.539 2.986 1 92.62 261 THR B CA 1
ATOM 4819 C C . THR B 1 261 ? -21.906 11.836 3.832 1 92.62 261 THR B C 1
ATOM 4821 O O . THR B 1 261 ? -21.922 12.805 4.594 1 92.62 261 THR B O 1
ATOM 4824 N N . GLN B 1 262 ? -22.875 10.992 3.684 1 86.75 262 GLN B N 1
ATOM 4825 C CA . GLN B 1 262 ? -24.094 11.148 4.48 1 86.75 262 GLN B CA 1
ATOM 4826 C C . GLN B 1 262 ? -23.797 10.977 5.969 1 86.75 262 GLN B C 1
ATOM 4828 O O . GLN B 1 262 ? -24.375 11.68 6.805 1 86.75 262 GLN B O 1
ATOM 4833 N N . SER B 1 263 ? -22.922 10.07 6.293 1 86.12 263 SER B N 1
ATOM 4834 C CA . SER B 1 263 ? -22.562 9.766 7.68 1 86.12 263 SER B CA 1
ATOM 4835 C C . SER B 1 263 ? -21.578 10.789 8.234 1 86.12 263 SER B C 1
ATOM 4837 O O . SER B 1 263 ? -21.5 10.992 9.445 1 86.12 263 SER B O 1
ATOM 4839 N N . TYR B 1 264 ? -20.859 11.438 7.324 1 91.31 264 TYR B N 1
ATOM 4840 C CA . TYR B 1 264 ? -19.859 12.438 7.691 1 91.31 264 TYR B CA 1
ATOM 4841 C C . TYR B 1 264 ? -20.031 13.703 6.863 1 91.31 264 TYR B C 1
ATOM 4843 O O . TYR B 1 264 ? -19.219 13.992 5.98 1 91.31 264 TYR B O 1
ATOM 4851 N N . MET B 1 265 ? -20.875 14.523 7.27 1 90.94 265 MET B N 1
ATOM 4852 C CA . MET B 1 265 ? -21.312 15.672 6.484 1 90.94 265 MET B CA 1
ATOM 4853 C C . MET B 1 265 ? -20.203 16.719 6.371 1 90.94 265 MET B C 1
ATOM 4855 O O . MET B 1 265 ? -20.141 17.453 5.383 1 90.94 265 MET B O 1
ATOM 4859 N N . TYR B 1 266 ? -19.375 16.75 7.387 1 92.5 266 TYR B N 1
ATOM 4860 C CA . TYR B 1 266 ? -18.312 17.766 7.379 1 92.5 266 TYR B CA 1
ATOM 4861 C C . TYR B 1 266 ? -16.969 17.141 7.062 1 92.5 266 TYR B C 1
ATOM 4863 O O . TYR B 1 266 ? -15.922 17.734 7.328 1 92.5 266 TYR B O 1
ATOM 4871 N N . GLY B 1 267 ? -17.062 15.945 6.5 1 93.81 267 GLY B N 1
ATOM 4872 C CA . GLY B 1 267 ? -15.82 15.234 6.211 1 93.81 267 GLY B CA 1
ATOM 4873 C C . GLY B 1 267 ? -15.289 14.461 7.398 1 93.81 267 GLY B C 1
ATOM 4874 O O . GLY B 1 267 ? -15.75 14.641 8.523 1 93.81 267 GLY B O 1
ATOM 4875 N N . LYS B 1 268 ? -14.344 13.641 7.152 1 94.06 268 LYS B N 1
ATOM 4876 C CA . LYS B 1 268 ? -13.805 12.781 8.211 1 94.06 268 LYS B CA 1
ATOM 4877 C C . LYS B 1 268 ? -12.375 13.172 8.562 1 94.06 268 LYS B C 1
ATOM 4879 O O . LYS B 1 268 ? -11.93 12.953 9.688 1 94.06 268 LYS B O 1
ATOM 4884 N N . LEU B 1 269 ? -11.617 13.719 7.633 1 97.12 269 LEU B N 1
ATOM 4885 C CA . LEU B 1 269 ? -10.227 14.086 7.875 1 97.12 269 LEU B CA 1
ATOM 4886 C C . LEU B 1 269 ? -10.141 15.344 8.734 1 97.12 269 LEU B C 1
ATOM 4888 O O . LEU B 1 269 ? -10.953 16.266 8.578 1 97.12 269 LEU B O 1
ATOM 4892 N N . ARG B 1 270 ? -9.227 15.398 9.547 1 97.81 270 ARG B N 1
ATOM 4893 C CA . ARG B 1 270 ? -9.047 16.547 10.43 1 97.81 270 ARG B CA 1
ATOM 4894 C C . ARG B 1 270 ? -8.289 17.672 9.734 1 97.81 270 ARG B C 1
ATOM 4896 O O . ARG B 1 270 ? -7.23 17.422 9.141 1 97.81 270 ARG B O 1
ATOM 4903 N N . LEU B 1 271 ? -8.773 18.828 9.883 1 98.5 271 LEU B N 1
ATOM 4904 C CA . LEU B 1 271 ? -8.273 19.984 9.148 1 98.5 271 LEU B CA 1
ATOM 4905 C C . LEU B 1 271 ? -6.855 20.344 9.586 1 98.5 271 LEU B C 1
ATOM 4907 O O . LEU B 1 271 ? -5.953 20.453 8.75 1 98.5 271 LEU B O 1
ATOM 4911 N N . MET B 1 272 ? -6.59 20.359 10.859 1 98.38 272 MET B N 1
ATOM 4912 C CA . MET B 1 272 ? -5.395 21 11.391 1 98.38 272 MET B CA 1
ATOM 4913 C C . MET B 1 272 ? -4.176 20.109 11.234 1 98.38 272 MET B C 1
ATOM 4915 O O . MET B 1 272 ? -3.076 20.594 10.945 1 98.38 272 MET B O 1
ATOM 4919 N N . TYR B 1 273 ? -4.367 18.812 11.43 1 98.12 273 TYR B N 1
ATOM 4920 C CA . TYR B 1 273 ? -3.166 17.984 11.492 1 98.12 273 TYR B CA 1
ATOM 4921 C C . TYR B 1 273 ? -3.166 16.938 10.375 1 98.12 273 TYR B C 1
ATOM 4923 O O . TYR B 1 273 ? -2.27 16.094 10.305 1 98.12 273 TYR B O 1
ATOM 4931 N N . GLU B 1 274 ? -4.152 16.969 9.453 1 98.56 274 GLU B N 1
ATOM 4932 C CA . GLU B 1 274 ? -4.16 16.109 8.266 1 98.56 274 GLU B CA 1
ATOM 4933 C C . GLU B 1 274 ? -4.289 16.953 6.992 1 98.56 274 GLU B C 1
ATOM 4935 O O . GLU B 1 274 ? -3.361 17 6.18 1 98.56 274 GLU B O 1
ATOM 4940 N N . CYS B 1 275 ? -5.34 17.734 6.895 1 98.88 275 CYS B N 1
ATOM 4941 C CA . CYS B 1 275 ? -5.617 18.453 5.66 1 98.88 275 CYS B CA 1
ATOM 4942 C C . CYS B 1 275 ? -4.613 19.578 5.449 1 98.88 275 CYS B C 1
ATOM 4944 O O . CYS B 1 275 ? -3.992 19.672 4.391 1 98.88 275 CYS B O 1
ATOM 4946 N N . ASN B 1 276 ? -4.41 20.438 6.434 1 98.88 276 ASN B N 1
ATOM 4947 C CA . ASN B 1 276 ? -3.553 21.609 6.301 1 98.88 276 ASN B CA 1
ATOM 4948 C C . ASN B 1 276 ? -2.115 21.219 5.973 1 98.88 276 ASN B C 1
ATOM 4950 O O . ASN B 1 276 ? -1.527 21.75 5.023 1 98.88 276 ASN B O 1
ATOM 4954 N N . PRO B 1 277 ? -1.532 20.281 6.75 1 98.88 277 PRO B N 1
ATOM 4955 C CA . PRO B 1 277 ? -0.143 19.938 6.438 1 98.88 277 PRO B CA 1
ATOM 4956 C C . PRO B 1 277 ? 0.017 19.359 5.035 1 98.88 277 PRO B C 1
ATOM 4958 O O . PRO B 1 277 ? 0.958 19.703 4.316 1 98.88 277 PRO B O 1
ATOM 4961 N N . ILE B 1 278 ? -0.845 18.5 4.566 1 98.94 278 ILE B N 1
ATOM 4962 C CA . ILE B 1 278 ? -0.753 17.875 3.25 1 98.94 278 ILE B CA 1
ATOM 4963 C C . ILE B 1 278 ? -1.028 18.922 2.166 1 98.94 278 ILE B C 1
ATOM 4965 O O . ILE B 1 278 ? -0.388 18.906 1.112 1 98.94 278 ILE B O 1
ATOM 4969 N N . ALA B 1 279 ? -1.988 19.781 2.469 1 98.94 279 ALA B N 1
ATOM 4970 C CA . ALA B 1 279 ? -2.301 20.859 1.52 1 98.94 279 ALA B CA 1
ATOM 4971 C C . ALA B 1 279 ? -1.102 21.766 1.311 1 98.94 279 ALA B C 1
ATOM 4973 O O . ALA B 1 279 ? -0.848 22.234 0.194 1 98.94 279 ALA B O 1
ATOM 4974 N N . TYR B 1 280 ? -0.439 22.094 2.375 1 98.81 280 TYR B N 1
ATOM 4975 C CA . TYR B 1 280 ? 0.752 22.922 2.283 1 98.81 280 TYR B CA 1
ATOM 4976 C C . TYR B 1 280 ? 1.806 22.281 1.391 1 98.81 280 TYR B C 1
ATOM 4978 O O . TYR B 1 280 ? 2.385 22.938 0.525 1 98.81 280 TYR B O 1
ATOM 4986 N N . LEU B 1 281 ? 2.021 21.031 1.568 1 98.81 281 LEU B N 1
ATOM 4987 C CA . LEU B 1 281 ? 2.934 20.281 0.715 1 98.81 281 LEU B CA 1
ATOM 4988 C C . LEU B 1 281 ? 2.465 20.312 -0.736 1 98.81 281 LEU B C 1
ATOM 4990 O O . LEU B 1 281 ? 3.268 20.516 -1.648 1 98.81 281 LEU B O 1
ATOM 4994 N N . ALA B 1 282 ? 1.19 20.062 -0.93 1 98.88 282 ALA B N 1
ATOM 4995 C CA . ALA B 1 282 ? 0.645 20.031 -2.285 1 98.88 282 ALA B CA 1
ATOM 4996 C C . ALA B 1 282 ? 0.921 21.344 -3.02 1 98.88 282 ALA B C 1
ATOM 4998 O O . ALA B 1 282 ? 1.413 21.328 -4.148 1 98.88 282 ALA B O 1
ATOM 4999 N N . GLU B 1 283 ? 0.673 22.438 -2.395 1 98.62 283 GLU B N 1
ATOM 5000 C CA . GLU B 1 283 ? 0.818 23.734 -3.051 1 98.62 283 GLU B CA 1
ATOM 5001 C C . GLU B 1 283 ? 2.287 24.078 -3.295 1 98.62 283 GLU B C 1
ATOM 5003 O O . GLU B 1 283 ? 2.645 24.594 -4.355 1 98.62 283 GLU B O 1
ATOM 5008 N N . GLU B 1 284 ? 3.131 23.75 -2.305 1 98 284 GLU B N 1
ATOM 5009 C CA . GLU B 1 284 ? 4.562 23.969 -2.48 1 98 284 GLU B CA 1
ATOM 5010 C C . GLU B 1 284 ? 5.121 23.109 -3.609 1 98 284 GLU B C 1
ATOM 5012 O O . GLU B 1 284 ? 6.172 23.422 -4.172 1 98 284 GLU B O 1
ATOM 5017 N N . ALA B 1 285 ? 4.434 22.094 -3.951 1 98.69 285 ALA B N 1
ATOM 5018 C CA . ALA B 1 285 ? 4.844 21.188 -5.023 1 98.69 285 ALA B CA 1
ATOM 5019 C C . ALA B 1 285 ? 4.062 21.469 -6.305 1 98.69 285 ALA B C 1
ATOM 5021 O O . ALA B 1 285 ? 3.977 20.609 -7.188 1 98.69 285 ALA B O 1
ATOM 5022 N N . SER B 1 286 ? 3.367 22.578 -6.375 1 98.38 286 SER B N 1
ATOM 5023 C CA . SER B 1 286 ? 2.654 23.062 -7.555 1 98.38 286 SER B CA 1
ATOM 5024 C C . SER B 1 286 ? 1.343 22.312 -7.75 1 98.38 286 SER B C 1
ATOM 5026 O O . SER B 1 286 ? 0.8 22.266 -8.859 1 98.38 286 SER B O 1
ATOM 5028 N N . GLY B 1 287 ? 0.89 21.656 -6.777 1 98.75 287 GLY B N 1
ATOM 5029 C CA . GLY B 1 287 ? -0.447 21.078 -6.754 1 98.75 287 GLY B CA 1
ATOM 5030 C C . GLY B 1 287 ? -1.476 21.984 -6.113 1 98.75 287 GLY B C 1
ATOM 5031 O O . GLY B 1 287 ? -1.262 23.203 -6.012 1 98.75 287 GLY B O 1
ATOM 5032 N N . LYS B 1 288 ? -2.652 21.406 -5.789 1 98.81 288 LYS B N 1
ATOM 5033 C CA . LYS B 1 288 ? -3.725 22.156 -5.152 1 98.81 288 LYS B CA 1
ATOM 5034 C C . LYS B 1 288 ? -4.469 21.312 -4.129 1 98.81 288 LYS B C 1
ATOM 5036 O O . LYS B 1 288 ? -4.344 20.078 -4.133 1 98.81 288 LYS B O 1
ATOM 5041 N N . ALA B 1 289 ? -5.164 21.953 -3.283 1 98.88 289 ALA B N 1
ATOM 5042 C CA . ALA B 1 289 ? -6.02 21.297 -2.293 1 98.88 289 ALA B CA 1
ATOM 5043 C C . ALA B 1 289 ? -7.246 22.156 -1.982 1 98.88 289 ALA B C 1
ATOM 5045 O O . ALA B 1 289 ? -7.137 23.359 -1.79 1 98.88 289 ALA B O 1
ATOM 5046 N N . THR B 1 290 ? -8.406 21.547 -1.951 1 98.75 290 THR B N 1
ATOM 5047 C CA . THR B 1 290 ? -9.664 22.219 -1.69 1 98.75 290 THR B CA 1
ATOM 5048 C C . THR B 1 290 ? -10.633 21.297 -0.956 1 98.75 290 THR B C 1
ATOM 5050 O O . THR B 1 290 ? -10.422 20.094 -0.896 1 98.75 290 THR B O 1
ATOM 5053 N N . ASN B 1 291 ? -11.555 21.875 -0.267 1 98.12 291 ASN B N 1
ATOM 5054 C CA . ASN B 1 291 ? -12.625 21.062 0.3 1 98.12 291 ASN B CA 1
ATOM 5055 C C . ASN B 1 291 ? -13.836 21.016 -0.63 1 98.12 291 ASN B C 1
ATOM 5057 O O . ASN B 1 291 ? -14.922 20.578 -0.225 1 98.12 291 ASN B O 1
ATOM 5061 N N . GLY B 1 292 ? -13.625 21.422 -1.862 1 96.5 292 GLY B N 1
ATOM 5062 C CA . GLY B 1 292 ? -14.703 21.469 -2.832 1 96.5 292 GLY B CA 1
ATOM 5063 C C . GLY B 1 292 ? -15.234 22.875 -3.049 1 96.5 292 GLY B C 1
ATOM 5064 O O . GLY B 1 292 ? -15.852 23.172 -4.074 1 96.5 292 GLY B O 1
ATOM 5065 N N . ASP B 1 293 ? -14.992 23.766 -2.1 1 93.75 293 ASP B N 1
ATOM 5066 C CA . ASP B 1 293 ? -15.477 25.141 -2.127 1 93.75 293 ASP B CA 1
ATOM 5067 C C . ASP B 1 293 ? -14.344 26.125 -1.857 1 93.75 293 ASP B C 1
ATOM 5069 O O . ASP B 1 293 ? -14.086 27.031 -2.666 1 93.75 293 ASP B O 1
ATOM 5073 N N . ILE B 1 294 ? -13.664 25.875 -0.773 1 96 294 ILE B N 1
ATOM 5074 C CA . ILE B 1 294 ? -12.625 26.766 -0.282 1 96 294 ILE B CA 1
ATOM 5075 C C . ILE B 1 294 ? -11.258 26.094 -0.388 1 96 294 ILE B C 1
ATOM 5077 O O . ILE B 1 294 ? -11.148 24.875 -0.18 1 96 294 ILE B O 1
ATOM 5081 N N . ARG B 1 295 ? -10.25 27 -0.78 1 98.38 295 ARG B N 1
ATOM 5082 C CA . ARG B 1 295 ? -8.867 26.562 -0.631 1 98.38 295 ARG B CA 1
ATOM 5083 C C . ARG B 1 295 ? -8.586 26.109 0.8 1 98.38 295 ARG B C 1
ATOM 5085 O O . ARG B 1 295 ? -8.875 26.844 1.75 1 98.38 295 ARG B O 1
ATOM 5092 N N . ILE B 1 296 ? -8.055 24.859 0.95 1 98.88 296 ILE B N 1
ATOM 5093 C CA . ILE B 1 296 ? -7.879 24.266 2.27 1 98.88 296 ILE B CA 1
ATOM 5094 C C . ILE B 1 296 ? -7.086 25.219 3.164 1 98.88 296 ILE B C 1
ATOM 5096 O O . ILE B 1 296 ? -7.461 25.453 4.312 1 98.88 296 ILE B O 1
ATOM 5100 N N . LEU B 1 297 ? -6.016 25.812 2.66 1 98.88 297 LEU B N 1
ATOM 5101 C CA . LEU B 1 297 ? -5.078 26.609 3.443 1 98.88 297 LEU B CA 1
ATOM 5102 C C . LEU B 1 297 ? -5.715 27.922 3.893 1 98.88 297 LEU B C 1
ATOM 5104 O O . LEU B 1 297 ? -5.18 28.609 4.758 1 98.88 297 LEU B O 1
ATOM 5108 N N . ASP B 1 298 ? -6.879 28.234 3.404 1 98.81 298 ASP B N 1
ATOM 5109 C CA . ASP B 1 298 ? -7.531 29.5 3.744 1 98.81 298 ASP B CA 1
ATOM 5110 C C . ASP B 1 298 ? -8.688 29.266 4.719 1 98.81 298 ASP B C 1
ATOM 5112 O O . ASP B 1 298 ? -9.297 30.234 5.203 1 98.81 298 ASP B O 1
ATOM 5116 N N . ILE B 1 299 ? -9.031 28.047 5.004 1 98.62 299 ILE B N 1
ATOM 5117 C CA . ILE B 1 299 ? -10.109 27.75 5.949 1 98.62 299 ILE B CA 1
ATOM 5118 C C . ILE B 1 299 ? -9.727 28.266 7.336 1 98.62 299 ILE B C 1
ATOM 5120 O O . ILE B 1 299 ? -8.633 28 7.824 1 98.62 299 ILE B O 1
ATOM 5124 N N . ILE B 1 300 ? -10.586 29.016 7.977 1 98.31 300 ILE B N 1
ATOM 5125 C CA . ILE B 1 300 ? -10.398 29.469 9.352 1 98.31 300 ILE B CA 1
ATOM 5126 C C . ILE B 1 300 ? -10.961 28.422 10.312 1 98.31 300 ILE B C 1
ATOM 5128 O O . ILE B 1 300 ? -12.18 28.219 10.375 1 98.31 300 ILE B O 1
ATOM 5132 N N . PRO B 1 301 ? -10.102 27.75 11.016 1 98.19 301 PRO B N 1
ATOM 5133 C CA . PRO B 1 301 ? -10.594 26.688 11.906 1 98.19 301 PRO B CA 1
ATOM 5134 C C . PRO B 1 301 ? -11.469 27.234 13.039 1 98.19 301 PRO B C 1
ATOM 5136 O O . PRO B 1 301 ? -11.188 28.297 13.586 1 98.19 301 PRO B O 1
ATOM 5139 N N . LYS B 1 302 ? -12.438 26.484 13.461 1 97.38 302 LYS B N 1
ATOM 5140 C CA . LYS B 1 302 ? -13.352 26.859 14.531 1 97.38 302 LYS B CA 1
ATOM 5141 C C . LYS B 1 302 ? -13.016 26.125 15.828 1 97.38 302 LYS B C 1
ATOM 5143 O O . LYS B 1 302 ? -13.25 26.625 16.922 1 97.38 302 LYS B O 1
ATOM 5148 N N . PHE B 1 303 ? -12.57 24.922 15.742 1 95.81 303 PHE B N 1
ATOM 5149 C CA . PHE B 1 303 ? -12.117 24.125 16.875 1 95.81 303 PHE B CA 1
ATOM 5150 C C . PHE B 1 303 ? -11 23.172 16.453 1 95.81 303 PHE B C 1
ATOM 5152 O O . PHE B 1 303 ? -10.781 22.953 15.266 1 95.81 303 PHE B O 1
ATOM 5159 N N . ILE B 1 304 ? -10.281 22.594 17.266 1 95 304 ILE B N 1
ATOM 5160 C CA . ILE B 1 304 ? -8.984 21.984 17.031 1 95 304 ILE B CA 1
ATOM 5161 C C . ILE B 1 304 ? -9.172 20.688 16.25 1 95 304 ILE B C 1
ATOM 5163 O O . ILE B 1 304 ? -8.32 20.312 15.43 1 95 304 ILE B O 1
ATOM 5167 N N . HIS B 1 305 ? -10.297 19.906 16.469 1 96 305 HIS B N 1
ATOM 5168 C CA . HIS B 1 305 ? -10.5 18.625 15.805 1 96 305 HIS B CA 1
ATOM 5169 C C . HIS B 1 305 ? -11.523 18.734 14.68 1 96 305 HIS B C 1
ATOM 5171 O O . HIS B 1 305 ? -12.242 17.781 14.383 1 96 305 HIS B O 1
ATOM 5177 N N . GLN B 1 306 ? -11.578 19.969 14.133 1 97 306 GLN B N 1
ATOM 5178 C CA . GLN B 1 306 ? -12.484 20.219 13.016 1 97 306 GLN B CA 1
ATOM 5179 C C . GLN B 1 306 ? -12.156 19.328 11.828 1 97 306 GLN B C 1
ATOM 5181 O O . GLN B 1 306 ? -10.984 19.094 11.516 1 97 306 GLN B O 1
ATOM 5186 N N . CYS B 1 307 ? -13.18 18.781 11.195 1 97.5 307 CYS B N 1
ATOM 5187 C CA . CYS B 1 307 ? -13.023 17.938 10.016 1 97.5 307 CYS B CA 1
ATOM 5188 C C . CYS B 1 307 ? -13.281 18.734 8.734 1 97.5 307 CYS B C 1
ATOM 5190 O O . CYS B 1 307 ? -13.797 19.844 8.789 1 97.5 307 CYS B O 1
ATOM 5192 N N . SER B 1 308 ? -12.914 18.188 7.598 1 98.06 308 SER B N 1
ATOM 5193 C CA . SER B 1 308 ? -13.133 18.812 6.297 1 98.06 308 SER B CA 1
ATOM 5194 C C . SER B 1 308 ? -13.086 17.766 5.176 1 98.06 308 SER B C 1
ATOM 5196 O O . SER B 1 308 ? -12.305 16.828 5.234 1 98.06 308 SER B O 1
ATOM 5198 N N . PRO B 1 309 ? -14 17.922 4.16 1 98.38 309 PRO B N 1
ATOM 5199 C CA . PRO B 1 309 ? -13.672 17.234 2.91 1 98.38 309 PRO B CA 1
ATOM 5200 C C . PRO B 1 309 ? -12.305 17.625 2.359 1 98.38 309 PRO B C 1
ATOM 5202 O O . PRO B 1 309 ? -11.805 18.719 2.662 1 98.38 309 PRO B O 1
ATOM 5205 N N . PHE B 1 310 ? -11.719 16.812 1.599 1 98.81 310 PHE B N 1
ATOM 5206 C CA . PHE B 1 310 ? -10.344 17.062 1.187 1 98.81 310 PHE B CA 1
ATOM 5207 C C . PHE B 1 310 ? -10.086 16.5 -0.209 1 98.81 310 PHE B C 1
ATOM 5209 O O . PHE B 1 310 ? -10.227 15.305 -0.442 1 98.81 310 PHE B O 1
ATOM 5216 N N . PHE B 1 311 ? -9.781 17.344 -1.164 1 98.88 311 PHE B N 1
ATOM 5217 C CA . PHE B 1 311 ? -9.375 17.016 -2.525 1 98.88 311 PHE B CA 1
ATOM 5218 C C . PHE B 1 311 ? -8.008 17.625 -2.842 1 98.88 311 PHE B C 1
ATOM 5220 O O . PHE B 1 311 ? -7.867 18.844 -2.869 1 98.88 311 PHE B O 1
ATOM 5227 N N . SER B 1 312 ? -7.012 16.812 -3.082 1 98.94 312 SER B N 1
ATOM 5228 C CA . SER B 1 312 ? -5.664 17.328 -3.285 1 98.94 312 SER B CA 1
ATOM 5229 C C . SER B 1 312 ? -4.891 16.484 -4.293 1 98.94 312 SER B C 1
ATOM 5231 O O . SER B 1 312 ? -5.051 15.258 -4.336 1 98.94 312 SER B O 1
ATOM 5233 N N . GLY B 1 313 ? -4.047 17.125 -5.078 1 98.81 313 GLY B N 1
ATOM 5234 C CA . GLY B 1 313 ? -3.23 16.453 -6.078 1 98.81 313 GLY B CA 1
ATOM 5235 C C . GLY B 1 313 ? -2.801 17.375 -7.207 1 98.81 313 GLY B C 1
ATOM 5236 O O . GLY B 1 313 ? -2.551 18.562 -6.984 1 98.81 313 GLY B O 1
ATOM 5237 N N . THR B 1 314 ? -2.658 16.766 -8.383 1 98.56 314 THR B N 1
ATOM 5238 C CA . THR B 1 314 ? -2.312 17.516 -9.578 1 98.56 314 THR B CA 1
ATOM 5239 C C . THR B 1 314 ? -3.299 18.656 -9.805 1 98.56 314 THR B C 1
ATOM 5241 O O . THR B 1 314 ? -4.516 18.453 -9.766 1 98.56 314 THR B O 1
ATOM 5244 N N . ALA B 1 315 ? -2.781 19.859 -10.078 1 98.5 315 ALA B N 1
ATOM 5245 C CA . ALA B 1 315 ? -3.574 21.094 -10.125 1 98.5 315 ALA B CA 1
ATOM 5246 C C . ALA B 1 315 ? -4.746 20.953 -11.094 1 98.5 315 ALA B C 1
ATOM 5248 O O . ALA B 1 315 ? -5.879 21.297 -10.758 1 98.5 315 ALA B O 1
ATOM 5249 N N . SER B 1 316 ? -4.492 20.438 -12.266 1 97.62 316 SER B N 1
ATOM 5250 C CA . SER B 1 316 ? -5.527 20.328 -13.289 1 97.62 316 SER B CA 1
ATOM 5251 C C . SER B 1 316 ? -6.652 19.391 -12.828 1 97.62 316 SER B C 1
ATOM 5253 O O . SER B 1 316 ? -7.824 19.656 -13.102 1 97.62 316 SER B O 1
ATOM 5255 N N . MET B 1 317 ? -6.32 18.375 -12.102 1 98 317 MET B N 1
ATOM 5256 C CA . MET B 1 317 ? -7.324 17.422 -11.641 1 98 317 MET B CA 1
ATOM 5257 C C . MET B 1 317 ? -8.148 18 -10.5 1 98 317 MET B C 1
ATOM 5259 O O . MET B 1 317 ? -9.367 17.797 -10.445 1 98 317 MET B O 1
ATOM 5263 N N . VAL B 1 318 ? -7.535 18.75 -9.617 1 98.5 318 VAL B N 1
ATOM 5264 C CA . VAL B 1 318 ? -8.242 19.391 -8.516 1 98.5 318 VAL B CA 1
ATOM 5265 C C . VAL B 1 318 ? -9.203 20.438 -9.055 1 98.5 318 VAL B C 1
ATOM 5267 O O . VAL B 1 318 ? -10.344 20.562 -8.594 1 98.5 318 VAL B O 1
ATOM 5270 N N . GLU B 1 319 ? -8.758 21.172 -10.062 1 97.81 319 GLU B N 1
ATOM 5271 C CA . GLU B 1 319 ? -9.625 22.172 -10.695 1 97.81 319 GLU B CA 1
ATOM 5272 C C . GLU B 1 319 ? -10.82 21.516 -11.367 1 97.81 319 GLU B C 1
ATOM 5274 O O . GLU B 1 319 ? -11.938 22.031 -11.312 1 97.81 319 GLU B O 1
ATOM 5279 N N . MET B 1 320 ? -10.555 20.391 -11.977 1 96.75 320 MET B N 1
ATOM 5280 C CA . MET B 1 320 ? -11.633 19.688 -12.672 1 96.75 320 MET B CA 1
ATOM 5281 C C . MET B 1 320 ? -12.68 19.188 -11.688 1 96.75 320 MET B C 1
ATOM 5283 O O . MET B 1 320 ? -13.883 19.328 -11.93 1 96.75 320 MET B O 1
ATOM 5287 N N . VAL B 1 321 ? -12.25 18.562 -10.578 1 97.25 321 VAL B N 1
ATOM 5288 C CA . VAL B 1 321 ? -13.219 18.062 -9.609 1 97.25 321 VAL B CA 1
ATOM 5289 C C . VAL B 1 321 ? -14 19.234 -9.008 1 97.25 321 VAL B C 1
ATOM 5291 O O . VAL B 1 321 ? -15.211 19.125 -8.766 1 97.25 321 VAL B O 1
ATOM 5294 N N . LYS B 1 322 ? -13.359 20.328 -8.742 1 97 322 LYS B N 1
ATOM 5295 C CA . LYS B 1 322 ? -14.031 21.516 -8.227 1 97 322 LYS B CA 1
ATOM 5296 C C . LYS B 1 322 ? -15.117 21.984 -9.188 1 97 322 LYS B C 1
ATOM 5298 O O . LYS B 1 322 ? -16.203 22.391 -8.758 1 97 322 LYS B O 1
ATOM 5303 N N . LYS B 1 323 ? -14.82 21.969 -10.484 1 96.81 323 LYS B N 1
ATOM 5304 C CA . LYS B 1 323 ? -15.789 22.344 -11.5 1 96.81 323 LYS B CA 1
ATOM 5305 C C . LYS B 1 323 ? -17.031 21.453 -11.438 1 96.81 323 LYS B C 1
ATOM 5307 O O . LYS B 1 323 ? -18.156 21.953 -11.508 1 96.81 323 LYS B O 1
ATOM 5312 N N . PHE B 1 324 ? -16.812 20.172 -11.297 1 97 324 PHE B N 1
ATOM 5313 C CA . PHE B 1 324 ? -17.922 19.234 -11.219 1 97 324 PHE B CA 1
ATOM 5314 C C . PHE B 1 324 ? -18.75 19.5 -9.969 1 97 324 PHE B C 1
ATOM 5316 O O . PHE B 1 324 ? -19.984 19.422 -10 1 97 324 PHE B O 1
ATOM 5323 N N . ILE B 1 325 ? -18.109 19.781 -8.844 1 96.44 325 ILE B N 1
ATOM 5324 C CA . ILE B 1 325 ? -18.797 20.031 -7.582 1 96.44 325 ILE B CA 1
ATOM 5325 C C . ILE B 1 325 ? -19.641 21.297 -7.711 1 96.44 325 ILE B C 1
ATOM 5327 O O . ILE B 1 325 ? -20.828 21.297 -7.355 1 96.44 325 ILE B O 1
ATOM 5331 N N . LEU B 1 326 ? -19.125 22.344 -8.258 1 93.75 326 LEU B N 1
ATOM 5332 C CA . LEU B 1 326 ? -19.797 23.625 -8.391 1 93.75 326 LEU B CA 1
ATOM 5333 C C . LEU B 1 326 ? -20.969 23.516 -9.367 1 93.75 326 LEU B C 1
ATOM 5335 O O . LEU B 1 326 ? -22.047 24.078 -9.125 1 93.75 326 LEU B O 1
ATOM 5339 N N . ASP B 1 327 ? -20.75 22.859 -10.477 1 93.12 327 ASP B N 1
ATOM 5340 C CA . ASP B 1 327 ? -21.797 22.688 -11.477 1 93.12 327 ASP B CA 1
ATOM 5341 C C . ASP B 1 327 ? -23 21.922 -10.906 1 93.12 327 ASP B C 1
ATOM 5343 O O . ASP B 1 327 ? -24.141 22.203 -11.258 1 93.12 327 ASP B O 1
ATOM 5347 N N . SER B 1 328 ? -22.734 21.016 -10.078 1 91 328 SER B N 1
ATOM 5348 C CA . SER B 1 328 ? -23.812 20.188 -9.516 1 91 328 SER B CA 1
ATOM 5349 C C . SER B 1 328 ? -24.578 20.969 -8.445 1 91 328 SER B C 1
ATOM 5351 O O . SER B 1 328 ? -25.766 20.688 -8.203 1 91 328 SER B O 1
ATOM 5353 N N . GLN B 1 329 ? -23.953 21.828 -7.746 1 85.88 329 GLN B N 1
ATOM 5354 C CA . GLN B 1 329 ? -24.625 22.672 -6.766 1 85.88 329 GLN B CA 1
ATOM 5355 C C . GLN B 1 329 ? -25.547 23.688 -7.449 1 85.88 329 GLN B C 1
ATOM 5357 O O . GLN B 1 329 ? -26.625 24 -6.938 1 85.88 329 GLN B O 1
ATOM 5362 N N . SER B 1 330 ? -25.109 24.125 -8.562 1 82.62 330 SER B N 1
ATOM 5363 C CA . SER B 1 330 ? -25.906 25.062 -9.328 1 82.62 330 SER B CA 1
ATOM 5364 C C . SER B 1 330 ? -27.156 24.391 -9.898 1 82.62 330 SER B C 1
ATOM 5366 O O . SER B 1 330 ? -28.234 25 -9.953 1 82.62 330 SER B O 1
ATOM 5368 N N . ASP B 1 331 ? -27 23.125 -10.281 1 74.56 331 ASP B N 1
ATOM 5369 C CA . ASP B 1 331 ? -28.141 22.375 -10.805 1 74.56 331 ASP B CA 1
ATOM 5370 C C . ASP B 1 331 ? -29.188 22.141 -9.719 1 74.56 331 ASP B C 1
ATOM 5372 O O . ASP B 1 331 ? -30.391 22.141 -10 1 74.56 331 ASP B O 1
ATOM 5376 N N . SER B 1 332 ? -28.75 21.969 -8.523 1 68.69 332 SER B N 1
ATOM 5377 C CA . SER B 1 332 ? -29.656 21.703 -7.418 1 68.69 332 SER B CA 1
ATOM 5378 C C . SER B 1 332 ? -30.406 22.969 -7.004 1 68.69 332 SER B C 1
ATOM 5380 O O . SER B 1 332 ? -31.531 22.891 -6.516 1 68.69 332 SER B O 1
ATOM 5382 N N . ILE B 1 333 ? -29.75 24.172 -7.262 1 57.81 333 ILE B N 1
ATOM 5383 C CA . ILE B 1 333 ? -30.438 25.422 -6.953 1 57.81 333 ILE B CA 1
ATOM 5384 C C . ILE B 1 333 ? -31.469 25.719 -8.039 1 57.81 333 ILE B C 1
ATOM 5386 O O . ILE B 1 333 ? -32.5 26.344 -7.773 1 57.81 333 ILE B O 1
ATOM 5390 N N . LYS B 1 334 ? -31.266 25.25 -9.227 1 62.12 334 LYS B N 1
ATOM 5391 C CA . LYS B 1 334 ? -32.188 25.516 -10.32 1 62.12 334 LYS B CA 1
ATOM 5392 C C . LYS B 1 334 ? -33.406 24.578 -10.266 1 62.12 334 LYS B C 1
ATOM 5394 O O . LYS B 1 334 ? -34.5 24.938 -10.742 1 62.12 334 LYS B O 1
ATOM 5399 N N . ASN B 1 335 ? -33.125 23.375 -9.68 1 47.75 335 ASN B N 1
ATOM 5400 C CA . ASN B 1 335 ? -34.312 22.516 -9.617 1 47.75 335 ASN B CA 1
ATOM 5401 C C . ASN B 1 335 ? -35.031 22.641 -8.281 1 47.75 335 ASN B C 1
ATOM 5403 O O . ASN B 1 335 ? -34.469 22.422 -7.223 1 47.75 335 ASN B O 1
#

pLDDT: mean 92.65, std 8.27, range [46.25, 98.94]